Protein AF-A0A7S2RRB2-F1 (afdb_monomer)

Structure (mmCIF, N/CA/C/O backbone):
data_AF-A0A7S2RRB2-F1
#
_entry.id   AF-A0A7S2RRB2-F1
#
loop_
_atom_site.group_PDB
_atom_site.id
_atom_site.type_symbol
_atom_site.label_atom_id
_atom_site.label_alt_id
_atom_site.label_comp_id
_atom_site.label_asym_id
_atom_site.label_entity_id
_atom_site.label_seq_id
_atom_site.pdbx_PDB_ins_code
_atom_site.Cartn_x
_atom_site.Cartn_y
_atom_site.Cartn_z
_atom_site.occupancy
_atom_site.B_iso_or_equiv
_atom_site.auth_seq_id
_atom_site.auth_comp_id
_atom_site.auth_asym_id
_atom_site.auth_atom_id
_atom_site.pdbx_PDB_model_num
ATOM 1 N N . ILE A 1 1 ? 31.103 -0.578 -72.462 1.00 72.44 1 ILE A N 1
ATOM 2 C CA . ILE A 1 1 ? 29.901 -0.133 -71.717 1.00 72.44 1 ILE A CA 1
ATOM 3 C C . ILE A 1 1 ? 29.681 1.314 -72.105 1.00 72.44 1 ILE A C 1
ATOM 5 O O . ILE A 1 1 ? 30.635 2.076 -72.022 1.00 72.44 1 ILE A O 1
ATOM 9 N N . ASP A 1 2 ? 28.498 1.657 -72.607 1.00 94.25 2 ASP A N 1
ATOM 10 C CA . ASP A 1 2 ? 28.170 3.033 -72.982 1.00 94.25 2 ASP A CA 1
ATOM 11 C C . ASP A 1 2 ? 28.219 3.939 -71.729 1.00 94.25 2 ASP A C 1
ATOM 13 O O . ASP A 1 2 ? 27.483 3.681 -70.765 1.00 94.25 2 ASP A O 1
ATOM 17 N N . PRO A 1 3 ? 29.107 4.952 -71.683 1.00 94.94 3 PRO A N 1
ATOM 18 C CA . PRO A 1 3 ? 29.243 5.833 -70.525 1.00 94.94 3 PRO A CA 1
ATOM 19 C C . PRO A 1 3 ? 27.951 6.601 -70.216 1.00 94.94 3 PRO A C 1
ATOM 21 O O . PRO A 1 3 ? 27.688 6.917 -69.052 1.00 94.94 3 PRO A O 1
ATOM 24 N N . GLU A 1 4 ? 27.107 6.858 -71.219 1.00 95.44 4 GLU A N 1
ATOM 25 C CA . GLU A 1 4 ? 25.844 7.568 -71.025 1.00 95.44 4 GLU A CA 1
ATOM 26 C C . GLU A 1 4 ? 24.821 6.703 -70.273 1.00 95.44 4 GLU A C 1
ATOM 28 O O . GLU A 1 4 ? 24.172 7.165 -69.328 1.00 95.44 4 GLU A O 1
ATOM 33 N N . ALA A 1 5 ? 24.728 5.418 -70.626 1.00 95.44 5 ALA A N 1
ATOM 34 C CA . ALA A 1 5 ? 23.875 4.457 -69.933 1.00 95.44 5 ALA A CA 1
ATOM 35 C C . ALA A 1 5 ? 24.288 4.275 -68.461 1.00 95.44 5 ALA A C 1
ATOM 37 O O . ALA A 1 5 ? 23.428 4.214 -67.578 1.00 95.44 5 ALA A O 1
ATOM 38 N N . HIS A 1 6 ? 25.595 4.250 -68.176 1.00 94.69 6 HIS A N 1
ATOM 39 C CA . HIS A 1 6 ? 26.095 4.146 -66.804 1.00 94.69 6 HIS A CA 1
ATOM 40 C C . HIS A 1 6 ? 25.752 5.386 -65.964 1.00 94.69 6 HIS A C 1
ATOM 42 O O . HIS A 1 6 ? 25.280 5.254 -64.834 1.00 94.69 6 HIS A O 1
ATOM 48 N N . ARG A 1 7 ? 25.897 6.592 -66.530 1.00 96.44 7 ARG A N 1
ATOM 49 C CA . ARG A 1 7 ? 25.517 7.842 -65.857 1.00 96.44 7 ARG A CA 1
ATOM 50 C C . ARG A 1 7 ? 24.017 7.895 -65.545 1.00 96.44 7 ARG A C 1
ATOM 52 O O . ARG A 1 7 ? 23.652 8.219 -64.417 1.00 96.44 7 ARG A O 1
ATOM 59 N N . LYS A 1 8 ? 23.156 7.518 -66.499 1.00 96.50 8 LYS A N 1
ATOM 60 C CA . LYS A 1 8 ? 21.695 7.447 -66.287 1.00 96.50 8 LYS A CA 1
ATOM 61 C C . LYS A 1 8 ? 21.318 6.453 -65.188 1.00 96.50 8 LYS A C 1
ATOM 63 O O . LYS A 1 8 ? 20.382 6.694 -64.429 1.00 96.50 8 LYS A O 1
ATOM 68 N N . LEU A 1 9 ? 22.041 5.338 -65.086 1.00 96.06 9 LEU A N 1
ATOM 69 C CA . LEU A 1 9 ? 21.821 4.351 -64.033 1.00 96.06 9 LEU A CA 1
ATOM 70 C C . LEU A 1 9 ? 22.191 4.903 -62.646 1.00 96.06 9 LEU A C 1
ATOM 72 O O . LEU A 1 9 ? 21.413 4.744 -61.707 1.00 96.06 9 LEU A O 1
ATOM 76 N N . LEU A 1 10 ? 23.331 5.589 -62.518 1.00 96.44 10 LEU A N 1
ATOM 77 C CA . LEU A 1 10 ? 23.744 6.226 -61.260 1.00 96.44 10 LEU A CA 1
ATOM 78 C C . LEU A 1 10 ? 22.760 7.313 -60.810 1.00 96.44 10 LEU A C 1
ATOM 80 O O . LEU A 1 10 ? 22.434 7.392 -59.628 1.00 96.44 10 LEU A O 1
ATOM 84 N N . GLU A 1 11 ? 22.245 8.107 -61.748 1.00 97.44 11 GLU A N 1
ATOM 85 C CA . GLU A 1 11 ? 21.231 9.125 -61.464 1.00 97.44 11 GLU A CA 1
ATOM 86 C C . GLU A 1 11 ? 19.920 8.504 -60.953 1.00 97.44 11 GLU A C 1
ATOM 88 O O . GLU A 1 11 ? 19.345 8.982 -59.977 1.00 97.44 11 GLU A O 1
ATOM 93 N N . ARG A 1 12 ? 19.480 7.377 -61.535 1.00 96.94 12 ARG A N 1
ATOM 94 C CA . ARG A 1 12 ? 18.321 6.622 -61.024 1.00 96.94 12 ARG A CA 1
ATOM 95 C C . ARG A 1 12 ? 18.550 6.113 -59.603 1.00 96.94 12 ARG A C 1
ATOM 97 O O . ARG A 1 12 ? 17.692 6.325 -58.754 1.00 96.94 12 ARG A O 1
ATOM 104 N N . PHE A 1 13 ? 19.713 5.524 -59.319 1.00 9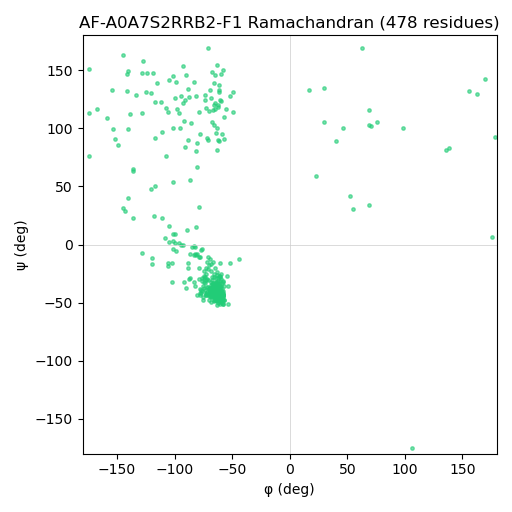7.81 13 PHE A N 1
ATOM 105 C CA . PHE A 1 13 ? 20.040 5.070 -57.964 1.00 97.81 13 PHE A CA 1
ATOM 106 C C . PHE A 1 13 ? 20.095 6.217 -56.951 1.00 97.81 13 PHE A C 1
ATOM 108 O O . PHE A 1 13 ? 19.658 6.043 -55.812 1.00 97.81 13 PHE A O 1
ATOM 115 N N . ALA A 1 14 ? 20.601 7.388 -57.345 1.00 97.00 14 ALA A N 1
ATOM 116 C CA . ALA A 1 14 ? 20.602 8.572 -56.492 1.00 97.00 14 ALA A CA 1
ATOM 117 C C . ALA A 1 14 ? 19.170 9.032 -56.171 1.00 97.00 14 ALA A C 1
ATOM 119 O O . ALA A 1 14 ? 18.835 9.210 -54.998 1.00 97.00 14 ALA A O 1
ATOM 120 N N . ASN A 1 15 ? 18.309 9.120 -57.189 1.00 97.81 15 ASN A N 1
ATOM 121 C CA . ASN A 1 15 ? 16.903 9.496 -57.031 1.00 97.81 15 ASN A CA 1
ATOM 122 C C . ASN A 1 15 ? 16.122 8.485 -56.176 1.00 97.81 15 ASN A C 1
ATOM 124 O O . ASN A 1 15 ? 15.346 8.873 -55.302 1.00 97.81 15 ASN A O 1
ATOM 128 N N . ASP A 1 16 ? 16.339 7.185 -56.379 1.00 97.25 16 ASP A N 1
ATOM 129 C CA . ASP A 1 16 ? 15.682 6.138 -55.593 1.00 97.25 16 ASP A CA 1
ATOM 130 C C . ASP A 1 16 ? 16.160 6.141 -54.135 1.00 97.25 16 ASP A C 1
ATOM 132 O O . ASP A 1 16 ? 15.351 6.002 -53.213 1.00 97.25 16 ASP A O 1
ATOM 136 N N . ARG A 1 17 ? 17.456 6.389 -53.897 1.00 97.69 17 ARG A N 1
ATOM 137 C CA . ARG A 1 17 ? 18.001 6.570 -52.545 1.00 97.69 17 ARG A CA 1
ATOM 138 C C . ARG A 1 17 ? 17.368 7.773 -51.847 1.00 97.69 17 ARG A C 1
ATOM 140 O O . ARG A 1 17 ? 17.008 7.666 -50.676 1.00 97.69 17 ARG A O 1
ATOM 147 N N . GLU A 1 18 ? 17.212 8.899 -52.537 1.00 97.81 18 GLU A N 1
ATOM 148 C CA . GLU A 1 18 ? 16.578 10.096 -51.974 1.00 97.81 18 GLU A CA 1
ATOM 149 C C . GLU A 1 18 ? 15.095 9.863 -51.648 1.00 97.81 18 GLU A C 1
ATOM 151 O O . GLU A 1 18 ? 14.631 10.216 -50.556 1.00 97.81 18 GLU A O 1
ATOM 156 N N . ARG A 1 19 ? 14.361 9.185 -52.539 1.00 97.69 19 ARG A N 1
ATOM 157 C CA . ARG A 1 19 ? 12.970 8.768 -52.297 1.00 97.69 19 ARG A CA 1
ATOM 158 C C . ARG A 1 19 ? 12.856 7.866 -51.073 1.00 97.69 19 ARG A C 1
ATOM 160 O O . ARG A 1 19 ? 11.995 8.102 -50.228 1.00 97.69 19 ARG A O 1
ATOM 167 N N . LEU A 1 20 ? 13.745 6.883 -50.937 1.00 97.69 20 LEU A N 1
ATOM 168 C CA . LEU A 1 20 ? 13.745 5.956 -49.806 1.00 97.69 20 LEU A CA 1
ATOM 169 C C . LEU A 1 20 ? 14.083 6.659 -48.483 1.00 97.69 20 LEU A C 1
ATOM 171 O O . LEU A 1 20 ? 13.406 6.438 -47.481 1.00 97.69 20 LEU A O 1
ATOM 175 N N . VAL A 1 21 ? 15.069 7.562 -48.470 1.00 97.44 21 VAL A N 1
ATOM 176 C CA . VAL A 1 21 ? 15.398 8.367 -47.278 1.00 97.44 21 VAL A CA 1
ATOM 177 C C . VAL A 1 21 ? 14.224 9.266 -46.880 1.00 97.44 21 VAL A C 1
ATOM 179 O O . VAL A 1 21 ? 13.913 9.386 -45.693 1.00 97.44 21 VAL A O 1
ATOM 182 N N . THR A 1 22 ? 13.545 9.870 -47.855 1.00 97.75 22 THR A N 1
ATOM 183 C CA . THR A 1 22 ? 12.367 10.712 -47.612 1.00 97.75 22 THR A CA 1
ATOM 184 C C . THR A 1 22 ? 11.203 9.892 -47.054 1.00 97.75 22 THR A C 1
ATOM 186 O O . THR A 1 22 ? 10.596 10.297 -46.062 1.00 97.75 22 THR A O 1
ATOM 189 N N . ALA A 1 23 ? 10.944 8.707 -47.614 1.00 97.69 23 ALA A N 1
ATOM 190 C CA . ALA A 1 23 ? 9.930 7.779 -47.118 1.00 97.69 23 ALA A CA 1
ATOM 191 C C . ALA A 1 23 ? 10.226 7.314 -45.681 1.00 97.69 23 ALA A C 1
ATOM 193 O O . ALA A 1 23 ? 9.340 7.362 -44.830 1.00 97.69 23 ALA A O 1
ATOM 194 N N . LEU A 1 24 ? 11.478 6.956 -45.369 1.00 97.69 24 LEU A N 1
ATOM 195 C CA . LEU A 1 24 ? 11.884 6.557 -44.016 1.00 97.69 24 LEU A CA 1
ATOM 196 C C . LEU A 1 24 ? 11.742 7.695 -42.996 1.00 97.69 24 LEU A C 1
ATOM 198 O O . LEU A 1 24 ? 11.303 7.464 -41.869 1.00 97.69 24 LEU A O 1
ATOM 202 N N . ARG A 1 25 ? 12.078 8.937 -43.370 1.00 97.75 25 ARG A N 1
ATOM 203 C CA . ARG A 1 25 ? 11.858 10.110 -42.503 1.00 97.75 25 ARG A CA 1
ATOM 204 C C . ARG A 1 25 ? 10.372 10.368 -42.266 1.00 97.75 25 ARG A C 1
ATOM 206 O O . ARG A 1 25 ? 9.986 10.652 -41.131 1.00 97.75 25 ARG A O 1
ATOM 213 N N . ALA A 1 26 ? 9.548 10.254 -43.307 1.00 97.38 26 ALA A N 1
ATOM 214 C CA . ALA A 1 26 ? 8.102 10.408 -43.194 1.00 97.38 26 ALA A CA 1
ATOM 215 C C . ALA A 1 26 ? 7.493 9.338 -42.273 1.00 97.38 26 ALA A C 1
ATOM 217 O O . ALA A 1 26 ? 6.674 9.670 -41.417 1.00 97.38 26 ALA A O 1
ATOM 218 N N . GLU A 1 27 ? 7.942 8.088 -42.388 1.00 97.69 27 GLU A N 1
ATOM 219 C CA . GLU A 1 27 ? 7.478 6.986 -41.543 1.00 97.69 27 GLU A CA 1
ATOM 220 C C . GLU A 1 27 ? 7.907 7.160 -40.082 1.00 97.69 27 GLU A C 1
ATOM 222 O O . GLU A 1 27 ? 7.076 7.092 -39.178 1.00 97.69 27 GLU A O 1
ATOM 227 N N . ARG A 1 28 ? 9.172 7.522 -39.830 1.00 97.75 28 ARG A N 1
ATOM 228 C CA . ARG A 1 28 ? 9.645 7.837 -38.472 1.00 97.75 28 ARG A CA 1
ATOM 229 C C . ARG A 1 28 ? 8.860 8.993 -37.843 1.00 97.75 28 ARG A C 1
ATOM 231 O O . ARG A 1 28 ? 8.550 8.955 -36.657 1.00 97.75 28 ARG A O 1
ATOM 238 N N . SER A 1 29 ? 8.501 10.009 -38.632 1.00 96.94 29 SER A N 1
ATOM 239 C CA . SER A 1 29 ? 7.655 11.122 -38.180 1.00 96.94 29 SER A CA 1
ATOM 240 C C . SER A 1 29 ? 6.219 10.692 -37.850 1.00 96.94 29 SER A C 1
ATOM 242 O O . SER A 1 29 ? 5.605 11.272 -36.954 1.00 96.94 29 SER A O 1
ATOM 244 N N . ARG A 1 30 ? 5.661 9.698 -38.552 1.00 97.62 30 ARG A N 1
ATOM 245 C CA . ARG A 1 30 ? 4.345 9.122 -38.221 1.00 97.62 30 ARG A CA 1
ATOM 246 C C . ARG A 1 30 ? 4.406 8.352 -36.907 1.00 97.62 30 ARG A C 1
ATOM 248 O O . ARG A 1 30 ? 3.635 8.653 -36.006 1.00 97.62 30 ARG A O 1
ATOM 255 N N . GLN A 1 31 ? 5.395 7.472 -36.761 1.00 97.25 31 GLN A N 1
ATOM 256 C CA . GLN A 1 31 ? 5.603 6.701 -35.533 1.00 97.25 31 GLN A CA 1
ATOM 257 C C . GLN A 1 31 ? 5.811 7.602 -34.311 1.00 97.25 31 GLN A C 1
ATOM 259 O O . GLN A 1 31 ? 5.240 7.348 -33.254 1.00 97.25 31 GLN A O 1
ATOM 264 N N . GLN A 1 32 ? 6.579 8.688 -34.460 1.00 97.06 32 GLN A N 1
ATOM 265 C CA . GLN A 1 32 ? 6.764 9.659 -33.383 1.00 97.06 32 GLN A CA 1
ATOM 266 C C . GLN A 1 32 ? 5.438 10.317 -32.977 1.00 97.06 32 GLN A C 1
ATOM 268 O O . GLN A 1 32 ? 5.119 10.356 -31.793 1.00 97.06 32 GLN A O 1
ATOM 273 N N . ARG A 1 33 ? 4.627 10.761 -33.947 1.00 97.38 33 ARG A N 1
ATOM 274 C CA . ARG A 1 33 ? 3.306 11.351 -33.672 1.00 97.38 33 ARG A CA 1
ATOM 275 C C . ARG A 1 33 ? 2.354 10.369 -32.994 1.00 97.38 33 ARG A C 1
ATOM 277 O O . ARG A 1 33 ? 1.616 10.766 -32.099 1.00 97.38 33 ARG A O 1
ATOM 284 N N . ASP A 1 34 ? 2.380 9.099 -33.379 1.00 96.88 34 ASP A N 1
ATOM 285 C CA . ASP A 1 34 ? 1.547 8.071 -32.749 1.00 96.88 34 ASP A CA 1
ATOM 286 C C . ASP A 1 34 ? 1.955 7.817 -31.290 1.00 96.88 34 ASP A C 1
ATOM 288 O O . ASP A 1 34 ? 1.093 7.650 -30.421 1.00 96.88 34 ASP A O 1
ATOM 292 N N . LEU A 1 35 ? 3.260 7.841 -30.996 1.00 96.12 35 LEU A N 1
ATOM 293 C CA . LEU A 1 35 ? 3.767 7.768 -29.625 1.00 96.12 35 LEU A CA 1
ATOM 294 C C . LEU A 1 35 ? 3.358 8.993 -28.804 1.00 96.12 35 LEU A C 1
ATOM 296 O O . LEU A 1 35 ? 2.866 8.825 -27.687 1.00 96.12 35 LEU A O 1
ATOM 300 N N . ASP A 1 36 ? 3.494 10.195 -29.361 1.00 95.75 36 ASP A N 1
ATOM 301 C CA . ASP A 1 36 ? 3.107 11.439 -28.690 1.00 95.75 36 ASP A CA 1
ATOM 302 C C . ASP A 1 36 ? 1.597 11.446 -28.383 1.00 95.75 36 ASP A C 1
ATOM 304 O O . ASP A 1 36 ? 1.193 11.652 -27.236 1.00 95.75 36 ASP A O 1
ATOM 308 N N . ASN A 1 37 ? 0.759 11.060 -29.354 1.00 97.38 37 ASN A N 1
ATOM 309 C CA . ASN A 1 37 ? -0.687 10.897 -29.171 1.00 97.38 37 ASN A CA 1
ATOM 310 C C . ASN A 1 37 ? -1.025 9.885 -28.061 1.00 97.38 37 ASN A C 1
ATOM 312 O O . ASN A 1 37 ? -1.941 10.101 -27.260 1.00 97.38 37 ASN A O 1
ATOM 316 N N . LYS A 1 38 ? -0.287 8.770 -27.978 1.00 97.25 38 LYS A N 1
ATOM 317 C CA . LYS A 1 38 ? -0.475 7.756 -26.929 1.00 97.25 38 LYS A CA 1
ATOM 318 C C . LYS A 1 38 ? -0.079 8.288 -25.551 1.00 97.25 38 LYS A C 1
ATOM 320 O O . LYS A 1 38 ? -0.791 8.032 -24.576 1.00 97.25 38 LYS A O 1
ATOM 325 N N . ILE A 1 39 ? 1.022 9.033 -25.464 1.00 93.31 39 ILE A N 1
ATOM 326 C CA . ILE A 1 39 ? 1.474 9.685 -24.230 1.00 93.31 39 ILE A CA 1
ATOM 327 C C . ILE A 1 39 ? 0.419 10.687 -23.752 1.00 93.31 39 ILE A C 1
ATOM 329 O O . ILE A 1 39 ? 0.042 10.664 -22.577 1.00 93.31 39 ILE A O 1
ATOM 333 N N . ASP A 1 40 ? -0.116 11.512 -24.646 1.00 96.50 40 ASP A N 1
ATOM 334 C CA . ASP A 1 40 ? -1.130 12.508 -24.303 1.00 96.50 40 ASP A CA 1
ATOM 335 C C . ASP A 1 40 ? -2.455 11.871 -23.881 1.00 96.50 40 ASP A C 1
ATOM 337 O O . ASP A 1 40 ? -3.064 12.296 -22.891 1.00 96.50 40 ASP A O 1
ATOM 341 N N . LEU A 1 41 ? -2.857 10.777 -24.534 1.00 97.94 41 LEU A N 1
ATOM 342 C CA . LEU A 1 41 ? -4.015 9.988 -24.121 1.00 97.94 41 LEU A CA 1
ATOM 343 C C . LEU A 1 41 ? -3.824 9.389 -22.718 1.00 97.94 41 LEU A C 1
ATOM 345 O O . LEU A 1 41 ? -4.736 9.442 -21.887 1.00 97.94 41 LEU A O 1
ATOM 349 N N . MET A 1 42 ? -2.639 8.847 -22.418 1.00 93.62 42 MET A N 1
ATOM 350 C CA . MET A 1 42 ? -2.319 8.328 -21.084 1.00 93.62 42 MET A CA 1
ATOM 351 C C . MET A 1 42 ? -2.319 9.436 -20.025 1.00 93.62 42 MET A C 1
ATOM 353 O O . MET A 1 42 ? -2.909 9.252 -18.956 1.00 93.62 42 MET A O 1
ATOM 357 N N . LYS A 1 43 ? -1.745 10.608 -20.326 1.00 95.31 43 LYS A N 1
ATOM 358 C CA . LYS A 1 43 ? -1.786 11.787 -19.446 1.00 95.31 43 LYS A CA 1
ATOM 359 C C . LYS A 1 43 ? -3.222 12.245 -19.190 1.00 95.31 43 LYS A C 1
ATOM 361 O O . LYS A 1 43 ? -3.593 12.476 -18.041 1.00 95.31 43 LYS A O 1
ATOM 366 N N . ALA A 1 44 ? -4.062 12.322 -20.223 1.00 95.81 44 ALA A N 1
ATOM 367 C CA . ALA A 1 44 ? -5.475 12.677 -20.090 1.00 95.81 44 ALA A CA 1
ATOM 368 C C . ALA A 1 44 ? -6.254 11.659 -19.236 1.00 95.81 44 ALA A C 1
ATOM 370 O O . ALA A 1 44 ? -7.033 12.047 -18.361 1.00 95.81 44 ALA A O 1
ATOM 371 N N . ARG A 1 45 ? -6.009 10.355 -19.426 1.00 96.31 45 ARG A N 1
ATOM 372 C CA . ARG A 1 45 ? -6.626 9.291 -18.617 1.00 96.31 45 ARG A CA 1
ATOM 373 C C . ARG A 1 45 ? -6.198 9.366 -17.151 1.00 96.31 45 ARG A C 1
ATOM 375 O O . ARG A 1 45 ? -7.044 9.207 -16.270 1.00 96.31 45 ARG A O 1
ATOM 382 N N . SER A 1 46 ? -4.917 9.633 -16.905 1.00 90.69 46 SER A N 1
ATOM 383 C CA . SER A 1 46 ? -4.355 9.821 -15.567 1.00 90.69 46 SER A CA 1
ATOM 384 C C . SER A 1 46 ? -4.974 11.036 -14.866 1.00 90.69 46 SER A C 1
ATOM 386 O O . SER A 1 46 ? -5.509 10.901 -13.766 1.00 90.69 46 SER A O 1
ATOM 388 N N . ARG A 1 47 ? -5.048 12.193 -15.544 1.00 95.69 47 ARG A N 1
ATOM 389 C CA . ARG A 1 47 ? -5.714 13.405 -15.028 1.00 95.69 47 ARG A CA 1
ATOM 390 C C . ARG A 1 47 ? -7.158 13.133 -14.599 1.00 95.69 47 ARG A C 1
ATOM 392 O O . ARG A 1 47 ? -7.498 13.367 -13.443 1.00 95.69 47 ARG A O 1
ATOM 399 N N . ARG A 1 48 ? -7.967 12.506 -15.462 1.00 95.44 48 ARG A N 1
ATOM 400 C CA . ARG A 1 48 ? -9.362 12.127 -15.142 1.00 95.44 48 ARG A CA 1
ATOM 401 C C . ARG A 1 48 ? -9.484 11.156 -13.967 1.00 95.44 48 ARG A C 1
ATOM 403 O O . ARG A 1 48 ? -10.541 11.064 -13.341 1.00 95.44 48 ARG A O 1
ATOM 410 N N . TYR A 1 49 ? -8.470 10.335 -13.714 1.00 94.19 49 TYR A N 1
ATOM 411 C CA . TYR A 1 49 ? -8.459 9.427 -12.569 1.00 94.19 49 TYR A CA 1
ATOM 412 C C . TYR A 1 49 ? -8.179 10.181 -11.262 1.00 94.19 49 TYR A C 1
ATOM 414 O O . TYR A 1 49 ? -8.919 10.018 -10.286 1.00 94.19 49 TYR A O 1
ATOM 422 N N . TYR A 1 50 ? -7.156 11.038 -11.255 1.00 93.06 50 TYR A N 1
ATOM 423 C CA . TYR A 1 50 ? -6.819 11.853 -10.089 1.00 93.06 50 TYR A CA 1
ATOM 424 C C . TYR A 1 50 ? -7.930 12.839 -9.742 1.00 93.06 50 TYR A C 1
ATOM 426 O O . TYR A 1 50 ? -8.313 12.925 -8.579 1.00 93.06 50 TYR A O 1
ATOM 434 N N . GLU A 1 51 ? -8.526 13.480 -10.742 1.00 94.69 51 GLU A N 1
ATOM 435 C CA . GLU A 1 51 ? -9.664 14.382 -10.574 1.00 94.69 51 GLU A CA 1
ATOM 436 C C . GLU A 1 51 ? -10.868 13.676 -9.932 1.00 94.69 51 GLU A C 1
ATOM 438 O O . GLU A 1 51 ? -11.408 14.144 -8.933 1.00 94.69 51 GLU A O 1
ATOM 443 N N . ARG A 1 52 ? -11.244 12.481 -10.414 1.00 94.12 52 ARG A N 1
ATOM 444 C CA . ARG A 1 52 ? -12.319 11.682 -9.795 1.00 94.12 52 ARG A CA 1
ATOM 445 C C . ARG A 1 52 ? -12.014 11.312 -8.347 1.00 94.12 52 ARG A C 1
ATOM 447 O O . ARG A 1 52 ? -12.913 11.327 -7.507 1.00 94.12 52 ARG A O 1
ATOM 454 N N . THR A 1 53 ? -10.761 10.978 -8.057 1.00 91.12 53 THR A N 1
ATOM 455 C CA . THR A 1 53 ? -10.325 10.614 -6.704 1.00 91.12 53 THR A CA 1
ATOM 456 C C . THR A 1 53 ? -10.354 11.823 -5.769 1.00 91.12 53 THR A C 1
ATOM 458 O O . THR A 1 53 ? -10.837 11.712 -4.641 1.00 91.12 53 THR A O 1
ATOM 461 N N . LEU A 1 54 ? -9.901 12.984 -6.244 1.00 94.69 54 LEU A N 1
ATOM 462 C CA . LEU A 1 54 ? -9.935 14.243 -5.506 1.00 94.69 54 LEU A CA 1
ATOM 463 C C . LEU A 1 54 ? -11.377 14.686 -5.242 1.00 94.69 54 LEU A C 1
ATOM 465 O O . LEU A 1 54 ? -11.736 14.929 -4.095 1.00 94.69 54 LEU A O 1
ATOM 469 N N . ASN A 1 55 ? -12.235 14.664 -6.264 1.00 95.25 55 ASN A N 1
ATOM 470 C CA . ASN A 1 55 ? -13.656 14.997 -6.142 1.00 95.25 55 ASN A CA 1
ATOM 471 C C . ASN A 1 55 ? -14.417 14.042 -5.212 1.00 95.25 55 ASN A C 1
ATOM 473 O O . ASN A 1 55 ? -15.412 14.430 -4.601 1.00 95.25 55 ASN A O 1
ATOM 477 N N . ARG A 1 56 ? -13.982 12.783 -5.086 1.00 94.06 56 ARG A N 1
ATOM 478 C CA . ARG A 1 56 ? -14.532 11.857 -4.087 1.00 94.06 56 ARG A CA 1
ATOM 479 C C . ARG A 1 56 ? -14.125 12.267 -2.673 1.00 94.06 56 ARG A C 1
ATOM 481 O O . ARG A 1 56 ? -14.990 12.396 -1.820 1.00 94.06 56 ARG A O 1
ATOM 488 N N . ARG A 1 57 ? -12.839 12.552 -2.448 1.00 92.69 57 ARG A N 1
ATOM 489 C CA . ARG A 1 57 ? -12.346 13.002 -1.137 1.00 92.69 57 ARG A CA 1
ATOM 490 C C . ARG A 1 57 ? -12.959 14.332 -0.704 1.00 92.69 57 ARG A C 1
ATOM 492 O O . ARG A 1 57 ? -13.297 14.477 0.462 1.00 92.69 57 ARG A O 1
ATOM 499 N N . MET A 1 58 ? -13.123 15.278 -1.627 1.00 94.44 58 MET A N 1
ATOM 500 C CA . MET A 1 58 ? -13.771 16.561 -1.343 1.00 94.44 58 MET A CA 1
ATOM 501 C C . MET A 1 58 ? -15.226 16.378 -0.906 1.00 94.44 58 MET A C 1
ATOM 503 O O . MET A 1 58 ? -15.646 17.016 0.054 1.00 94.44 58 MET A O 1
ATOM 507 N N . ARG A 1 59 ? -15.966 15.461 -1.545 1.00 96.44 59 ARG A N 1
ATOM 508 C CA . ARG A 1 59 ? -17.320 15.089 -1.106 1.00 96.44 59 ARG A CA 1
ATOM 509 C C . ARG A 1 59 ? -17.319 14.451 0.279 1.00 96.44 59 ARG A C 1
ATOM 511 O O . ARG A 1 59 ? -18.044 14.920 1.142 1.00 96.44 59 ARG A O 1
ATOM 518 N N . ASP A 1 60 ? -16.436 13.486 0.529 1.00 92.94 60 ASP A N 1
ATOM 519 C CA . ASP A 1 60 ? -16.334 12.844 1.847 1.00 92.94 60 ASP A CA 1
ATOM 520 C C . ASP A 1 60 ? -16.002 13.859 2.965 1.00 92.94 60 ASP A C 1
ATOM 522 O O . ASP A 1 60 ? -16.475 13.732 4.095 1.00 92.94 60 ASP A O 1
ATOM 526 N N . ILE A 1 61 ? -15.177 14.873 2.671 1.00 92.06 61 ILE A N 1
ATOM 527 C CA . ILE A 1 61 ? -14.856 15.961 3.609 1.00 92.06 61 ILE A CA 1
ATOM 528 C C . ILE A 1 61 ? -16.075 16.862 3.833 1.00 92.06 61 ILE A C 1
ATOM 530 O O . ILE A 1 61 ? -16.367 17.192 4.983 1.00 92.06 61 ILE A O 1
ATOM 534 N N . ALA A 1 62 ? -16.790 17.236 2.769 1.00 94.62 62 ALA A N 1
ATOM 535 C CA . ALA A 1 62 ? -18.004 18.043 2.865 1.00 94.62 62 ALA A CA 1
ATOM 536 C C . ALA A 1 62 ? -19.095 17.332 3.685 1.00 94.62 62 ALA A C 1
ATOM 538 O O . ALA A 1 62 ? -19.663 17.932 4.595 1.00 94.62 62 ALA A O 1
ATOM 539 N N . ASP A 1 63 ? -19.311 16.036 3.451 1.00 95.56 63 ASP A N 1
ATOM 540 C CA . ASP A 1 63 ? -20.288 15.229 4.188 1.00 95.56 63 ASP A CA 1
ATOM 541 C C . ASP A 1 63 ? -19.943 15.148 5.684 1.00 95.56 63 ASP A C 1
ATOM 543 O O . ASP A 1 63 ? -20.815 15.285 6.545 1.00 95.56 63 ASP A O 1
ATOM 547 N N . ARG A 1 64 ? -18.655 14.994 6.025 1.00 93.06 64 ARG A N 1
ATOM 548 C CA . ARG A 1 64 ? -18.193 15.028 7.425 1.00 93.06 64 ARG A CA 1
ATOM 549 C C . ARG A 1 64 ? -18.380 16.398 8.070 1.00 93.06 64 ARG A C 1
ATOM 551 O O . ARG A 1 64 ? -18.704 16.457 9.254 1.00 93.06 64 ARG A O 1
ATOM 558 N N . ALA A 1 65 ? -18.163 17.480 7.324 1.00 93.94 65 ALA A N 1
ATOM 559 C CA . ALA A 1 65 ? -18.377 18.835 7.821 1.00 93.94 65 ALA A CA 1
ATOM 560 C C . ALA A 1 65 ? -19.861 19.073 8.142 1.00 93.94 65 ALA A C 1
ATOM 562 O O . ALA A 1 65 ? -20.168 19.508 9.250 1.00 93.94 65 ALA A O 1
ATOM 563 N N . LEU A 1 66 ? -20.766 18.672 7.243 1.00 96.94 66 LEU A N 1
ATOM 564 C CA . LEU A 1 66 ? -22.216 18.733 7.466 1.00 96.94 66 LEU A CA 1
ATOM 565 C C . LEU A 1 66 ? -22.652 17.875 8.662 1.00 96.94 66 LEU A C 1
ATOM 567 O O . LEU A 1 66 ? -23.456 18.304 9.487 1.00 96.94 66 LEU A O 1
ATOM 571 N N . GLN A 1 67 ? -22.090 16.671 8.812 1.00 95.50 67 GLN A N 1
ATOM 572 C CA . GLN A 1 67 ? -22.376 15.823 9.970 1.00 95.50 67 GLN A CA 1
ATOM 573 C C . GLN A 1 67 ? -21.912 16.470 11.284 1.00 95.50 67 GLN A C 1
ATOM 575 O O . GLN A 1 67 ? -22.605 16.382 12.299 1.00 95.50 67 GLN A O 1
ATOM 580 N N . MET A 1 68 ? -20.746 17.120 11.281 1.00 94.50 68 MET A N 1
ATOM 581 C CA . MET A 1 68 ? -20.229 17.820 12.454 1.00 94.50 68 MET A CA 1
ATOM 582 C C . MET A 1 68 ? -21.099 19.028 12.814 1.00 94.50 68 MET A C 1
ATOM 584 O O . MET A 1 68 ? -21.417 19.213 13.988 1.00 94.50 68 MET A O 1
ATOM 588 N N . GLU A 1 69 ? -21.527 19.804 11.817 1.00 93.06 69 GLU A N 1
ATOM 589 C CA . GLU A 1 69 ? -22.458 20.921 11.988 1.00 93.06 69 GLU A CA 1
ATOM 590 C C . GLU A 1 69 ? -23.766 20.450 12.638 1.00 93.06 69 GLU A C 1
ATOM 592 O O . GLU A 1 69 ? -24.164 20.980 13.676 1.00 93.06 69 GLU A O 1
ATOM 597 N N . PHE A 1 70 ? -24.349 19.360 12.133 1.00 97.06 70 PHE A N 1
ATOM 598 C CA . PHE A 1 70 ? -25.551 18.752 12.706 1.00 97.06 70 PHE A CA 1
ATOM 599 C C . PHE A 1 70 ? -25.363 18.301 14.166 1.00 97.06 70 PHE A C 1
ATOM 601 O O . PHE A 1 70 ? -26.240 18.490 15.016 1.00 97.06 70 PHE A O 1
ATOM 608 N N . ILE A 1 71 ? -24.219 17.696 14.504 1.00 94.25 71 ILE A N 1
ATOM 609 C CA . ILE A 1 71 ? -23.916 17.288 15.886 1.00 94.25 71 ILE A CA 1
ATOM 610 C C . ILE A 1 71 ? -23.772 18.519 16.793 1.00 94.25 71 ILE A C 1
ATOM 612 O O . ILE A 1 71 ? -24.288 18.524 17.917 1.00 94.25 71 ILE A O 1
ATOM 616 N N . MET A 1 72 ? -23.091 19.564 16.318 1.00 94.69 72 MET A N 1
ATOM 617 C CA . MET A 1 72 ? -22.904 20.810 17.060 1.00 94.69 72 MET A CA 1
ATOM 618 C C . MET A 1 72 ? -24.227 21.534 17.306 1.00 94.69 72 MET A C 1
ATOM 620 O O . MET A 1 72 ? -24.477 21.952 18.437 1.00 94.69 72 MET A O 1
ATOM 624 N N . GLU A 1 73 ? -25.095 21.630 16.302 1.00 96.62 73 GLU A N 1
ATOM 625 C CA . GLU A 1 73 ? -26.413 22.256 16.416 1.00 96.62 73 GLU A CA 1
ATOM 626 C C . GLU A 1 73 ? -27.295 21.530 17.444 1.00 96.62 73 GLU A C 1
ATOM 628 O O . GLU A 1 73 ? -27.860 22.152 18.349 1.00 96.62 73 GLU A O 1
ATOM 633 N N . ASN A 1 74 ? -27.330 20.195 17.397 1.00 96.38 74 ASN A N 1
ATOM 634 C CA . ASN A 1 74 ? -28.044 19.384 18.386 1.00 96.38 74 ASN A CA 1
ATOM 635 C C . ASN A 1 74 ? -27.489 19.566 19.808 1.00 96.38 74 ASN A C 1
ATOM 637 O O . ASN A 1 74 ? -28.249 19.641 20.777 1.00 96.38 74 ASN A O 1
ATOM 641 N N . SER A 1 75 ? -26.164 19.649 19.948 1.00 95.56 75 SER A N 1
ATOM 642 C CA . SER A 1 75 ? -25.501 19.895 21.233 1.00 95.56 75 SER A CA 1
ATOM 643 C C . SER A 1 75 ? -25.836 21.282 21.795 1.00 95.56 75 SER A C 1
ATOM 645 O O . SER A 1 75 ? -26.203 21.408 22.967 1.00 95.56 75 SER A O 1
ATOM 647 N N . LEU A 1 76 ? -25.792 22.320 20.953 1.00 96.38 76 LEU A N 1
ATOM 648 C CA . LEU A 1 76 ? -26.172 23.685 21.322 1.00 96.38 76 LEU A CA 1
ATOM 649 C C . LEU A 1 76 ? -27.640 23.759 21.741 1.00 96.38 76 LEU A C 1
ATOM 651 O O . LEU A 1 76 ? -27.950 24.339 22.782 1.00 96.38 76 LEU A O 1
ATOM 655 N N . THR A 1 77 ? -28.523 23.102 20.993 1.00 97.19 77 THR A N 1
ATOM 656 C CA . THR A 1 77 ? -29.959 23.043 21.287 1.00 97.19 77 THR A CA 1
ATOM 657 C C . THR A 1 77 ? -30.219 22.415 22.656 1.00 97.19 77 THR A C 1
ATOM 659 O O . THR A 1 77 ? -30.940 22.987 23.476 1.00 97.19 77 THR A O 1
ATOM 662 N N . ARG A 1 78 ? -29.562 21.287 22.967 1.00 95.94 78 ARG A N 1
ATOM 663 C CA . ARG A 1 78 ? -29.637 20.653 24.296 1.00 95.94 78 ARG A CA 1
ATOM 664 C C . ARG A 1 78 ? -29.116 21.568 25.402 1.00 95.94 78 ARG A C 1
ATOM 666 O O . ARG A 1 78 ? -29.764 21.706 26.435 1.00 95.94 78 ARG A O 1
ATOM 673 N N . MET A 1 79 ? -27.985 22.236 25.182 1.00 94.75 79 MET A N 1
ATOM 674 C CA . MET A 1 79 ? -27.398 23.145 26.171 1.00 94.75 79 MET A CA 1
ATOM 675 C C . MET A 1 79 ? -28.307 24.349 26.467 1.00 94.75 79 MET A C 1
ATOM 677 O O . MET A 1 79 ? -28.426 24.769 27.621 1.00 94.75 79 MET A O 1
ATOM 681 N N . VAL A 1 80 ? -28.958 24.906 25.442 1.00 96.31 80 VAL A N 1
ATOM 682 C CA . VAL A 1 80 ? -29.929 25.999 25.597 1.00 96.31 80 VAL A CA 1
ATOM 683 C C . VAL A 1 80 ? -31.177 25.512 26.335 1.00 96.31 80 VAL A C 1
ATOM 685 O O . VAL A 1 80 ? -31.617 26.183 27.270 1.00 96.31 80 VAL A O 1
ATOM 688 N N . ALA A 1 81 ? -31.701 24.330 26.001 1.00 95.75 81 ALA A N 1
ATOM 689 C CA . ALA A 1 81 ? -32.834 23.718 26.702 1.00 95.75 81 ALA A CA 1
ATOM 690 C C . ALA A 1 81 ? -32.533 23.461 28.195 1.00 95.75 81 ALA A C 1
ATOM 692 O O . ALA A 1 81 ? -33.350 23.741 29.070 1.00 95.75 81 ALA A O 1
ATOM 693 N N . GLU A 1 82 ? -31.328 22.996 28.529 1.00 96.44 82 GLU A N 1
ATOM 694 C CA . GLU A 1 82 ? -30.922 22.816 29.927 1.00 96.44 82 GLU A CA 1
ATOM 695 C C . GLU A 1 82 ? -30.802 24.142 30.685 1.00 96.44 82 GLU A C 1
ATOM 697 O O . GLU A 1 82 ? -31.184 24.231 31.855 1.00 96.44 82 GLU A O 1
ATOM 702 N N . ARG A 1 83 ? -30.257 25.184 30.043 1.00 95.00 83 ARG A N 1
ATOM 703 C CA . ARG A 1 83 ? -30.122 26.509 30.665 1.00 95.00 83 ARG A CA 1
ATOM 704 C C . ARG A 1 83 ? -31.469 27.184 30.884 1.00 95.00 83 ARG A C 1
ATOM 706 O O . ARG A 1 83 ? -31.670 27.756 31.950 1.00 95.00 83 ARG A O 1
ATOM 713 N N . THR A 1 84 ? -32.371 27.102 29.912 1.00 95.25 84 THR A N 1
ATOM 714 C CA . THR A 1 84 ? -33.735 27.642 30.027 1.00 95.25 84 THR A CA 1
ATOM 715 C C . THR A 1 84 ? -34.500 26.939 31.144 1.00 95.25 84 THR A C 1
ATOM 717 O O . THR A 1 84 ? -34.999 27.616 32.038 1.00 95.25 84 THR A O 1
ATOM 720 N N . LYS A 1 85 ? -34.445 25.602 31.217 1.00 95.56 85 LYS A N 1
ATOM 721 C CA . LYS A 1 85 ? -35.034 24.834 32.328 1.00 95.56 85 LYS A CA 1
ATOM 722 C C . LYS A 1 85 ? -34.469 25.231 33.698 1.00 95.56 85 LYS A C 1
ATOM 724 O O . LYS A 1 85 ? -35.215 25.379 34.662 1.00 95.56 85 LYS A O 1
ATOM 729 N N . LYS A 1 86 ? -33.149 25.433 33.810 1.00 93.69 86 LYS A N 1
ATOM 730 C CA . LYS A 1 86 ? -32.526 25.929 35.055 1.00 93.69 86 LYS A CA 1
ATOM 731 C C . LYS A 1 86 ? -33.017 27.331 35.419 1.00 93.69 86 LYS A C 1
ATOM 733 O O . LYS A 1 86 ? -33.255 27.601 36.592 1.00 93.69 86 LYS A O 1
ATOM 738 N N . PHE A 1 87 ? -33.172 28.207 34.430 1.00 93.56 87 PHE A N 1
ATOM 739 C CA . PHE A 1 87 ? -33.666 29.565 34.637 1.00 93.56 87 PHE A CA 1
ATOM 740 C C . PHE A 1 87 ? -35.137 29.585 35.083 1.00 93.56 87 PHE A C 1
ATOM 742 O O . PHE A 1 87 ? -35.485 30.338 35.989 1.00 93.56 87 PHE A O 1
ATOM 749 N N . GLU A 1 88 ? -35.979 28.709 34.531 1.00 92.25 88 GLU A N 1
ATOM 750 C CA . GLU A 1 88 ? -37.376 28.542 34.956 1.00 92.25 88 GLU A CA 1
ATOM 751 C C . GLU A 1 88 ? -37.498 28.078 36.410 1.00 92.25 88 GLU A C 1
ATOM 753 O O . GLU A 1 88 ? -38.302 28.632 37.157 1.00 92.25 88 GLU A O 1
ATOM 758 N N . ILE A 1 89 ? -36.672 27.118 36.844 1.00 90.62 89 ILE A N 1
ATOM 759 C CA . ILE A 1 89 ? -36.646 26.657 38.245 1.00 90.62 89 ILE A CA 1
ATOM 760 C C . ILE A 1 89 ? -36.299 27.816 39.187 1.00 90.62 89 ILE A C 1
ATOM 762 O O . ILE A 1 89 ? -36.946 27.998 40.218 1.00 90.62 89 ILE A O 1
ATOM 766 N N . VAL A 1 90 ? -35.299 28.621 38.818 1.00 88.56 90 VAL A N 1
ATOM 767 C CA . VAL A 1 90 ? -34.894 29.800 39.594 1.00 88.56 90 VAL A CA 1
ATOM 768 C C . VAL A 1 90 ? -36.038 30.817 39.664 1.00 88.56 90 VAL A C 1
ATOM 770 O O . VAL A 1 90 ? -36.372 31.272 40.753 1.00 88.56 90 VAL A O 1
ATOM 773 N N . LEU A 1 91 ? -36.695 31.125 38.541 1.00 88.81 91 LEU A N 1
ATOM 774 C CA . LEU A 1 91 ? -37.849 32.033 38.498 1.00 88.81 91 LEU A CA 1
ATOM 775 C C . LEU A 1 91 ? -39.051 31.529 39.311 1.00 88.81 91 LEU A C 1
ATOM 777 O O . LEU A 1 91 ? -39.726 32.334 39.954 1.00 88.81 91 LEU A O 1
ATOM 781 N N . ALA A 1 92 ? -39.324 30.223 39.303 1.00 86.31 92 ALA A N 1
ATOM 782 C CA . ALA A 1 92 ? -40.404 29.625 40.084 1.00 86.31 92 ALA A CA 1
ATOM 783 C C . ALA A 1 92 ? -40.153 29.743 41.598 1.00 86.31 92 ALA A C 1
ATOM 785 O O . ALA A 1 92 ? -41.083 30.040 42.347 1.00 86.31 92 ALA A O 1
ATOM 786 N N . GLY A 1 93 ? -38.895 29.606 42.038 1.00 82.12 93 GLY A N 1
ATOM 787 C CA . GLY A 1 93 ? -38.500 29.782 43.440 1.00 82.12 93 GLY A CA 1
ATOM 788 C C . GLY A 1 93 ? -38.717 31.199 43.988 1.00 82.12 93 GLY A C 1
ATOM 789 O O . GLY A 1 93 ? -38.916 31.367 45.187 1.00 82.12 93 GLY A O 1
ATOM 790 N N . TYR A 1 94 ? -38.755 32.224 43.129 1.00 73.69 94 TYR A N 1
ATOM 791 C CA . TYR A 1 94 ? -39.028 33.605 43.549 1.00 73.69 94 TYR A CA 1
ATOM 792 C C . TYR A 1 94 ? -40.520 33.931 43.720 1.00 73.69 94 TYR A C 1
ATOM 794 O O . TYR A 1 94 ? -40.849 35.007 44.214 1.00 73.69 94 TYR A O 1
ATOM 802 N N . LYS A 1 95 ? -41.439 33.035 43.332 1.00 66.19 95 LYS A N 1
ATOM 803 C CA . LYS A 1 95 ? -42.891 33.283 43.406 1.00 66.19 95 LYS A CA 1
ATOM 804 C C . LYS A 1 95 ? -43.574 32.731 44.658 1.00 66.19 95 LYS A C 1
ATOM 806 O O . LYS A 1 95 ? -44.779 32.913 44.800 1.00 66.19 95 LYS A O 1
ATOM 811 N N . THR A 1 96 ? -42.848 32.106 45.581 1.00 53.12 96 THR A N 1
ATOM 812 C CA . THR A 1 96 ? -43.385 31.735 46.899 1.00 53.12 96 THR A CA 1
ATOM 813 C C . THR A 1 96 ? -43.121 32.851 47.914 1.00 53.12 96 THR A C 1
ATOM 815 O O . THR A 1 96 ? -41.978 32.996 48.353 1.00 53.12 96 THR A O 1
ATOM 818 N N . PRO A 1 97 ? -44.132 33.646 48.322 1.00 53.69 97 PRO A N 1
ATOM 819 C CA . PRO A 1 97 ? -43.976 34.610 49.403 1.00 53.69 97 PRO A CA 1
ATOM 820 C C . PRO A 1 97 ? -43.887 33.858 50.737 1.00 53.69 97 PRO A C 1
ATOM 822 O O . PRO A 1 97 ? -44.898 33.559 51.366 1.00 53.69 97 PRO A O 1
ATOM 825 N N . GLN A 1 98 ? -42.673 33.524 51.174 1.00 50.75 98 GLN A N 1
ATOM 826 C CA . GLN A 1 98 ? -42.441 33.108 52.553 1.00 50.75 98 GLN A CA 1
ATOM 827 C C . GLN A 1 98 ? -42.230 34.343 53.427 1.00 50.75 98 GLN A C 1
ATOM 829 O O . GLN A 1 98 ? -41.180 34.982 53.424 1.00 50.75 98 GLN A O 1
ATOM 834 N N . SER A 1 99 ? -43.269 34.657 54.193 1.00 53.78 99 SER A N 1
ATOM 835 C CA . SER A 1 99 ? -43.220 35.508 55.372 1.00 53.78 99 SER A CA 1
ATOM 836 C C . SER A 1 99 ? -42.326 34.864 56.435 1.00 53.78 99 SER A C 1
ATOM 838 O O . SER A 1 99 ? -42.772 33.967 57.150 1.00 53.78 99 SER A O 1
ATOM 840 N N . VAL A 1 100 ? -41.077 35.308 56.573 1.00 48.16 100 VAL A N 1
ATOM 841 C CA . VAL A 1 100 ? -40.275 34.984 57.760 1.00 48.16 100 VAL A CA 1
ATOM 842 C C . VAL A 1 100 ? -39.462 36.203 58.186 1.00 48.16 100 VAL A C 1
ATOM 844 O O . VAL A 1 100 ? -38.395 36.497 57.657 1.00 48.16 100 VAL A O 1
ATOM 847 N N . SER A 1 101 ? -39.986 36.904 59.190 1.00 51.28 101 SER A N 1
ATOM 848 C CA . SER A 1 101 ? -39.206 37.758 60.082 1.00 51.28 101 SER A CA 1
ATOM 849 C C . SER A 1 101 ? -38.234 36.892 60.884 1.00 51.28 101 SER A C 1
ATOM 851 O O . SER A 1 101 ? -38.703 36.031 61.625 1.00 51.28 101 SER A O 1
ATOM 853 N N . ARG A 1 102 ? -36.916 37.142 60.811 1.00 44.31 102 ARG A N 1
ATOM 854 C CA . ARG A 1 102 ? -35.992 36.973 61.957 1.00 44.31 102 ARG A CA 1
ATOM 855 C C . ARG A 1 102 ? -34.557 37.457 61.684 1.00 44.31 102 ARG A C 1
ATOM 857 O O . ARG A 1 102 ? -33.822 36.879 60.897 1.00 44.31 102 ARG A O 1
ATOM 864 N N . THR A 1 103 ? -34.211 38.526 62.405 1.00 46.03 103 THR A N 1
ATOM 865 C CA . THR A 1 103 ? -32.981 38.760 63.196 1.00 46.03 103 THR A CA 1
ATOM 866 C C . THR A 1 103 ? -31.599 38.440 62.605 1.00 46.03 103 THR A C 1
ATOM 868 O O . THR A 1 103 ? -31.113 37.318 62.688 1.00 46.03 103 THR A O 1
ATOM 871 N N . LEU A 1 104 ? -30.947 39.517 62.143 1.00 46.41 104 LEU A N 1
ATOM 872 C CA . LEU A 1 104 ? -29.611 40.010 62.532 1.00 46.41 104 LEU A CA 1
ATOM 873 C C . LEU A 1 104 ? -28.558 38.989 63.008 1.00 46.41 104 LEU A C 1
ATOM 875 O O . LEU A 1 104 ? -28.522 38.601 64.172 1.00 46.41 104 LEU A O 1
ATOM 879 N N . GLY A 1 105 ? -27.597 38.729 62.121 1.00 40.56 105 GLY A N 1
ATOM 880 C CA . GLY A 1 105 ? -26.242 38.279 62.432 1.00 40.56 105 GLY A CA 1
ATOM 881 C C . GLY A 1 105 ? -25.311 38.721 61.304 1.00 40.56 105 GLY A C 1
ATOM 882 O O . GLY A 1 105 ? -25.317 38.127 60.230 1.00 40.56 105 GLY A O 1
ATOM 883 N N . GLN A 1 106 ? -24.583 39.821 61.512 1.00 48.97 106 GLN A N 1
ATOM 884 C CA . GLN A 1 106 ? -23.621 40.377 60.558 1.00 48.97 106 GLN A CA 1
ATOM 885 C C . GLN A 1 106 ? -22.456 39.402 60.339 1.00 48.97 106 GLN A C 1
ATOM 887 O O . GLN A 1 106 ? -21.678 39.142 61.252 1.00 48.97 106 GLN A O 1
ATOM 892 N N . ALA A 1 107 ? -22.310 38.916 59.107 1.00 42.12 107 ALA A N 1
ATOM 893 C CA . ALA A 1 107 ? -21.070 38.347 58.591 1.00 42.12 107 ALA A CA 1
ATOM 894 C C . ALA A 1 107 ? -20.375 39.394 57.696 1.00 42.12 107 ALA A C 1
ATOM 896 O O . ALA A 1 107 ? -21.066 40.167 57.023 1.00 42.12 107 ALA A O 1
ATOM 897 N N . PRO A 1 108 ? -19.031 39.450 57.681 1.00 45.84 108 PRO A N 1
ATOM 898 C CA . PRO A 1 108 ? -18.288 40.456 56.936 1.00 45.84 108 PRO A CA 1
ATOM 899 C C . PRO A 1 108 ? -18.493 40.257 55.433 1.00 45.84 108 PRO A C 1
ATOM 901 O O . PRO A 1 108 ? -18.117 39.242 54.848 1.00 45.84 108 PRO A O 1
ATOM 904 N N . VAL A 1 109 ? -19.117 41.256 54.818 1.00 42.03 109 VAL A N 1
ATOM 905 C CA . VAL A 1 109 ? -19.312 41.380 53.377 1.00 42.03 109 VAL A CA 1
ATOM 906 C C . VAL A 1 109 ? -17.937 41.570 52.737 1.00 42.03 109 VAL A C 1
ATOM 908 O O . VAL A 1 109 ? -17.351 42.648 52.814 1.00 42.03 109 VAL A O 1
ATOM 911 N N . SER A 1 110 ? -17.392 40.518 52.127 1.00 50.25 110 SER A N 1
ATOM 912 C CA . SER A 1 110 ? -16.302 40.687 51.174 1.00 50.25 110 SER A CA 1
ATOM 913 C C . SER A 1 110 ? -16.893 41.276 49.895 1.00 50.25 110 SER A C 1
ATOM 915 O O . SER A 1 110 ? -17.861 40.759 49.333 1.00 50.25 110 SER A O 1
ATOM 917 N N . ASN A 1 111 ? -16.345 42.416 49.475 1.00 50.38 111 ASN A N 1
ATOM 918 C CA . ASN A 1 111 ? -16.734 43.128 48.264 1.00 50.38 111 ASN A CA 1
ATOM 919 C C . ASN A 1 111 ? -16.541 42.228 47.039 1.00 50.38 111 ASN A C 1
ATOM 921 O O . ASN A 1 111 ? -15.454 42.136 46.474 1.00 50.38 111 ASN A O 1
ATOM 925 N N . PHE A 1 112 ? -17.610 41.553 46.627 1.00 50.78 112 PHE A N 1
ATOM 926 C CA . PHE A 1 112 ? -17.658 40.846 45.359 1.00 50.78 112 PHE A CA 1
ATOM 927 C C . PHE A 1 112 ? -17.948 41.875 44.264 1.00 50.78 112 PHE A C 1
ATOM 929 O O . PHE A 1 112 ? -19.105 42.158 43.940 1.00 50.78 112 PHE A O 1
ATOM 936 N N . GLU A 1 113 ? -16.888 42.489 43.737 1.00 56.31 113 GLU A N 1
ATOM 937 C CA . GLU A 1 113 ? -16.969 43.389 42.588 1.00 56.31 113 GLU A CA 1
ATOM 938 C C . GLU A 1 113 ? -17.601 42.648 41.406 1.00 56.31 113 GLU A C 1
ATOM 940 O O . GLU A 1 113 ? -17.030 41.724 40.821 1.00 56.31 113 GLU A O 1
ATOM 945 N N . ARG A 1 114 ? -18.830 43.038 41.057 1.00 57.62 114 ARG A N 1
ATOM 946 C CA . ARG A 1 114 ? -19.476 42.557 39.838 1.00 57.62 114 ARG A CA 1
ATOM 947 C C . ARG A 1 114 ? -18.729 43.157 38.643 1.00 57.62 114 ARG A C 1
ATOM 949 O O . ARG A 1 114 ? -18.609 44.379 38.579 1.00 57.62 114 ARG A O 1
ATOM 956 N N . PRO A 1 115 ? -18.259 42.344 37.682 1.00 60.88 115 PRO A N 1
ATOM 957 C CA . PRO A 1 115 ? -17.580 42.863 36.503 1.00 60.88 115 PRO A CA 1
ATOM 958 C C . PRO A 1 115 ? -18.548 43.747 35.713 1.00 60.88 115 PRO A C 1
ATOM 960 O O . PRO A 1 115 ? -19.607 43.293 35.280 1.00 60.88 115 PRO A O 1
ATOM 963 N N . THR A 1 116 ? -18.186 45.016 35.534 1.00 75.50 116 THR A N 1
ATOM 964 C CA . THR A 1 116 ? -19.032 46.035 34.892 1.00 75.50 116 THR A CA 1
ATOM 965 C C . THR A 1 116 ? -18.994 45.956 33.366 1.00 75.50 116 THR A C 1
ATOM 967 O O . THR A 1 116 ? -19.793 46.603 32.694 1.00 75.50 116 THR A O 1
ATOM 970 N N . SER A 1 117 ? -18.108 45.134 32.789 1.00 85.19 117 SER A N 1
ATOM 971 C CA . SER A 1 117 ? -18.013 44.954 31.339 1.00 85.19 117 SER A CA 1
ATOM 972 C C . SER A 1 117 ? -17.761 43.505 30.913 1.00 85.19 117 SER A C 1
ATOM 974 O O . SER A 1 117 ? -17.074 42.727 31.581 1.00 85.19 117 SER A O 1
ATOM 976 N N . LEU A 1 118 ? -18.272 43.152 29.729 1.00 69.88 118 LEU A N 1
ATOM 977 C CA . LEU A 1 118 ? -18.073 41.840 29.103 1.00 69.88 118 LEU A CA 1
ATOM 978 C C . LEU A 1 118 ? -16.581 41.513 28.906 1.00 69.88 118 LEU A C 1
ATOM 980 O O . LEU A 1 118 ? -16.170 40.367 29.087 1.00 69.88 118 LEU A O 1
ATOM 984 N N . LYS A 1 119 ? -15.760 42.525 28.593 1.00 76.88 119 LYS A N 1
ATOM 985 C CA . LYS A 1 119 ? -14.303 42.378 28.452 1.00 76.88 119 LYS A CA 1
ATOM 986 C C . LYS A 1 119 ? -13.648 41.963 29.772 1.00 76.88 119 LYS A C 1
ATOM 988 O O . LYS A 1 119 ? -12.780 41.094 29.774 1.00 76.88 119 LYS A O 1
ATOM 993 N N . GLN A 1 120 ? -14.109 42.511 30.896 1.00 76.31 120 GLN A N 1
ATOM 994 C CA . GLN A 1 120 ? -13.607 42.167 32.228 1.00 76.31 120 GLN A CA 1
ATOM 995 C C . GLN A 1 120 ? -14.001 40.737 32.630 1.00 76.31 120 GLN A C 1
ATOM 997 O O . GLN A 1 120 ? -13.168 39.988 33.137 1.00 76.31 120 GLN A O 1
ATOM 1002 N N . LEU A 1 121 ? -15.220 40.301 32.291 1.00 76.62 121 LEU A N 1
ATOM 1003 C CA . LEU A 1 121 ? -15.658 38.914 32.494 1.00 76.62 121 LEU A CA 1
ATOM 1004 C C . LEU A 1 121 ? -14.848 37.917 31.642 1.00 76.62 121 LEU A C 1
ATOM 1006 O O . LEU A 1 121 ? -14.468 36.844 32.119 1.00 76.62 121 LEU A O 1
ATOM 1010 N N . GLN A 1 122 ? -14.561 38.265 30.383 1.00 80.31 122 GLN A N 1
ATOM 1011 C CA . GLN A 1 122 ? -13.718 37.454 29.500 1.00 80.31 122 GLN A CA 1
ATOM 1012 C C . GLN A 1 122 ? -12.279 37.366 30.023 1.00 80.31 122 GLN A C 1
ATOM 1014 O O . GLN A 1 122 ? -11.695 36.281 30.015 1.00 80.31 122 GLN A O 1
ATOM 1019 N N . HIS A 1 123 ? -11.727 38.469 30.536 1.00 79.38 123 HIS A N 1
ATOM 1020 C CA . HIS A 1 123 ? -10.388 38.483 31.117 1.00 79.38 123 HIS A CA 1
ATOM 1021 C C . HIS A 1 123 ? -10.304 37.638 32.396 1.00 79.38 123 HIS A C 1
ATOM 1023 O O . HIS A 1 123 ? -9.408 36.801 32.507 1.00 79.38 123 HIS A O 1
ATOM 1029 N N . MET A 1 124 ? -11.293 37.750 33.291 1.00 76.56 124 MET A N 1
ATOM 1030 C CA . MET A 1 124 ? -11.396 36.905 34.486 1.00 76.56 124 MET A CA 1
ATOM 1031 C C . MET A 1 124 ? -11.505 35.417 34.141 1.00 76.56 124 MET A C 1
ATOM 1033 O O . MET A 1 124 ? -10.821 34.595 34.749 1.00 76.56 124 MET A O 1
ATOM 1037 N N . ARG A 1 125 ? -12.310 35.046 33.134 1.00 78.62 125 ARG A N 1
ATOM 1038 C CA . ARG A 1 125 ? -12.382 33.651 32.661 1.00 78.62 125 ARG A CA 1
ATOM 1039 C C . ARG A 1 125 ? -11.040 33.156 32.132 1.00 78.62 125 ARG A C 1
ATOM 1041 O O . ARG A 1 125 ? -10.665 32.018 32.414 1.00 78.62 125 ARG A O 1
ATOM 1048 N N . ARG A 1 126 ? -10.315 34.001 31.394 1.00 79.88 126 ARG A N 1
ATOM 1049 C CA . ARG A 1 126 ? -8.992 33.663 30.856 1.00 79.88 126 ARG A CA 1
ATOM 1050 C C . ARG A 1 126 ? -7.992 33.431 31.989 1.00 79.88 126 ARG A C 1
ATOM 1052 O O . ARG A 1 126 ? -7.316 32.407 31.983 1.00 79.88 126 ARG A O 1
ATOM 1059 N N . GLN A 1 127 ? -7.977 34.287 33.010 1.00 80.00 127 GLN A N 1
ATOM 1060 C CA . GLN A 1 127 ? -7.117 34.095 34.181 1.00 80.00 127 GLN A CA 1
ATOM 1061 C C . GLN A 1 127 ? -7.476 32.833 34.976 1.00 80.00 127 GLN A C 1
ATOM 1063 O O . GLN A 1 127 ? -6.593 32.026 35.253 1.00 80.00 127 GLN A O 1
ATOM 1068 N N . HIS A 1 128 ? -8.763 32.577 35.231 1.00 76.31 128 HIS A N 1
ATOM 1069 C CA . HIS A 1 128 ? -9.196 31.352 35.914 1.00 76.31 128 HIS A CA 1
ATOM 1070 C C . HIS A 1 128 ? -8.815 30.075 35.149 1.00 76.31 128 HIS A C 1
ATOM 1072 O O . HIS A 1 128 ? -8.477 29.064 35.767 1.00 76.31 128 HIS A O 1
ATOM 1078 N N . SER A 1 129 ? -8.852 30.109 33.811 1.00 75.88 129 SER A N 1
ATOM 1079 C CA . SER A 1 129 ? -8.415 28.982 32.980 1.00 75.88 129 SER A CA 1
ATOM 1080 C C . SER A 1 129 ? -6.905 28.736 33.081 1.00 75.88 129 SER A C 1
ATOM 1082 O O . SER A 1 129 ? -6.488 27.588 33.223 1.00 75.88 129 SER A O 1
ATOM 1084 N N . LEU A 1 130 ? -6.095 29.800 33.121 1.00 75.31 130 LEU A N 1
ATOM 1085 C CA . LEU A 1 130 ? -4.638 29.710 33.252 1.00 75.31 130 LEU A CA 1
ATOM 1086 C C . LEU A 1 130 ? -4.213 29.215 34.643 1.00 75.31 130 LEU A C 1
ATOM 1088 O O . LEU A 1 130 ? -3.360 28.335 34.740 1.00 75.31 130 LEU A O 1
ATOM 1092 N N . SER A 1 131 ? -4.861 29.673 35.720 1.00 72.06 131 SER A N 1
ATOM 1093 C CA . SER A 1 131 ? -4.618 29.161 37.082 1.00 72.06 131 SER A CA 1
ATOM 1094 C C . SER A 1 131 ? -4.960 27.671 37.217 1.00 72.06 131 SER A C 1
ATOM 1096 O O . SER A 1 131 ? -4.320 26.932 37.969 1.00 72.06 131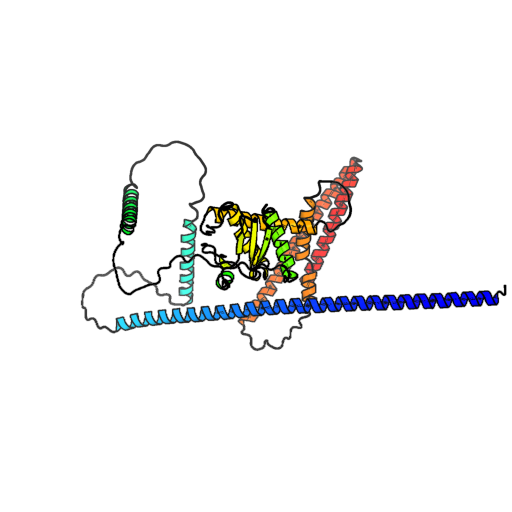 SER A O 1
ATOM 1098 N N . ARG A 1 132 ? -5.947 27.191 36.451 1.00 72.62 132 ARG A N 1
ATOM 1099 C CA . ARG A 1 132 ? -6.320 25.774 36.424 1.00 72.62 132 ARG A CA 1
ATOM 1100 C C . ARG A 1 132 ? -5.292 24.932 35.663 1.00 72.62 132 ARG A C 1
ATOM 1102 O O . ARG A 1 132 ? -4.943 23.858 36.130 1.00 72.62 132 ARG A O 1
ATOM 1109 N N . ILE A 1 133 ? -4.753 25.443 34.556 1.00 68.62 133 ILE A N 1
ATOM 1110 C CA . ILE A 1 133 ? -3.682 24.777 33.795 1.00 68.62 133 ILE A CA 1
ATOM 1111 C C . ILE A 1 133 ? -2.393 24.702 34.626 1.00 68.62 133 ILE A C 1
ATOM 1113 O O . ILE A 1 133 ? -1.801 23.629 34.736 1.00 68.62 133 ILE A O 1
ATOM 1117 N N . ASN A 1 134 ? -2.012 25.790 35.301 1.00 65.88 134 ASN A N 1
ATOM 1118 C CA . ASN A 1 134 ? -0.825 25.797 36.161 1.00 65.88 134 ASN A CA 1
ATOM 1119 C C . ASN A 1 134 ? -0.962 24.839 37.354 1.00 65.88 134 ASN A C 1
ATOM 1121 O O . ASN A 1 134 ? -0.016 24.118 37.656 1.00 65.88 134 ASN A O 1
ATOM 1125 N N . SER A 1 135 ? -2.143 24.742 37.977 1.00 64.69 135 SER A N 1
ATOM 1126 C CA . SER A 1 135 ? -2.352 23.796 39.088 1.00 64.69 135 SER A CA 1
ATOM 1127 C C . SER A 1 135 ? -2.378 22.321 38.660 1.00 64.69 135 SER A C 1
ATOM 1129 O O . SER A 1 135 ? -2.107 21.449 39.486 1.00 64.69 135 SER A O 1
ATOM 1131 N N . MET A 1 136 ? -2.646 22.019 37.383 1.00 57.81 136 MET A N 1
ATOM 1132 C CA . MET A 1 136 ? -2.486 20.661 36.842 1.00 57.81 136 MET A CA 1
ATOM 1133 C C . MET A 1 136 ? -1.039 20.359 36.427 1.00 57.81 136 MET A C 1
ATOM 1135 O O . MET A 1 136 ? -0.589 19.230 36.608 1.00 57.81 136 MET A O 1
ATOM 1139 N N . SER A 1 137 ? -0.287 21.359 35.954 1.00 52.34 137 SER A N 1
ATOM 1140 C CA . SER A 1 137 ? 1.124 21.206 35.564 1.00 52.34 137 SER A CA 1
ATOM 1141 C C . SER A 1 137 ? 2.035 20.891 36.763 1.00 52.34 137 SER A C 1
ATOM 1143 O O . SER A 1 137 ? 2.897 20.017 36.686 1.00 52.34 137 SER A O 1
ATOM 1145 N N . SER A 1 138 ? 1.775 21.495 37.930 1.00 50.03 138 SER A N 1
ATOM 1146 C CA . SER A 1 138 ? 2.560 21.249 39.153 1.00 50.03 138 SER A CA 1
ATOM 1147 C C . SER A 1 138 ? 2.377 19.851 39.763 1.00 50.03 138 SER A C 1
ATOM 1149 O O . SER A 1 138 ? 3.151 19.470 40.634 1.00 50.03 138 SER A O 1
ATOM 1151 N N . ARG A 1 139 ? 1.378 19.067 39.330 1.00 53.94 139 ARG A N 1
ATOM 1152 C CA . ARG A 1 139 ? 1.163 17.696 39.831 1.00 53.94 139 ARG A CA 1
ATOM 1153 C C . ARG A 1 139 ? 1.936 16.627 39.058 1.00 53.94 139 ARG A C 1
ATOM 1155 O O . ARG A 1 139 ? 2.099 15.533 39.582 1.00 53.94 139 ARG A O 1
ATOM 1162 N N . ASN A 1 140 ? 2.446 16.937 37.864 1.00 43.56 140 ASN A N 1
ATOM 1163 C CA . ASN A 1 140 ? 3.102 15.952 36.995 1.00 43.56 140 ASN A CA 1
ATOM 1164 C C . ASN A 1 140 ? 4.638 15.952 37.054 1.00 43.56 140 ASN A C 1
ATOM 1166 O O . ASN A 1 140 ? 5.253 15.064 36.475 1.00 43.56 140 ASN A O 1
ATOM 1170 N N . LEU A 1 141 ? 5.273 16.888 37.770 1.00 45.31 141 LEU A N 1
ATOM 1171 C CA . LEU A 1 141 ? 6.742 16.976 37.844 1.00 45.31 141 LEU A CA 1
ATOM 1172 C C . LEU A 1 141 ? 7.383 16.226 39.027 1.00 45.31 141 LEU A C 1
ATOM 1174 O O . LEU A 1 141 ? 8.603 16.184 39.112 1.00 45.31 141 LEU A O 1
ATOM 1178 N N . ASN A 1 142 ? 6.600 15.573 39.894 1.00 42.88 142 ASN A N 1
ATOM 1179 C CA . ASN A 1 142 ? 7.125 14.827 41.051 1.00 42.88 142 ASN A CA 1
ATOM 1180 C C . ASN A 1 142 ? 7.223 13.300 40.855 1.00 42.88 142 ASN A C 1
ATOM 1182 O O . ASN A 1 142 ? 7.490 12.594 41.822 1.00 42.88 142 ASN A O 1
ATOM 1186 N N . LEU A 1 143 ? 7.018 12.768 39.642 1.00 41.12 143 LEU A N 1
ATOM 1187 C CA . LEU A 1 143 ? 7.006 11.312 39.402 1.00 41.12 143 LEU A CA 1
ATOM 1188 C C . LEU A 1 143 ? 8.218 10.754 38.629 1.00 41.12 143 LEU A C 1
ATOM 1190 O O . LEU A 1 143 ? 8.227 9.572 38.301 1.00 41.12 143 LEU A O 1
ATOM 1194 N N . LEU A 1 144 ? 9.236 11.568 38.332 1.00 38.41 144 LEU A N 1
ATOM 1195 C CA . LEU A 1 144 ? 10.411 11.160 37.544 1.00 38.41 144 LEU A CA 1
ATOM 1196 C C . LEU A 1 144 ? 11.718 11.672 38.168 1.00 38.41 144 LEU A C 1
ATOM 1198 O O . LEU A 1 144 ? 12.417 12.499 37.592 1.00 38.41 144 LEU A O 1
ATOM 1202 N N . ALA A 1 145 ? 12.045 11.177 39.360 1.00 37.53 145 ALA A N 1
ATOM 1203 C CA . ALA A 1 145 ? 13.402 11.241 39.899 1.00 37.53 145 ALA A CA 1
ATOM 1204 C C . ALA A 1 145 ? 13.632 10.058 40.851 1.00 37.53 145 ALA A C 1
ATOM 1206 O O . ALA A 1 145 ? 13.335 10.138 42.040 1.00 37.53 145 ALA A O 1
ATOM 1207 N N . VAL A 1 146 ? 14.136 8.944 40.317 1.00 34.72 146 VAL A N 1
ATOM 1208 C CA . VAL A 1 146 ? 14.673 7.827 41.103 1.00 34.72 146 VAL A CA 1
ATOM 1209 C C . VAL A 1 146 ? 15.944 7.349 40.410 1.00 34.72 146 VAL A C 1
ATOM 1211 O O . VAL A 1 146 ? 15.858 6.813 39.314 1.00 34.72 146 VAL A O 1
ATOM 1214 N N . ASP A 1 147 ? 17.095 7.552 41.059 1.00 33.50 147 ASP A N 1
ATOM 1215 C CA . ASP A 1 147 ? 18.225 6.619 41.008 1.00 33.50 147 ASP A CA 1
ATOM 1216 C C . ASP A 1 147 ? 19.174 6.802 42.219 1.00 33.50 147 ASP A C 1
ATOM 1218 O O . ASP A 1 147 ? 19.923 7.768 42.305 1.00 33.50 147 ASP A O 1
ATOM 1222 N N . THR A 1 148 ? 19.137 5.798 43.111 1.00 35.53 148 THR A N 1
ATOM 1223 C CA . THR A 1 148 ? 20.245 5.163 43.879 1.00 35.53 148 THR A CA 1
ATOM 1224 C C . THR A 1 148 ? 21.081 5.993 44.914 1.00 35.53 148 THR A C 1
ATOM 1226 O O . THR A 1 148 ? 20.827 7.177 45.106 1.00 35.53 148 THR A O 1
ATOM 1229 N N . PRO A 1 149 ? 21.948 5.379 45.769 1.00 53.38 149 PRO A N 1
ATOM 1230 C CA . PRO A 1 149 ? 21.696 5.344 47.220 1.00 53.38 149 PRO A CA 1
ATOM 1231 C C . PRO A 1 149 ? 22.881 5.829 48.089 1.00 53.38 149 PRO A C 1
ATOM 1233 O O . PRO A 1 149 ? 24.037 5.536 47.792 1.00 53.38 149 PRO A O 1
ATOM 1236 N N . ARG A 1 150 ? 22.641 6.459 49.250 1.00 29.78 150 ARG A N 1
ATOM 1237 C CA . ARG A 1 150 ? 23.629 6.446 50.354 1.00 29.78 150 ARG A CA 1
ATOM 1238 C C . ARG A 1 150 ? 23.088 6.950 51.698 1.00 29.78 150 ARG A C 1
ATOM 1240 O O . ARG A 1 150 ? 22.700 8.099 51.839 1.00 29.78 150 ARG A O 1
ATOM 1247 N N . THR A 1 151 ? 23.098 6.014 52.645 1.00 33.66 151 THR A N 1
ATOM 1248 C CA . THR A 1 151 ? 23.477 6.070 54.071 1.00 33.66 151 THR A CA 1
ATOM 1249 C C . THR A 1 151 ? 23.321 7.347 54.915 1.00 33.66 151 THR A C 1
ATOM 1251 O O . THR A 1 151 ? 23.874 8.395 54.605 1.00 33.66 151 THR A O 1
ATOM 1254 N N . SER A 1 152 ? 22.770 7.079 56.111 1.00 37.25 152 SER A N 1
ATOM 1255 C CA . SER A 1 152 ? 22.968 7.696 57.437 1.00 37.25 152 SER A CA 1
ATOM 1256 C C . SER A 1 152 ? 22.345 9.063 57.733 1.00 37.25 152 SER A C 1
ATOM 1258 O O . SER A 1 152 ? 22.921 10.086 57.387 1.00 37.25 152 SER A O 1
ATOM 1260 N N . ALA A 1 153 ? 21.264 9.065 58.524 1.00 32.56 153 ALA A N 1
ATOM 1261 C CA . ALA A 1 153 ? 21.172 9.788 59.800 1.00 32.56 153 ALA A CA 1
ATOM 1262 C C . ALA A 1 153 ? 19.847 9.466 60.524 1.00 32.56 153 ALA A C 1
ATOM 1264 O O . ALA A 1 153 ? 18.847 9.112 59.910 1.00 32.56 153 ALA A O 1
ATOM 1265 N N . THR A 1 154 ? 19.911 9.547 61.845 1.00 44.69 154 THR A N 1
ATOM 1266 C CA . THR A 1 154 ? 18.979 9.140 62.906 1.00 44.69 154 THR A CA 1
ATOM 1267 C C . THR A 1 154 ? 17.701 9.998 63.034 1.00 44.69 154 THR A C 1
ATOM 1269 O O . THR A 1 154 ? 17.591 11.042 62.391 1.00 44.69 154 THR A O 1
ATOM 1272 N N . PRO A 1 155 ? 16.708 9.546 63.834 1.00 44.03 155 PRO A N 1
ATOM 1273 C CA . PRO A 1 155 ? 15.301 9.900 63.679 1.00 44.03 155 PRO A CA 1
ATOM 1274 C C . PRO A 1 155 ? 14.889 11.117 64.512 1.00 44.03 155 PRO A C 1
ATOM 1276 O O . PRO A 1 155 ? 15.440 11.381 65.581 1.00 44.03 155 PRO A O 1
ATOM 1279 N N . ARG A 1 156 ? 13.847 11.814 64.051 1.00 38.69 156 ARG A N 1
ATOM 1280 C CA . ARG A 1 156 ? 13.092 12.768 64.863 1.00 38.69 156 ARG A CA 1
ATOM 1281 C C . ARG A 1 156 ? 11.609 12.424 64.766 1.00 38.69 156 ARG A C 1
ATOM 1283 O O . ARG A 1 156 ? 11.019 12.474 63.692 1.00 38.69 156 ARG A O 1
ATOM 1290 N N . GLU A 1 157 ? 11.082 11.988 65.901 1.00 41.59 157 GLU A N 1
ATOM 1291 C CA . GLU A 1 157 ? 9.694 11.618 66.149 1.00 41.59 157 GLU A CA 1
ATOM 1292 C C . GLU A 1 157 ? 8.765 12.837 66.070 1.00 41.59 157 GLU A C 1
ATOM 1294 O O . GLU A 1 157 ? 9.157 13.946 66.443 1.00 41.59 157 GLU A O 1
ATOM 1299 N N . GLY A 1 158 ? 7.523 12.602 65.636 1.00 46.12 158 GLY A N 1
ATOM 1300 C CA . GLY A 1 158 ? 6.404 13.523 65.844 1.00 46.12 158 GLY A CA 1
ATOM 1301 C C . GLY A 1 158 ? 5.520 13.739 64.617 1.00 46.12 158 GLY A C 1
ATOM 1302 O O . GLY A 1 158 ? 5.653 14.754 63.948 1.00 46.12 158 GLY A O 1
ATOM 1303 N N . GLU A 1 159 ? 4.595 12.800 64.392 1.00 52.97 159 GLU A N 1
ATOM 1304 C CA . GLU A 1 159 ? 3.379 12.904 63.557 1.00 52.97 159 GLU A CA 1
ATOM 1305 C C . GLU A 1 159 ? 3.525 12.973 62.024 1.00 52.97 159 GLU A C 1
ATOM 1307 O O . GLU A 1 159 ? 3.779 14.021 61.430 1.00 52.97 159 GLU A O 1
ATOM 1312 N N . PRO A 1 160 ? 3.269 11.831 61.349 1.00 54.47 160 PRO A N 1
ATOM 1313 C CA . PRO A 1 160 ? 2.084 11.758 60.480 1.00 54.47 160 PRO A CA 1
ATOM 1314 C C . PRO A 1 160 ? 1.404 10.365 60.464 1.00 54.47 160 PRO A C 1
ATOM 1316 O O . PRO A 1 160 ? 0.845 9.952 59.444 1.00 54.47 160 PRO A O 1
ATOM 1319 N N . HIS A 1 161 ? 1.457 9.604 61.563 1.00 52.50 161 HIS A N 1
ATOM 1320 C CA . HIS A 1 161 ? 0.939 8.226 61.588 1.00 52.50 161 HIS A CA 1
ATOM 1321 C C . HIS A 1 161 ? -0.598 8.126 61.651 1.00 52.50 161 HIS A C 1
ATOM 1323 O O . HIS A 1 161 ? -1.160 7.218 61.039 1.00 52.50 161 HIS A O 1
ATOM 1329 N N . ASP A 1 162 ? -1.295 9.101 62.239 1.00 57.97 162 ASP A N 1
ATOM 1330 C CA . ASP A 1 162 ? -2.763 9.054 62.373 1.00 57.97 162 ASP A CA 1
ATOM 1331 C C . ASP A 1 162 ? -3.503 9.270 61.041 1.00 57.97 162 ASP A C 1
ATOM 1333 O O . ASP A 1 162 ? -4.576 8.712 60.785 1.00 57.97 162 ASP A O 1
ATOM 1337 N N . GLN A 1 163 ? -2.905 10.029 60.119 1.00 61.44 163 GLN A N 1
ATOM 1338 C CA . GLN A 1 163 ? -3.465 10.201 58.775 1.00 61.44 163 GLN A CA 1
ATOM 1339 C C . GLN A 1 163 ? -3.262 8.964 57.898 1.00 61.44 163 GLN A C 1
ATOM 1341 O O . GLN A 1 163 ? -4.064 8.712 56.998 1.00 61.44 163 GLN A O 1
ATOM 1346 N N . LEU A 1 164 ? -2.202 8.191 58.145 1.00 67.56 164 LEU A N 1
ATOM 1347 C CA . LEU A 1 164 ? -1.972 6.934 57.442 1.00 67.56 164 LEU A CA 1
ATOM 1348 C C . LEU A 1 164 ? -2.887 5.836 57.995 1.00 67.56 164 LEU A C 1
ATOM 1350 O O . LEU A 1 164 ? -3.501 5.115 57.212 1.00 67.56 164 LEU A O 1
ATOM 1354 N N . ALA A 1 165 ? -3.052 5.775 59.320 1.00 70.19 165 ALA A N 1
ATOM 1355 C CA . ALA A 1 165 ? -3.952 4.839 59.987 1.00 70.19 165 ALA A CA 1
ATOM 1356 C C . ALA A 1 165 ? -5.415 5.049 59.559 1.00 70.19 165 ALA A C 1
ATOM 1358 O O . ALA A 1 165 ? -6.060 4.111 59.100 1.00 70.19 165 ALA A O 1
ATOM 1359 N N . SER A 1 166 ? -5.906 6.293 59.558 1.00 76.19 166 SER A N 1
ATOM 1360 C CA . SER A 1 166 ? -7.275 6.601 59.098 1.00 76.19 166 SER A CA 1
ATOM 1361 C C . SER A 1 166 ? -7.504 6.349 57.600 1.00 76.19 166 SER A C 1
ATOM 1363 O O . SER A 1 166 ? -8.633 6.111 57.162 1.00 76.19 166 SER A O 1
ATOM 1365 N N . ARG A 1 167 ? -6.445 6.393 56.777 1.00 74.31 167 ARG A N 1
ATOM 1366 C CA . ARG A 1 167 ? -6.520 6.019 55.356 1.00 74.31 167 ARG A CA 1
ATOM 1367 C C . ARG A 1 167 ? -6.534 4.509 55.161 1.00 74.31 167 ARG A C 1
ATOM 1369 O O . ARG A 1 167 ? -7.274 4.046 54.299 1.00 74.31 167 ARG A O 1
ATOM 1376 N N . LEU A 1 168 ? -5.763 3.766 55.951 1.00 79.94 168 LEU A N 1
ATOM 1377 C CA . LEU A 1 168 ? -5.774 2.304 55.932 1.00 79.94 168 LEU A CA 1
ATOM 1378 C C . LEU A 1 168 ? -7.125 1.759 56.404 1.00 79.94 168 LEU A C 1
ATOM 1380 O O . LEU A 1 168 ? -7.699 0.925 55.714 1.00 79.94 168 LEU A O 1
ATOM 1384 N N . GLU A 1 169 ? -7.713 2.337 57.451 1.00 83.31 169 GLU A N 1
ATOM 1385 C CA . GLU A 1 169 ? -9.045 1.957 57.942 1.00 83.31 169 GLU A CA 1
ATOM 1386 C C . GLU A 1 169 ? -10.151 2.216 56.897 1.00 83.31 169 GLU A C 1
ATOM 1388 O O . GLU A 1 169 ? -11.049 1.398 56.694 1.00 83.31 169 GLU A O 1
ATOM 1393 N N . LYS A 1 170 ? -10.054 3.315 56.131 1.00 83.19 170 LYS A N 1
ATOM 1394 C CA . LYS A 1 170 ? -10.955 3.578 54.991 1.00 83.19 170 LYS A CA 1
ATOM 1395 C C . LYS A 1 170 ? -10.784 2.590 53.840 1.00 83.19 170 LYS A C 1
ATOM 1397 O O . LYS A 1 170 ? -11.767 2.269 53.173 1.00 83.19 170 LYS A O 1
ATOM 1402 N N . ILE A 1 171 ? -9.558 2.144 53.576 1.00 80.38 171 ILE A N 1
ATOM 1403 C CA . ILE A 1 171 ? -9.280 1.155 52.528 1.00 80.38 171 ILE A CA 1
ATOM 1404 C C . ILE A 1 171 ? -9.800 -0.219 52.962 1.00 80.38 171 ILE A C 1
ATOM 1406 O O . ILE A 1 171 ? -10.442 -0.894 52.162 1.00 80.38 171 ILE A O 1
ATOM 1410 N N . GLU A 1 172 ? -9.622 -0.600 54.225 1.00 80.88 172 GLU A N 1
ATOM 1411 C CA . GLU A 1 172 ? -10.168 -1.844 54.779 1.00 80.88 172 GLU A CA 1
ATOM 1412 C C . GLU A 1 172 ? -11.704 -1.838 54.803 1.00 80.88 172 GLU A C 1
ATOM 1414 O O . GLU A 1 172 ? -12.327 -2.822 54.407 1.00 80.88 172 GLU A O 1
ATOM 1419 N N . SER A 1 173 ? -12.332 -0.707 55.142 1.00 77.88 173 SER A N 1
ATOM 1420 C CA . SER A 1 173 ? -13.787 -0.520 55.035 1.00 77.88 173 SER A CA 1
ATOM 1421 C C . SER A 1 173 ? -14.300 -0.693 53.597 1.00 77.88 173 SER A C 1
ATOM 1423 O O . SER A 1 173 ? -15.319 -1.355 53.380 1.00 77.88 173 SER A O 1
ATOM 1425 N N . LEU A 1 174 ? -13.594 -0.140 52.605 1.00 75.44 174 LEU A N 1
ATOM 1426 C CA . LEU A 1 174 ? -13.946 -0.297 51.190 1.00 75.44 174 LEU A CA 1
ATOM 1427 C C . LEU A 1 174 ? -13.776 -1.741 50.713 1.00 75.44 174 LEU A C 1
ATOM 1429 O O . LEU A 1 174 ? -14.626 -2.238 49.978 1.00 75.44 174 LEU A O 1
ATOM 1433 N N . LEU A 1 175 ? -12.713 -2.422 51.142 1.00 74.62 175 LEU A N 1
ATOM 1434 C CA . LEU A 1 175 ? -12.454 -3.812 50.767 1.00 74.62 175 LEU A CA 1
ATOM 1435 C C . LEU A 1 175 ? -13.466 -4.776 51.401 1.00 74.62 175 LEU A C 1
ATOM 1437 O O . LEU A 1 175 ? -13.917 -5.692 50.717 1.00 74.62 175 LEU A O 1
ATOM 1441 N N . SER A 1 176 ? -13.898 -4.535 52.641 1.00 74.38 176 SER A N 1
ATOM 1442 C CA . SER A 1 176 ? -14.984 -5.303 53.268 1.00 74.38 176 SER A CA 1
ATOM 1443 C C . SER A 1 176 ? -16.328 -5.063 52.571 1.00 74.38 176 SER A C 1
ATOM 1445 O O . SER A 1 176 ? -17.018 -6.019 52.236 1.00 74.38 176 SER A O 1
ATOM 1447 N N . SER A 1 177 ? -16.654 -3.813 52.213 1.00 69.50 177 SER A N 1
ATOM 1448 C CA . SER A 1 177 ? -17.879 -3.506 51.453 1.00 69.50 177 SER A CA 1
ATOM 1449 C C . SER A 1 177 ? -17.896 -4.112 50.043 1.00 69.50 177 SER A C 1
ATOM 1451 O O . SER A 1 177 ? -18.974 -4.373 49.511 1.00 69.50 177 SER A O 1
ATOM 1453 N N . LEU A 1 178 ? -16.733 -4.302 49.416 1.00 64.12 178 LEU A N 1
ATOM 1454 C CA . LEU A 1 178 ? -16.601 -4.975 48.120 1.00 64.12 178 LEU A CA 1
ATOM 1455 C C . LEU A 1 178 ? -16.671 -6.499 48.241 1.00 64.12 178 LEU A C 1
ATOM 1457 O O . LEU A 1 178 ? -17.123 -7.152 47.306 1.00 64.12 178 LEU A O 1
ATOM 1461 N N . LYS A 1 179 ? -16.248 -7.058 49.378 1.00 64.44 179 LYS A N 1
ATOM 1462 C CA . LYS A 1 179 ? -16.304 -8.495 49.651 1.00 64.44 179 LYS A CA 1
ATOM 1463 C C . LYS A 1 179 ? -17.723 -8.956 49.997 1.00 64.44 179 LYS A C 1
ATOM 1465 O O . LYS A 1 179 ? -18.171 -9.964 49.464 1.00 64.44 179 LYS A O 1
ATOM 1470 N N . ASP A 1 180 ? -18.463 -8.170 50.777 1.00 56.16 180 ASP A N 1
ATOM 1471 C CA . ASP A 1 180 ? -19.839 -8.506 51.175 1.00 56.16 180 ASP A CA 1
ATOM 1472 C C . ASP A 1 180 ? -20.857 -8.377 50.021 1.00 56.16 180 ASP A C 1
ATOM 1474 O O . ASP A 1 180 ? -21.966 -8.899 50.102 1.00 56.16 180 ASP A O 1
ATOM 1478 N N . GLY A 1 181 ? -20.487 -7.714 48.918 1.00 47.59 181 GLY A N 1
ATOM 1479 C CA . GLY A 1 181 ? -21.325 -7.575 47.721 1.00 47.59 181 GLY A CA 1
ATOM 1480 C C . GLY A 1 181 ? -21.253 -8.740 46.723 1.00 47.59 181 GLY A C 1
ATOM 1481 O O . GLY A 1 181 ? -21.932 -8.678 45.699 1.00 47.59 181 GLY A O 1
ATOM 1482 N N . VAL A 1 182 ? -20.423 -9.762 46.972 1.00 49.56 182 VAL A N 1
ATOM 1483 C CA . VAL A 1 182 ? -20.146 -10.851 46.009 1.00 49.56 182 VAL A CA 1
ATOM 1484 C C . VAL A 1 182 ? -20.831 -12.178 46.374 1.00 49.56 182 VAL A C 1
ATOM 1486 O O . VAL A 1 182 ? -21.060 -12.992 45.484 1.00 49.56 182 VAL A O 1
ATOM 1489 N N . ASP A 1 183 ? -21.272 -12.369 47.622 1.00 40.78 183 ASP A N 1
ATOM 1490 C CA . ASP A 1 183 ? -21.666 -13.701 48.120 1.00 40.78 183 ASP A CA 1
ATOM 1491 C C . ASP A 1 183 ? -23.174 -13.895 48.388 1.00 40.78 183 ASP A C 1
ATOM 1493 O O . ASP A 1 183 ? -23.567 -14.794 49.133 1.00 40.78 183 ASP A O 1
ATOM 1497 N N . GLY A 1 184 ? -24.063 -13.107 47.773 1.00 42.88 184 GLY A N 1
ATOM 1498 C CA . GLY A 1 184 ? -25.500 -13.252 48.030 1.00 42.88 184 GLY A CA 1
ATOM 1499 C C . GLY A 1 184 ? -26.420 -12.899 46.873 1.00 42.88 184 GLY A C 1
ATOM 1500 O O . GLY A 1 184 ? -26.937 -11.793 46.863 1.00 42.88 184 GLY A O 1
ATOM 1501 N N . GLU A 1 185 ? -26.680 -13.847 45.959 1.00 40.19 185 GLU A N 1
ATOM 1502 C CA . GLU A 1 185 ? -27.997 -14.014 45.303 1.00 40.19 185 GLU A CA 1
ATOM 1503 C C . GLU A 1 185 ? -28.059 -15.268 44.396 1.00 40.19 185 GLU A C 1
ATOM 1505 O O . GLU A 1 185 ? -28.072 -15.200 43.169 1.00 40.19 185 GLU A O 1
ATOM 1510 N N . GLU A 1 186 ? -28.182 -16.452 45.006 1.00 40.69 186 GLU A N 1
ATOM 1511 C CA . GLU A 1 186 ? -28.816 -17.615 44.367 1.00 40.69 186 GLU A CA 1
ATOM 1512 C C . GLU A 1 186 ? -30.063 -18.018 45.167 1.00 40.69 186 GLU A C 1
ATOM 1514 O O . GLU A 1 186 ? -29.981 -18.805 46.106 1.00 40.69 186 GLU A O 1
ATOM 1519 N N . ARG A 1 187 ? -31.232 -17.477 44.789 1.00 37.97 187 ARG A N 1
ATOM 1520 C CA . ARG A 1 187 ? -32.488 -18.221 44.531 1.00 37.97 187 ARG A CA 1
ATOM 1521 C C . ARG A 1 187 ? -33.728 -17.313 44.530 1.00 37.97 187 ARG A C 1
ATOM 1523 O O . ARG A 1 187 ? -34.048 -16.664 45.513 1.00 37.97 187 ARG A O 1
ATOM 1530 N N . ALA A 1 188 ? -34.491 -17.492 43.448 1.00 37.78 188 ALA A N 1
ATOM 1531 C CA . ALA A 1 188 ? -35.952 -17.421 43.323 1.00 37.78 188 ALA A CA 1
ATOM 1532 C C . ALA A 1 188 ? -36.644 -16.134 42.795 1.00 37.78 188 ALA A C 1
ATOM 1534 O O . ALA A 1 188 ? -36.982 -15.219 43.527 1.00 37.78 188 ALA A O 1
ATOM 1535 N N . VAL A 1 189 ? -37.000 -16.227 41.502 1.00 42.38 189 VAL A N 1
ATOM 1536 C CA . VAL A 1 189 ? -38.331 -15.994 40.890 1.00 42.38 189 VAL A CA 1
ATOM 1537 C C . VAL A 1 189 ? -38.934 -14.570 40.844 1.00 42.38 189 VAL A C 1
ATOM 1539 O O . VAL A 1 189 ? -39.443 -14.038 41.817 1.00 42.38 189 VAL A O 1
ATOM 1542 N N . SER A 1 190 ? -39.083 -14.101 39.592 1.00 40.09 190 SER A N 1
ATOM 1543 C CA . SER A 1 190 ? -40.165 -13.253 39.050 1.00 40.09 190 SER A CA 1
ATOM 1544 C C . SER A 1 190 ? -40.285 -11.795 39.514 1.00 40.09 190 SER A C 1
ATOM 1546 O O . SER A 1 190 ? -40.942 -11.490 40.501 1.00 40.09 190 SER A O 1
ATOM 1548 N N . SER A 1 191 ? -39.846 -10.861 38.662 1.00 41.31 191 SER A N 1
ATOM 1549 C CA . SER A 1 191 ? -40.728 -10.010 37.829 1.00 41.31 191 SER A CA 1
ATOM 1550 C C . SER A 1 191 ? -40.045 -8.689 37.429 1.00 41.31 191 SER A C 1
ATOM 1552 O O . SER A 1 191 ? -39.438 -7.994 38.231 1.00 41.31 191 SER A O 1
ATOM 1554 N N . THR A 1 192 ? -40.139 -8.371 36.132 1.00 46.31 192 THR A N 1
ATOM 1555 C CA . THR A 1 192 ? -40.144 -7.015 35.544 1.00 46.31 192 THR A CA 1
ATOM 1556 C C . THR A 1 192 ? -39.195 -5.949 36.113 1.00 46.31 192 THR A C 1
ATOM 1558 O O . THR A 1 192 ? -39.611 -5.118 36.910 1.00 46.31 192 THR A O 1
ATOM 1561 N N . SER A 1 193 ? -37.971 -5.875 35.572 1.00 48.06 193 SER A N 1
ATOM 1562 C CA . SER A 1 193 ? -37.317 -4.623 35.120 1.00 48.06 193 SER A CA 1
ATOM 1563 C C . SER A 1 193 ? -35.900 -4.927 34.606 1.00 48.06 193 SER A C 1
ATOM 1565 O O . SER A 1 193 ? -34.941 -4.953 35.374 1.00 48.06 193 SER A O 1
ATOM 1567 N N . LYS A 1 194 ? -35.719 -5.178 33.299 1.00 41.09 194 LYS A N 1
ATOM 1568 C CA . LYS A 1 194 ? -34.368 -5.258 32.708 1.00 41.09 194 LYS A CA 1
ATOM 1569 C C . LYS A 1 194 ? -33.940 -3.882 32.206 1.00 41.09 194 LYS A C 1
ATOM 1571 O O . LYS A 1 194 ? -34.041 -3.565 31.024 1.00 41.09 194 LYS A O 1
ATOM 1576 N N . ARG A 1 195 ? -33.404 -3.084 33.134 1.00 39.16 195 ARG A N 1
ATOM 1577 C CA . ARG A 1 195 ? -32.320 -2.143 32.825 1.00 39.16 195 ARG A CA 1
ATOM 1578 C C . ARG A 1 195 ? -31.216 -2.935 32.125 1.00 39.16 195 ARG A C 1
ATOM 1580 O O . ARG A 1 195 ? -30.796 -3.978 32.620 1.00 39.16 195 ARG A O 1
ATOM 1587 N N . ALA A 1 196 ? -30.783 -2.451 30.967 1.00 39.44 196 ALA A N 1
ATOM 1588 C CA . ALA A 1 196 ? -29.673 -3.007 30.214 1.00 39.44 196 ALA A CA 1
ATOM 1589 C C . ALA A 1 196 ? -28.381 -2.895 31.039 1.00 39.44 196 ALA A C 1
ATOM 1591 O O . ALA A 1 196 ? -27.676 -1.891 30.982 1.00 39.44 196 ALA A O 1
ATOM 1592 N N . GLY A 1 197 ? -28.090 -3.927 31.831 1.00 36.50 197 GLY A N 1
ATOM 1593 C CA . GLY A 1 197 ? -26.731 -4.216 32.252 1.00 36.50 197 GLY A CA 1
ATOM 1594 C C . GLY A 1 197 ? -25.922 -4.486 30.991 1.00 36.50 197 GLY A C 1
ATOM 1595 O O . GLY A 1 197 ? -26.317 -5.315 30.167 1.00 36.50 197 GLY A O 1
ATOM 1596 N N . ALA A 1 198 ? -24.838 -3.739 30.812 1.00 44.22 198 ALA A N 1
ATOM 1597 C CA . ALA A 1 198 ? -23.859 -3.962 29.765 1.00 44.22 198 ALA A CA 1
ATOM 1598 C C . ALA A 1 198 ? -23.201 -5.329 29.998 1.00 44.22 198 ALA A C 1
ATOM 1600 O O . ALA A 1 198 ? -22.133 -5.428 30.591 1.00 44.22 198 ALA A O 1
ATOM 1601 N N . GLN A 1 199 ? -23.866 -6.404 29.572 1.00 46.50 199 GLN A N 1
ATOM 1602 C CA . GLN A 1 199 ? -23.187 -7.670 29.369 1.00 46.50 199 GLN A CA 1
ATOM 1603 C C . GLN A 1 199 ? -22.117 -7.408 28.318 1.00 46.50 199 GLN A C 1
ATOM 1605 O O . GLN A 1 199 ? -22.421 -6.876 27.247 1.00 46.50 199 GLN A O 1
ATOM 1610 N N . HIS A 1 200 ? -20.873 -7.709 28.675 1.00 50.31 200 HIS A N 1
ATOM 1611 C CA . HIS A 1 200 ? -19.701 -7.616 27.821 1.00 50.31 200 HIS A CA 1
ATOM 1612 C C . HIS A 1 200 ? -19.966 -8.484 26.583 1.00 50.31 200 HIS A C 1
ATOM 1614 O O . HIS A 1 200 ? -19.780 -9.696 26.606 1.00 50.31 200 HIS A O 1
ATOM 1620 N N . ARG A 1 201 ? -20.542 -7.896 25.530 1.00 67.50 201 ARG A N 1
ATOM 1621 C CA . ARG A 1 201 ? -20.774 -8.608 24.277 1.00 67.50 201 ARG A CA 1
ATOM 1622 C C . ARG A 1 201 ? -19.415 -8.771 23.627 1.00 67.50 201 ARG A C 1
ATOM 1624 O O . ARG A 1 201 ? -18.774 -7.767 23.318 1.00 67.50 201 ARG A O 1
ATOM 1631 N N . ASP A 1 202 ? -18.993 -10.020 23.457 1.00 84.62 202 ASP A N 1
ATOM 1632 C CA . ASP A 1 202 ? -17.797 -10.356 22.694 1.00 84.62 202 ASP A CA 1
ATOM 1633 C C . ASP A 1 202 ? -17.863 -9.630 21.343 1.00 84.62 202 ASP A C 1
ATOM 1635 O O . ASP A 1 202 ? -18.910 -9.609 20.683 1.00 84.62 202 ASP A O 1
ATOM 1639 N N . TYR A 1 203 ? -16.772 -8.963 20.970 1.00 92.12 203 TYR A N 1
ATOM 1640 C CA . TYR A 1 203 ? -16.716 -8.214 19.723 1.00 92.12 203 TYR A CA 1
ATOM 1641 C C . TYR A 1 203 ? -16.914 -9.171 18.542 1.00 92.12 203 TYR A C 1
ATOM 1643 O O . TYR A 1 203 ? -16.288 -10.225 18.475 1.00 92.12 203 TYR A O 1
ATOM 1651 N N . ILE A 1 204 ? -17.784 -8.794 17.604 1.00 92.56 204 ILE A N 1
ATOM 1652 C CA . ILE A 1 204 ? -17.976 -9.500 16.336 1.00 92.56 204 ILE A CA 1
ATOM 1653 C C . ILE A 1 204 ? -17.678 -8.509 15.222 1.00 92.56 204 ILE A C 1
ATOM 1655 O O . ILE A 1 204 ? -18.209 -7.394 15.214 1.00 92.56 204 ILE A O 1
ATOM 1659 N N . ASP A 1 205 ? -16.837 -8.921 14.279 1.00 94.75 205 ASP A N 1
ATOM 1660 C CA . ASP A 1 205 ? -16.489 -8.092 13.138 1.00 94.75 205 ASP A CA 1
ATOM 1661 C C . ASP A 1 205 ? -17.741 -7.755 12.291 1.00 94.75 205 ASP A C 1
ATOM 1663 O O . ASP A 1 205 ? -18.569 -8.635 12.035 1.00 94.75 205 ASP A O 1
ATOM 1667 N N . PRO A 1 206 ? -17.911 -6.505 11.813 1.00 93.69 206 PRO A N 1
ATOM 1668 C CA . PRO A 1 206 ? -19.117 -6.091 11.094 1.00 93.69 206 PRO A CA 1
ATOM 1669 C C . PRO A 1 206 ? -19.405 -6.871 9.811 1.00 93.69 206 PRO A C 1
ATOM 1671 O O . PRO A 1 206 ? -20.570 -6.982 9.420 1.00 93.69 206 PRO A O 1
ATOM 1674 N N . ILE A 1 207 ? -18.370 -7.372 9.129 1.00 93.62 207 ILE A N 1
ATOM 1675 C CA . ILE A 1 207 ? -18.548 -8.226 7.953 1.00 93.62 207 ILE A CA 1
ATOM 1676 C C . ILE A 1 207 ? -18.966 -9.615 8.434 1.00 93.62 207 ILE A C 1
ATOM 1678 O O . ILE A 1 207 ? -19.955 -10.133 7.928 1.00 93.62 207 ILE A O 1
ATOM 1682 N N . ASP A 1 208 ? -18.308 -10.166 9.460 1.00 93.12 208 ASP A N 1
ATOM 1683 C CA . ASP A 1 208 ? -18.631 -11.488 10.022 1.00 93.12 208 ASP A CA 1
ATOM 1684 C C . ASP A 1 208 ? -20.080 -11.568 10.506 1.00 93.12 208 ASP A C 1
ATOM 1686 O O . ASP A 1 208 ? -20.799 -12.503 10.169 1.00 93.12 208 ASP A O 1
ATOM 1690 N N . ALA A 1 209 ? -20.549 -10.527 11.197 1.00 92.12 209 ALA A N 1
ATOM 1691 C CA . ALA A 1 209 ? -21.919 -10.419 11.692 1.00 92.12 209 ALA A CA 1
ATOM 1692 C C . ALA A 1 209 ? -22.978 -10.477 10.574 1.00 92.12 209 ALA A C 1
ATOM 1694 O O . ALA A 1 209 ? -24.130 -10.836 10.821 1.00 92.12 209 ALA A O 1
ATOM 1695 N N . ARG A 1 210 ? -22.613 -10.101 9.340 1.00 91.38 210 ARG A N 1
ATOM 1696 C CA . ARG A 1 210 ? -23.498 -10.154 8.163 1.00 91.38 210 ARG A CA 1
ATOM 1697 C C . ARG A 1 210 ? -23.439 -11.504 7.452 1.00 91.38 210 ARG A C 1
ATOM 1699 O O . ARG A 1 210 ? -24.358 -11.832 6.697 1.00 91.38 210 ARG A O 1
ATOM 1706 N N . LEU A 1 211 ? -22.378 -12.279 7.670 1.00 87.50 211 LEU A N 1
ATOM 1707 C CA . LEU A 1 211 ? -22.171 -13.575 7.045 1.00 87.50 211 LEU A CA 1
ATOM 1708 C C . LEU A 1 211 ? -23.036 -14.626 7.742 1.00 87.50 211 LEU A C 1
ATOM 1710 O O . LEU A 1 211 ? -22.653 -15.230 8.737 1.00 87.50 211 LEU A O 1
ATOM 1714 N N . LYS A 1 212 ? -24.218 -14.889 7.182 1.00 77.81 212 LYS A N 1
ATOM 1715 C CA . LYS A 1 212 ? -25.022 -16.045 7.594 1.00 77.81 212 LYS A CA 1
ATOM 1716 C C . LYS A 1 212 ? -24.318 -17.329 7.146 1.00 77.81 212 LYS A C 1
ATOM 1718 O O . LYS A 1 212 ? -23.889 -17.431 5.991 1.00 77.81 212 LYS A O 1
ATOM 1723 N N . THR A 1 213 ? -24.198 -18.303 8.039 1.00 71.94 213 THR A N 1
ATOM 1724 C CA . THR A 1 213 ? -23.776 -19.666 7.702 1.00 71.94 213 THR A CA 1
ATOM 1725 C C . THR A 1 213 ? -24.906 -20.327 6.908 1.00 71.94 213 THR A C 1
ATOM 1727 O O . THR A 1 213 ? -26.032 -20.457 7.387 1.00 71.94 213 THR A O 1
ATOM 1730 N N . ARG A 1 214 ? -24.660 -20.654 5.631 1.00 61.47 214 ARG A N 1
ATOM 1731 C CA . ARG A 1 214 ? -25.670 -21.241 4.725 1.00 61.47 214 ARG A CA 1
ATOM 1732 C C . ARG A 1 214 ? -25.700 -22.768 4.880 1.00 61.47 214 ARG A C 1
ATOM 1734 O O . ARG A 1 214 ? -25.559 -23.499 3.910 1.00 61.47 214 ARG A O 1
ATOM 1741 N N . GLY A 1 215 ? -25.906 -23.239 6.107 1.00 61.38 215 GLY A N 1
ATOM 1742 C CA . GLY A 1 215 ? -25.989 -24.665 6.430 1.00 61.38 215 GLY A CA 1
ATOM 1743 C C . GLY A 1 215 ? -24.757 -25.218 7.149 1.00 61.38 215 GLY A C 1
ATOM 1744 O O . GLY A 1 215 ? -23.854 -24.482 7.537 1.00 61.38 215 GLY A O 1
ATOM 1745 N N . SER A 1 216 ? -24.761 -26.534 7.366 1.00 69.94 216 SER A N 1
ATOM 1746 C CA . SER A 1 216 ? -23.743 -27.277 8.123 1.00 69.94 216 SER A CA 1
ATOM 1747 C C . SER A 1 216 ? -22.481 -27.617 7.324 1.00 69.94 216 SER A C 1
ATOM 1749 O O . SER A 1 216 ? -21.518 -28.112 7.902 1.00 69.94 216 SER A O 1
ATOM 1751 N N . ASN A 1 217 ? -22.483 -27.396 6.007 1.00 76.56 217 ASN A N 1
ATOM 1752 C CA . ASN A 1 217 ? -21.487 -27.970 5.105 1.00 76.56 217 ASN A CA 1
ATOM 1753 C C . ASN A 1 217 ? -20.457 -26.932 4.643 1.00 76.56 217 ASN A C 1
ATOM 1755 O O . ASN A 1 217 ? -20.783 -25.780 4.358 1.00 76.56 217 ASN A O 1
ATOM 1759 N N . LEU A 1 218 ? -19.201 -27.370 4.544 1.00 86.38 218 LEU A N 1
ATOM 1760 C CA . LEU A 1 218 ? -18.096 -26.593 3.993 1.00 86.38 218 LEU A CA 1
ATOM 1761 C C . LEU A 1 218 ? -18.156 -26.621 2.459 1.00 86.38 218 LEU A C 1
ATOM 1763 O O . LEU A 1 218 ? -17.946 -27.664 1.843 1.00 86.38 218 LEU A O 1
ATOM 1767 N N . GLU A 1 219 ? -18.399 -25.471 1.835 1.00 84.31 219 GLU A N 1
ATOM 1768 C CA . GLU A 1 219 ? -18.438 -25.344 0.374 1.00 84.31 219 GLU A CA 1
ATOM 1769 C C . GLU A 1 219 ? -17.133 -24.730 -0.134 1.00 84.31 219 GLU A C 1
ATOM 1771 O O . GLU A 1 219 ? -16.932 -23.516 -0.062 1.00 84.31 219 GLU A O 1
ATOM 1776 N N . THR A 1 220 ? -16.220 -25.553 -0.647 1.00 85.50 220 THR A N 1
ATOM 1777 C CA . THR A 1 220 ? -14.929 -25.086 -1.175 1.00 85.50 220 THR A CA 1
ATOM 1778 C C . THR A 1 220 ? -15.038 -24.590 -2.614 1.00 85.50 220 THR A C 1
ATOM 1780 O O . THR A 1 220 ? -15.664 -25.250 -3.441 1.00 85.50 220 THR A O 1
ATOM 1783 N N . VAL A 1 221 ? -14.353 -23.494 -2.944 1.00 81.00 221 VAL A N 1
ATOM 1784 C CA . VAL A 1 221 ? -14.270 -22.965 -4.316 1.00 81.00 221 VAL A CA 1
ATOM 1785 C C . VAL A 1 221 ? -12.964 -23.427 -4.946 1.00 81.00 221 VAL A C 1
ATOM 1787 O O . VAL A 1 221 ? -11.898 -23.066 -4.452 1.00 81.00 221 VAL A O 1
ATOM 1790 N N . LYS A 1 222 ? -13.030 -24.231 -6.013 1.00 69.31 222 LYS A N 1
ATOM 1791 C CA . LYS A 1 222 ? -11.832 -24.694 -6.736 1.00 69.31 222 LYS A CA 1
ATOM 1792 C C . LYS A 1 222 ? -11.577 -23.953 -8.054 1.00 69.31 222 LYS A C 1
ATOM 1794 O O . LYS A 1 222 ? -10.415 -23.756 -8.380 1.00 69.31 222 LYS A O 1
ATOM 1799 N N . GLU A 1 223 ? -12.614 -23.511 -8.771 1.00 67.25 223 GLU A N 1
ATOM 1800 C CA . GLU A 1 223 ? -12.471 -23.080 -10.180 1.00 67.25 223 GLU A CA 1
ATOM 1801 C C . GLU A 1 223 ? -13.046 -21.681 -10.500 1.00 67.25 223 GLU A C 1
ATOM 1803 O O . GLU A 1 223 ? -12.765 -21.142 -11.564 1.00 67.25 223 GLU A O 1
ATOM 1808 N N . ASP A 1 224 ? -13.751 -21.030 -9.564 1.00 79.44 224 ASP A N 1
ATOM 1809 C CA . ASP A 1 224 ? -14.475 -19.766 -9.832 1.00 79.44 224 ASP A CA 1
ATOM 1810 C C . ASP A 1 224 ? -13.800 -18.496 -9.278 1.00 79.44 224 ASP A C 1
ATOM 1812 O O . ASP A 1 224 ? -14.453 -17.464 -9.110 1.00 79.44 224 ASP A O 1
ATOM 1816 N N . LEU A 1 225 ? -12.518 -18.552 -8.911 1.00 87.44 225 LEU A N 1
ATOM 1817 C CA . LEU A 1 225 ? -11.839 -17.384 -8.343 1.00 87.44 225 LEU A CA 1
ATOM 1818 C C . LEU A 1 225 ? -11.547 -16.356 -9.437 1.00 87.44 225 LEU A C 1
ATOM 1820 O O . LEU A 1 225 ? -10.924 -16.661 -10.453 1.00 87.44 225 LEU A O 1
ATOM 1824 N N . SER A 1 226 ? -11.942 -15.105 -9.206 1.00 91.00 226 SER A N 1
ATOM 1825 C CA . SER A 1 226 ? -11.509 -14.006 -10.064 1.00 91.00 226 SER A CA 1
ATOM 1826 C C . SER A 1 226 ? -9.986 -13.844 -9.993 1.00 91.00 226 SER A C 1
ATOM 1828 O O . SER A 1 226 ? -9.355 -14.150 -8.977 1.00 91.00 226 SER A O 1
ATOM 1830 N N . ALA A 1 227 ? -9.375 -13.289 -11.045 1.00 90.94 227 ALA A N 1
ATOM 1831 C CA . ALA A 1 227 ? -7.928 -13.056 -11.077 1.00 90.94 227 ALA A CA 1
ATOM 1832 C C . ALA A 1 227 ? -7.430 -12.247 -9.860 1.00 90.94 227 ALA A C 1
ATOM 1834 O O . ALA A 1 227 ? -6.362 -12.519 -9.317 1.00 90.94 227 ALA A O 1
ATOM 1835 N N . GLY A 1 228 ? -8.230 -11.285 -9.383 1.00 92.94 228 GLY A N 1
ATOM 1836 C CA . GLY A 1 228 ? -7.902 -10.503 -8.191 1.00 92.94 228 GLY A CA 1
ATOM 1837 C C . GLY A 1 228 ? -7.931 -11.323 -6.898 1.00 92.94 228 GLY A C 1
ATOM 1838 O O . GLY A 1 228 ? -7.075 -11.135 -6.036 1.00 92.94 228 GLY A O 1
ATOM 1839 N N . GLU A 1 229 ? -8.881 -12.244 -6.756 1.00 94.25 229 GLU A N 1
ATOM 1840 C CA . GLU A 1 229 ? -8.963 -13.137 -5.595 1.00 94.25 229 GLU A CA 1
ATOM 1841 C C . GLU A 1 229 ? -7.833 -14.170 -5.602 1.00 94.25 229 GLU A C 1
ATOM 1843 O O . GLU A 1 229 ? -7.244 -14.420 -4.553 1.00 94.25 229 GLU A O 1
ATOM 1848 N N . ALA A 1 230 ? -7.462 -14.699 -6.772 1.00 93.31 230 ALA A N 1
ATOM 1849 C CA . ALA A 1 230 ? -6.327 -15.609 -6.917 1.00 93.31 230 ALA A CA 1
ATOM 1850 C C . ALA A 1 230 ? -5.004 -14.952 -6.481 1.00 93.31 230 ALA A C 1
ATOM 1852 O O . ALA A 1 230 ? -4.261 -15.526 -5.686 1.00 93.31 230 ALA A O 1
ATOM 1853 N N . VAL A 1 231 ? -4.752 -13.708 -6.910 1.00 94.94 231 VAL A N 1
ATOM 1854 C CA . VAL A 1 231 ? -3.567 -12.936 -6.484 1.00 94.94 231 VAL A CA 1
ATOM 1855 C C . VAL A 1 231 ? -3.573 -12.687 -4.973 1.00 94.94 231 VAL A C 1
ATOM 1857 O O . VAL A 1 231 ? -2.532 -12.761 -4.321 1.00 94.94 231 VAL A O 1
ATOM 1860 N N . ARG A 1 232 ? -4.740 -12.408 -4.380 1.00 95.75 232 ARG A N 1
ATOM 1861 C CA . ARG A 1 232 ? -4.861 -12.221 -2.924 1.00 95.75 232 ARG A CA 1
ATOM 1862 C C . ARG A 1 232 ? -4.642 -13.525 -2.163 1.00 95.75 232 ARG A C 1
ATOM 1864 O O . ARG A 1 232 ? -4.006 -13.498 -1.115 1.00 95.75 232 ARG A O 1
ATOM 1871 N N . LEU A 1 233 ? -5.102 -14.657 -2.688 1.00 95.50 233 LEU A N 1
ATOM 1872 C CA . LEU A 1 233 ? -4.835 -15.970 -2.106 1.00 95.50 233 LEU A CA 1
ATOM 1873 C C . LEU A 1 233 ? -3.334 -16.292 -2.132 1.00 95.50 233 LEU A C 1
ATOM 1875 O O . LEU A 1 233 ? -2.781 -16.698 -1.111 1.00 95.50 233 LEU A O 1
ATOM 1879 N N . GLU A 1 234 ? -2.656 -16.034 -3.254 1.00 94.88 234 GLU A N 1
ATOM 1880 C CA . GLU A 1 234 ? -1.197 -16.167 -3.366 1.00 94.88 234 GLU A CA 1
ATOM 1881 C C . GLU A 1 234 ? -0.463 -15.214 -2.409 1.00 94.88 234 GLU A C 1
ATOM 1883 O O . GLU A 1 234 ? 0.535 -15.565 -1.783 1.00 94.88 234 GLU A O 1
ATOM 1888 N N . PHE A 1 235 ? -0.975 -13.999 -2.227 1.00 95.88 235 PHE A N 1
ATOM 1889 C CA . PHE A 1 235 ? -0.463 -13.098 -1.202 1.00 95.88 235 PHE A CA 1
ATOM 1890 C C . PHE A 1 235 ? -0.635 -13.682 0.210 1.00 95.88 235 PHE A C 1
ATOM 1892 O O . PHE A 1 235 ? 0.282 -13.602 1.025 1.00 95.88 235 PHE A O 1
ATOM 1899 N N . GLY A 1 236 ? -1.765 -14.330 0.493 1.00 96.31 236 GLY A N 1
ATOM 1900 C CA . GLY A 1 236 ? -2.002 -15.021 1.760 1.00 96.31 236 GLY A CA 1
ATOM 1901 C C . GLY A 1 236 ? -0.986 -16.124 2.041 1.00 96.31 236 GLY A C 1
ATOM 1902 O O . GLY A 1 236 ? -0.478 -16.217 3.157 1.00 96.31 236 GLY A O 1
ATOM 1903 N N . THR A 1 237 ? -0.614 -16.917 1.032 1.00 95.81 237 THR A N 1
ATOM 1904 C CA . THR A 1 237 ? 0.428 -17.943 1.210 1.00 95.81 237 THR A CA 1
ATOM 1905 C C . THR A 1 237 ? 1.791 -17.316 1.508 1.00 95.81 237 THR A C 1
ATOM 1907 O O . THR A 1 237 ? 2.525 -17.828 2.349 1.00 95.81 237 THR A O 1
ATOM 1910 N N . LYS A 1 238 ? 2.113 -16.156 0.917 1.00 95.50 238 LYS A N 1
ATOM 1911 C CA . LYS A 1 238 ? 3.317 -15.378 1.274 1.00 95.50 238 LYS A CA 1
ATOM 1912 C C . LYS A 1 238 ? 3.264 -14.864 2.717 1.00 95.50 238 LYS A C 1
ATOM 1914 O O . LYS A 1 238 ? 4.267 -14.938 3.419 1.00 95.50 238 LYS A O 1
ATOM 1919 N N . VAL A 1 239 ? 2.109 -14.389 3.186 1.00 96.31 239 VAL A N 1
ATOM 1920 C CA . VAL A 1 239 ? 1.922 -13.961 4.586 1.00 96.31 239 VAL A CA 1
ATOM 1921 C C . VAL A 1 239 ? 2.125 -15.127 5.556 1.00 96.31 239 VAL A C 1
ATOM 1923 O O . VAL A 1 239 ? 2.827 -14.966 6.554 1.00 96.31 239 VAL A O 1
ATOM 1926 N N . ALA A 1 240 ? 1.584 -16.310 5.250 1.00 96.50 240 ALA A N 1
ATOM 1927 C CA . ALA A 1 240 ? 1.817 -17.512 6.052 1.00 96.50 240 ALA A CA 1
ATOM 1928 C C . ALA A 1 240 ? 3.311 -17.871 6.123 1.00 96.50 240 ALA A C 1
ATOM 1930 O O . ALA A 1 240 ? 3.810 -18.168 7.208 1.00 96.50 240 ALA A O 1
ATOM 1931 N N . LYS A 1 241 ? 4.044 -17.726 5.010 1.00 95.38 241 LYS A N 1
A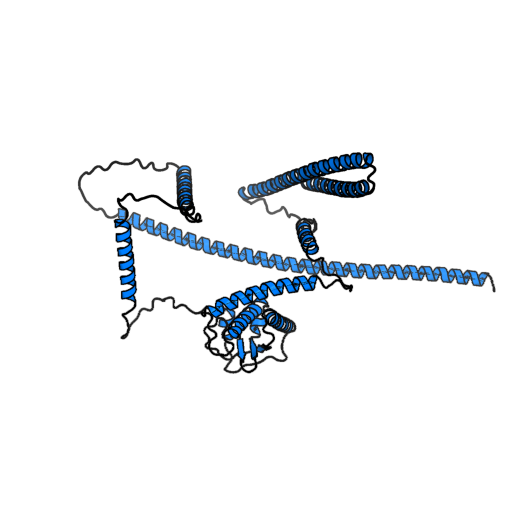TOM 1932 C CA . LYS A 1 241 ? 5.503 -17.919 4.972 1.00 95.38 241 LYS A CA 1
ATOM 1933 C C . LYS A 1 241 ? 6.273 -16.940 5.848 1.00 95.38 241 LYS A C 1
ATOM 1935 O O . LYS A 1 241 ? 7.157 -17.342 6.596 1.00 95.38 241 LYS A O 1
ATOM 1940 N N . ILE A 1 242 ? 5.905 -15.657 5.832 1.00 95.31 242 ILE A N 1
ATOM 1941 C CA . ILE A 1 242 ? 6.512 -14.642 6.718 1.00 95.31 242 ILE A CA 1
ATOM 1942 C C . ILE A 1 242 ? 6.321 -15.014 8.198 1.00 95.31 242 ILE A C 1
ATOM 1944 O O . ILE A 1 242 ? 7.181 -14.735 9.035 1.00 95.31 242 ILE A O 1
ATOM 1948 N N . LEU A 1 243 ? 5.202 -15.658 8.528 1.00 95.81 243 LEU A N 1
ATOM 1949 C CA . LEU A 1 243 ? 4.905 -16.134 9.878 1.00 95.81 243 LEU A CA 1
ATOM 1950 C C . LEU A 1 243 ? 5.530 -17.499 10.211 1.00 95.81 243 LEU A C 1
ATOM 1952 O O . LEU A 1 243 ? 5.383 -17.958 11.345 1.00 95.81 243 LEU A O 1
ATOM 1956 N N . GLY A 1 244 ? 6.241 -18.127 9.269 1.00 94.50 244 GLY A N 1
ATOM 1957 C CA . GLY A 1 244 ? 6.836 -19.454 9.432 1.00 94.50 244 GLY A CA 1
ATOM 1958 C C . GLY A 1 244 ? 5.795 -20.574 9.504 1.00 94.50 244 GLY A C 1
ATOM 1959 O O . GLY A 1 244 ? 5.968 -21.524 10.265 1.00 94.50 244 GLY A O 1
ATOM 1960 N N . ARG A 1 245 ? 4.679 -20.433 8.778 1.00 93.56 245 ARG A N 1
ATOM 1961 C CA . ARG A 1 245 ? 3.555 -21.387 8.731 1.00 93.56 245 ARG A CA 1
ATOM 1962 C C . ARG A 1 245 ? 3.369 -21.971 7.330 1.00 93.56 245 ARG A C 1
ATOM 1964 O O . ARG A 1 245 ? 2.268 -21.990 6.787 1.00 93.56 245 ARG A O 1
ATOM 1971 N N . ASP A 1 246 ? 4.462 -22.459 6.757 1.00 92.88 246 ASP A N 1
ATOM 1972 C CA . ASP A 1 246 ? 4.512 -23.092 5.431 1.00 92.88 246 ASP A CA 1
ATOM 1973 C C . ASP A 1 246 ? 3.779 -24.444 5.407 1.00 92.88 246 ASP A C 1
ATOM 1975 O O . ASP A 1 246 ? 3.445 -24.961 4.344 1.00 92.88 246 ASP A O 1
ATOM 1979 N N . ASP A 1 247 ? 3.512 -25.010 6.589 1.00 93.56 247 ASP A N 1
ATOM 1980 C CA . ASP A 1 247 ? 2.798 -26.270 6.781 1.00 93.56 247 ASP A CA 1
ATOM 1981 C C . ASP A 1 247 ? 1.275 -26.146 6.623 1.00 93.56 247 ASP A C 1
ATOM 1983 O O . ASP A 1 247 ? 0.586 -27.166 6.588 1.00 93.56 247 ASP A O 1
ATOM 1987 N N . ILE A 1 248 ? 0.743 -24.921 6.547 1.00 94.81 248 ILE A N 1
ATOM 1988 C CA . ILE A 1 248 ? -0.692 -24.658 6.430 1.00 94.81 248 ILE A CA 1
ATOM 1989 C C . ILE A 1 248 ? -1.063 -24.359 4.979 1.00 94.81 248 ILE A C 1
ATOM 1991 O O . ILE A 1 248 ? -0.568 -23.412 4.367 1.00 94.81 248 ILE A O 1
ATOM 1995 N N . THR A 1 249 ? -2.034 -25.106 4.452 1.00 96.06 249 THR A N 1
ATOM 1996 C CA . THR A 1 249 ? -2.624 -24.810 3.141 1.00 96.06 249 THR A CA 1
ATOM 1997 C C . THR A 1 249 ? -3.828 -23.886 3.298 1.00 96.06 249 THR A C 1
ATOM 1999 O O . THR A 1 249 ? -4.782 -24.219 3.997 1.00 96.06 249 THR A O 1
ATOM 2002 N N . ILE A 1 250 ? -3.828 -22.742 2.614 1.00 96.19 250 ILE A N 1
ATOM 2003 C CA . ILE A 1 250 ? -4.959 -21.803 2.620 1.00 96.19 250 ILE A CA 1
ATOM 2004 C C . ILE A 1 250 ? -5.859 -22.094 1.415 1.00 96.19 250 ILE A C 1
ATOM 2006 O O . ILE A 1 250 ? -5.384 -22.144 0.280 1.00 96.19 250 ILE A O 1
ATOM 2010 N N . LYS A 1 251 ? -7.163 -22.272 1.648 1.00 95.69 251 LYS A N 1
ATOM 2011 C CA . LYS A 1 251 ? -8.184 -22.471 0.607 1.00 95.69 251 LYS A CA 1
ATOM 2012 C C . LYS A 1 251 ? -9.340 -21.493 0.776 1.00 95.69 251 LYS A C 1
ATOM 2014 O O . LYS A 1 251 ? -9.599 -20.997 1.869 1.00 95.69 251 LYS A O 1
ATOM 2019 N N . VAL A 1 252 ? -10.067 -21.251 -0.312 1.00 95.12 252 VAL A N 1
ATOM 2020 C CA . VAL A 1 252 ? -11.241 -20.370 -0.311 1.00 95.12 252 VAL A CA 1
ATOM 2021 C C . VAL A 1 252 ? -12.526 -21.189 -0.207 1.00 95.12 252 VAL A C 1
ATOM 2023 O O . VAL A 1 252 ? -12.660 -22.250 -0.825 1.00 95.12 252 VAL A O 1
ATOM 2026 N N . ALA A 1 253 ? -13.479 -20.696 0.579 1.00 93.56 253 ALA A N 1
ATOM 2027 C CA . ALA A 1 253 ? -14.803 -21.280 0.751 1.00 93.56 253 ALA A CA 1
ATOM 2028 C C . ALA A 1 253 ? -15.914 -20.264 0.433 1.00 93.56 253 ALA A C 1
ATOM 2030 O O . ALA A 1 253 ? -15.762 -19.067 0.664 1.00 93.56 253 ALA A O 1
ATOM 2031 N N . ARG A 1 254 ? -17.049 -20.736 -0.090 1.00 90.81 254 ARG A N 1
ATOM 2032 C CA . ARG A 1 254 ? -18.298 -19.957 -0.217 1.00 90.81 254 ARG A CA 1
ATOM 2033 C C . ARG A 1 254 ? -19.080 -19.954 1.092 1.00 90.81 254 ARG A C 1
ATOM 2035 O O . ARG A 1 254 ? -19.696 -18.954 1.447 1.00 90.81 254 ARG A O 1
ATOM 2042 N N . SER A 1 255 ? -19.040 -21.069 1.815 1.00 89.81 255 SER A N 1
ATOM 2043 C CA . SER A 1 255 ? -19.684 -21.218 3.114 1.00 89.81 255 SER A CA 1
ATOM 2044 C C . SER A 1 255 ? -18.816 -22.030 4.056 1.00 89.81 255 SER A C 1
ATOM 2046 O O . SER A 1 255 ? -18.094 -22.931 3.624 1.00 89.81 255 SER A O 1
ATOM 2048 N N . THR A 1 256 ? -18.894 -21.698 5.339 1.00 89.69 256 THR A N 1
ATOM 2049 C CA . THR A 1 256 ? -18.217 -22.403 6.425 1.00 89.69 256 THR A CA 1
ATOM 2050 C C . THR A 1 256 ? -19.260 -22.956 7.395 1.00 89.69 256 THR A C 1
ATOM 2052 O O . THR A 1 256 ? -20.305 -22.321 7.580 1.00 89.69 256 THR A O 1
ATOM 2055 N N . PRO A 1 257 ? -18.989 -24.106 8.037 1.00 88.38 257 PRO A N 1
ATOM 2056 C CA . PRO A 1 257 ? -19.832 -24.607 9.113 1.00 88.38 257 PRO A CA 1
ATOM 2057 C C . PRO A 1 257 ? -19.947 -23.583 10.255 1.00 88.38 257 PRO A C 1
ATOM 2059 O O . PRO A 1 257 ? -19.005 -22.815 10.480 1.00 88.38 257 PRO A O 1
ATOM 2062 N N . PRO A 1 258 ? -21.070 -23.561 10.991 1.00 82.44 258 PRO A N 1
ATOM 2063 C CA . PRO A 1 258 ? -21.202 -22.728 12.179 1.00 82.44 258 PRO A CA 1
ATOM 2064 C C . PRO A 1 258 ? -20.164 -23.121 13.232 1.00 82.44 258 PRO A C 1
ATOM 2066 O O . PRO A 1 258 ? -20.002 -24.298 13.548 1.00 82.44 258 PRO A O 1
ATOM 2069 N N . ASN A 1 259 ? -19.473 -22.118 13.768 1.00 82.94 259 ASN A N 1
ATOM 2070 C CA . ASN A 1 259 ? -18.489 -22.278 14.828 1.00 82.94 259 ASN A CA 1
ATOM 2071 C C . ASN A 1 259 ? -18.965 -21.521 16.074 1.00 82.94 259 ASN A C 1
ATOM 2073 O O . ASN A 1 259 ? -19.186 -20.310 16.014 1.00 82.94 259 ASN A O 1
ATOM 2077 N N . ASP A 1 260 ? -19.100 -22.226 17.199 1.00 80.31 260 ASP A N 1
ATOM 2078 C CA . ASP A 1 260 ? -19.505 -21.647 18.492 1.00 80.31 260 ASP A CA 1
ATOM 2079 C C . ASP A 1 260 ? -18.336 -20.981 19.246 1.00 80.31 260 ASP A C 1
ATOM 2081 O O . ASP A 1 260 ? -18.396 -20.677 20.433 1.00 80.31 260 ASP A O 1
ATOM 2085 N N . SER A 1 261 ? -17.227 -20.736 18.550 1.00 84.56 261 SER A N 1
ATOM 2086 C CA . SER A 1 261 ? -16.089 -20.008 19.098 1.00 84.56 261 SER A CA 1
ATOM 2087 C C . SER A 1 261 ? -16.460 -18.592 19.551 1.00 84.56 261 SER A C 1
ATOM 2089 O O . SER A 1 261 ? -17.228 -17.886 18.886 1.00 84.56 261 SER A O 1
ATOM 2091 N N . ARG A 1 262 ? -15.799 -18.114 20.611 1.00 88.44 262 ARG A N 1
ATOM 2092 C CA . ARG A 1 262 ? -15.844 -16.709 21.058 1.00 88.44 262 ARG A CA 1
ATOM 2093 C C . ARG A 1 262 ? -14.948 -15.801 20.208 1.00 88.44 262 ARG A C 1
ATOM 2095 O O . ARG A 1 262 ? -14.410 -14.812 20.692 1.00 88.44 262 ARG A O 1
ATOM 2102 N N . SER A 1 263 ? -14.805 -16.126 18.924 1.00 91.62 263 SER A N 1
ATOM 2103 C CA . SER A 1 263 ? -14.011 -15.350 17.983 1.00 91.62 263 SER A CA 1
ATOM 2104 C C . SER A 1 263 ? -14.836 -14.266 17.288 1.00 91.62 263 SER A C 1
ATOM 2106 O O . SER A 1 263 ? -16.015 -14.457 16.955 1.00 91.62 263 SER A O 1
ATOM 2108 N N . ALA A 1 264 ? -14.187 -13.139 17.004 1.00 94.38 264 ALA A N 1
ATOM 2109 C CA . ALA A 1 264 ? -14.714 -12.040 16.209 1.00 94.38 264 ALA A CA 1
ATOM 2110 C C . ALA A 1 264 ? -14.963 -12.419 14.741 1.00 94.38 264 ALA A C 1
ATOM 2112 O O . ALA A 1 264 ? -15.746 -11.749 14.066 1.00 94.38 264 ALA A O 1
ATOM 2113 N N . PHE A 1 265 ? -14.321 -13.492 14.260 1.00 94.75 265 PHE A N 1
ATOM 2114 C CA . PHE A 1 265 ? -14.378 -13.965 12.871 1.00 94.75 265 PHE A CA 1
ATOM 2115 C C . PHE A 1 265 ? -14.977 -15.370 12.731 1.00 94.75 265 PHE A C 1
ATOM 2117 O O . PHE A 1 265 ? -14.684 -16.080 11.766 1.00 94.75 265 PHE A O 1
ATOM 2124 N N . ARG A 1 266 ? -15.799 -15.793 13.697 1.00 91.38 266 ARG A N 1
ATOM 2125 C CA . ARG A 1 266 ? -16.333 -17.162 13.799 1.00 91.38 266 ARG A CA 1
ATOM 2126 C C . ARG A 1 266 ? -17.058 -17.663 12.542 1.00 91.38 266 ARG A C 1
ATOM 2128 O O . ARG A 1 266 ? -17.083 -18.865 12.307 1.00 91.38 266 ARG A O 1
ATOM 2135 N N . ASN A 1 267 ? -17.626 -16.771 11.725 1.00 92.88 267 ASN A N 1
ATOM 2136 C CA . ASN A 1 267 ? -18.332 -17.132 10.492 1.00 92.88 267 ASN A CA 1
ATOM 2137 C C . ASN A 1 267 ? -17.488 -16.953 9.221 1.00 92.88 267 ASN A C 1
ATOM 2139 O O . ASN A 1 267 ? -18.009 -17.162 8.126 1.00 92.88 267 ASN A O 1
ATOM 2143 N N . SER A 1 268 ? -16.226 -16.533 9.336 1.00 94.38 268 SER A N 1
ATOM 2144 C CA . SER A 1 268 ? -15.360 -16.182 8.201 1.00 94.38 268 SER A CA 1
ATOM 2145 C C . SER A 1 268 ? -14.346 -17.257 7.839 1.00 94.38 268 SER A C 1
ATOM 2147 O O . SER A 1 268 ? -13.772 -17.194 6.749 1.00 94.38 268 SER A O 1
ATOM 2149 N N . PHE A 1 269 ? -14.100 -18.219 8.726 1.00 94.50 269 PHE A N 1
ATOM 2150 C CA . PHE A 1 269 ? -13.108 -19.256 8.498 1.00 94.50 269 PHE A CA 1
ATOM 2151 C C . PHE A 1 269 ? -13.527 -20.605 9.079 1.00 94.50 269 PHE A C 1
ATOM 2153 O O . PHE A 1 269 ? -14.415 -20.704 9.922 1.00 94.50 269 PHE A O 1
ATOM 2160 N N . HIS A 1 270 ? -12.855 -21.651 8.618 1.00 92.94 270 HIS A N 1
ATOM 2161 C CA . HIS A 1 270 ? -12.925 -22.987 9.181 1.00 92.94 270 HIS A CA 1
ATOM 2162 C C . HIS A 1 270 ? -11.532 -23.616 9.147 1.00 92.94 270 HIS A C 1
ATOM 2164 O O . HIS A 1 270 ? -10.843 -23.552 8.126 1.00 92.94 270 HIS A O 1
ATOM 2170 N N . TRP A 1 271 ? -11.113 -24.198 10.268 1.00 93.31 271 TRP A N 1
ATOM 2171 C CA . TRP A 1 271 ? -9.814 -24.847 10.402 1.00 93.31 271 TRP A CA 1
ATOM 2172 C C . TRP A 1 271 ? -9.977 -26.364 10.444 1.00 93.31 271 TRP A C 1
ATOM 2174 O O . TRP A 1 271 ? -10.573 -26.899 11.379 1.00 93.31 271 TRP A O 1
ATOM 2184 N N . ASP A 1 272 ? -9.411 -27.042 9.448 1.00 92.06 272 ASP A N 1
ATOM 2185 C CA . ASP A 1 272 ? -9.262 -28.493 9.447 1.00 92.06 272 ASP A CA 1
ATOM 2186 C C . ASP A 1 272 ? -7.864 -28.853 9.967 1.00 92.06 272 ASP A C 1
ATOM 2188 O O . ASP A 1 272 ? -6.866 -28.774 9.244 1.00 92.06 272 ASP A O 1
ATOM 2192 N N . ALA A 1 273 ? -7.801 -29.244 11.241 1.00 90.62 273 ALA A N 1
ATOM 2193 C CA . ALA A 1 273 ? -6.559 -29.615 11.910 1.00 90.62 273 ALA A CA 1
ATOM 2194 C C . ALA A 1 273 ? -5.938 -30.907 11.352 1.00 90.62 273 ALA A C 1
ATOM 2196 O O . ALA A 1 273 ? -4.713 -31.033 11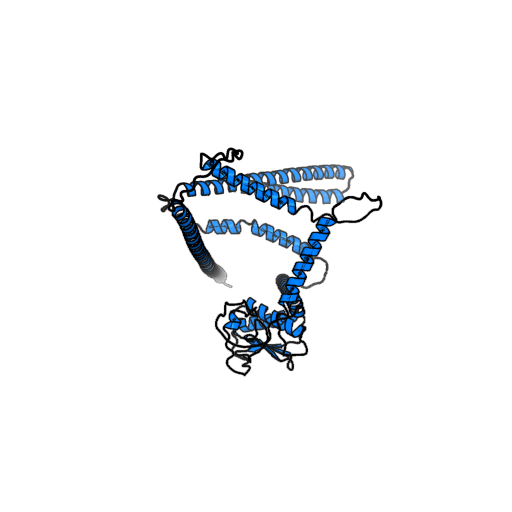.348 1.00 90.62 273 ALA A O 1
ATOM 2197 N N . ALA A 1 274 ? -6.754 -31.846 10.857 1.00 90.12 274 ALA A N 1
ATOM 2198 C CA . ALA A 1 274 ? -6.271 -33.126 10.344 1.00 90.12 274 ALA A CA 1
ATOM 2199 C C . ALA A 1 274 ? -5.572 -32.945 8.992 1.00 90.12 274 ALA A C 1
ATOM 2201 O O . ALA A 1 274 ? -4.484 -33.478 8.774 1.00 90.12 274 ALA A O 1
ATOM 2202 N N . ALA A 1 275 ? -6.167 -32.146 8.104 1.00 91.69 275 ALA A N 1
ATOM 2203 C CA . ALA A 1 275 ? -5.587 -31.846 6.796 1.00 91.69 275 ALA A CA 1
ATOM 2204 C C . ALA A 1 275 ? -4.612 -30.653 6.812 1.00 91.69 275 ALA A C 1
ATOM 2206 O O . ALA A 1 275 ? -3.967 -30.377 5.800 1.00 91.69 275 ALA A O 1
ATOM 2207 N N . LYS A 1 276 ? -4.519 -29.928 7.935 1.00 93.62 276 LYS A N 1
ATOM 2208 C CA . LYS A 1 276 ? -3.828 -28.635 8.060 1.00 93.62 276 LYS A CA 1
ATOM 2209 C C . LYS A 1 276 ? -4.280 -27.609 7.014 1.00 93.62 276 LYS A C 1
ATOM 2211 O O . LYS A 1 276 ? -3.469 -26.887 6.422 1.00 93.62 276 LYS A O 1
ATOM 2216 N N . VAL A 1 277 ? -5.589 -27.549 6.771 1.00 94.62 277 VAL A N 1
ATOM 2217 C CA . VAL A 1 277 ? -6.178 -26.658 5.767 1.00 94.62 277 VAL A CA 1
ATOM 2218 C C . VAL A 1 277 ? -7.007 -25.573 6.438 1.00 94.62 277 VAL A C 1
ATOM 2220 O O . VAL A 1 277 ? -7.969 -25.846 7.154 1.00 94.62 277 VAL A O 1
ATOM 2223 N N . LEU A 1 278 ? -6.652 -24.320 6.162 1.00 95.31 278 LEU A N 1
ATOM 2224 C CA . LEU A 1 278 ? -7.413 -23.153 6.584 1.00 95.31 278 LEU A CA 1
ATOM 2225 C C . LEU A 1 278 ? -8.325 -22.708 5.445 1.00 95.31 278 LEU A C 1
ATOM 2227 O O . LEU A 1 278 ? -7.863 -22.232 4.408 1.00 95.31 278 LEU A O 1
ATOM 2231 N N . HIS A 1 279 ? -9.627 -22.846 5.654 1.00 95.50 279 HIS A N 1
ATOM 2232 C CA . HIS A 1 279 ? -10.648 -22.369 4.736 1.00 95.50 279 HIS A CA 1
ATOM 2233 C C . HIS A 1 279 ? -11.076 -20.960 5.132 1.00 95.50 279 HIS A C 1
ATOM 2235 O O . HIS A 1 279 ? -11.556 -20.760 6.243 1.00 95.50 279 HIS A O 1
ATOM 2241 N N . ILE A 1 280 ? -10.932 -19.992 4.229 1.00 95.56 280 ILE A N 1
ATOM 2242 C CA . ILE A 1 280 ? -11.368 -18.604 4.432 1.00 95.56 280 ILE A CA 1
ATOM 2243 C C . ILE A 1 280 ? -12.479 -18.282 3.440 1.00 95.56 280 ILE A C 1
ATOM 2245 O O . ILE A 1 280 ? -12.418 -18.656 2.268 1.00 95.56 280 ILE A O 1
ATOM 2249 N N . ARG A 1 281 ? -13.505 -17.575 3.902 1.00 94.62 281 ARG A N 1
ATOM 2250 C CA . ARG A 1 281 ? -14.628 -17.168 3.063 1.00 94.62 281 ARG A CA 1
ATOM 2251 C C . ARG A 1 281 ? -14.236 -16.176 1.970 1.00 94.62 281 ARG A C 1
ATOM 2253 O O . ARG A 1 281 ? -13.483 -15.235 2.216 1.00 94.62 281 ARG A O 1
ATOM 2260 N N . VAL A 1 282 ? -14.793 -16.360 0.772 1.00 94.62 282 VAL A N 1
ATOM 2261 C CA . VAL A 1 282 ? -14.522 -15.523 -0.411 1.00 94.62 282 VAL A CA 1
ATOM 2262 C C . VAL A 1 282 ? -14.836 -14.044 -0.170 1.00 94.62 282 VAL A C 1
ATOM 2264 O O . VAL A 1 282 ? -14.134 -13.168 -0.664 1.00 94.62 282 VAL A O 1
ATOM 2267 N N . GLU A 1 283 ? -15.820 -13.735 0.676 1.00 94.69 283 GLU A N 1
ATOM 2268 C CA . GLU A 1 283 ? -16.192 -12.361 1.020 1.00 94.69 283 GLU A CA 1
ATOM 2269 C C . GLU A 1 283 ? -15.046 -11.591 1.695 1.00 94.69 283 GLU A C 1
ATOM 2271 O O . GLU A 1 283 ? -14.949 -10.374 1.541 1.00 94.69 283 GLU A O 1
ATOM 2276 N N . ARG A 1 284 ? -14.128 -12.289 2.380 1.00 95.62 284 ARG A N 1
ATOM 2277 C CA . ARG A 1 284 ? -12.928 -11.674 2.968 1.00 95.62 284 ARG A CA 1
ATOM 2278 C C . ARG A 1 284 ? -11.879 -11.320 1.938 1.00 95.62 284 ARG A C 1
ATOM 2280 O O . ARG A 1 284 ? -11.084 -10.421 2.184 1.00 95.62 284 ARG A O 1
ATOM 2287 N N . LEU A 1 285 ? -11.897 -11.964 0.775 1.00 95.38 285 LEU A N 1
ATOM 2288 C CA . LEU A 1 285 ? -10.944 -11.683 -0.285 1.00 95.38 285 LEU A CA 1
ATOM 2289 C C . LEU A 1 285 ? -11.272 -10.387 -1.029 1.00 95.38 285 LEU A C 1
ATOM 2291 O O . LEU A 1 285 ? -10.464 -10.006 -1.860 1.00 95.38 285 LEU A O 1
ATOM 2295 N N . GLN A 1 286 ? -12.371 -9.668 -0.758 1.00 93.56 286 GLN A N 1
ATOM 2296 C CA . GLN A 1 286 ? -12.702 -8.405 -1.449 1.00 93.56 286 GLN A CA 1
ATOM 2297 C C . GLN A 1 286 ? -11.673 -7.287 -1.208 1.00 93.56 286 GLN A C 1
ATOM 2299 O O . GLN A 1 286 ? -11.388 -6.494 -2.111 1.00 93.56 286 GLN A O 1
ATOM 2304 N N . SER A 1 287 ? -11.091 -7.257 -0.009 1.00 94.75 287 SER A N 1
ATOM 2305 C CA . SER A 1 287 ? -10.076 -6.301 0.429 1.00 94.75 287 SER A CA 1
ATOM 2306 C C . SER A 1 287 ? -8.854 -7.060 0.927 1.00 94.75 287 SER A C 1
ATOM 2308 O O . SER A 1 287 ? -8.966 -7.969 1.745 1.00 94.75 287 SER A O 1
ATOM 2310 N N . ILE A 1 288 ? -7.664 -6.671 0.464 1.00 95.00 288 ILE A N 1
ATOM 2311 C CA . ILE A 1 288 ? -6.424 -7.310 0.919 1.00 95.00 288 ILE A CA 1
ATOM 2312 C C . ILE A 1 288 ? -6.181 -7.075 2.415 1.00 95.00 288 ILE A C 1
ATOM 2314 O O . ILE A 1 288 ? -5.648 -7.953 3.085 1.00 95.00 288 ILE A O 1
ATOM 2318 N N . GLY A 1 289 ? -6.606 -5.922 2.946 1.00 95.38 289 GLY A N 1
ATOM 2319 C CA . GLY A 1 289 ? -6.478 -5.603 4.367 1.00 95.38 289 GLY A CA 1
ATOM 2320 C C . GLY A 1 289 ? -7.332 -6.527 5.229 1.00 95.38 289 GLY A C 1
ATOM 2321 O O . GLY A 1 289 ? -6.811 -7.145 6.154 1.00 95.38 289 GLY A O 1
ATOM 2322 N N . ASP A 1 290 ? -8.605 -6.693 4.864 1.00 95.38 290 ASP A N 1
ATOM 2323 C CA . ASP A 1 290 ? -9.548 -7.536 5.609 1.00 95.38 290 ASP A CA 1
ATOM 2324 C C . ASP A 1 290 ? -9.139 -9.009 5.539 1.00 95.38 290 ASP A C 1
ATOM 2326 O O . ASP A 1 290 ? -9.130 -9.703 6.555 1.00 95.38 290 ASP A O 1
ATOM 2330 N N . PHE A 1 291 ? -8.729 -9.474 4.355 1.00 97.06 291 PHE A N 1
ATOM 2331 C CA . PHE A 1 291 ? -8.194 -10.819 4.172 1.00 97.06 291 PHE A CA 1
ATOM 2332 C C . PHE A 1 291 ? -6.962 -11.071 5.047 1.00 97.06 291 PHE A C 1
ATOM 2334 O O . PHE A 1 291 ? -6.899 -12.081 5.744 1.00 97.06 291 PHE A O 1
ATOM 2341 N N . THR A 1 292 ? -5.998 -10.144 5.043 1.00 96.88 292 THR A N 1
ATOM 2342 C CA . THR A 1 292 ? -4.763 -10.275 5.832 1.00 96.88 292 THR A CA 1
ATOM 2343 C C . THR A 1 292 ? -5.063 -10.279 7.323 1.00 96.88 292 THR A C 1
ATOM 2345 O O . THR A 1 292 ? -4.487 -11.079 8.053 1.00 96.88 292 THR A O 1
ATOM 2348 N N . LEU A 1 293 ? -5.977 -9.420 7.779 1.00 97.12 293 LEU A N 1
ATOM 2349 C CA . LEU A 1 293 ? -6.371 -9.346 9.182 1.00 97.12 293 LEU A CA 1
ATOM 2350 C C . LEU A 1 293 ? -6.963 -10.676 9.662 1.00 97.12 293 LEU A C 1
ATOM 2352 O O . LEU A 1 293 ? -6.491 -11.224 10.656 1.00 97.12 293 LEU A O 1
ATOM 2356 N N . VAL A 1 294 ? -7.935 -11.224 8.923 1.00 97.06 294 VAL A N 1
ATOM 2357 C CA . VAL A 1 294 ? -8.548 -12.525 9.241 1.00 97.06 294 VAL A CA 1
ATOM 2358 C C . VAL A 1 294 ? -7.515 -13.645 9.175 1.00 97.06 294 VAL A C 1
ATOM 2360 O O . VAL A 1 294 ? -7.483 -14.503 10.052 1.00 97.06 294 VAL A O 1
ATOM 2363 N N . LEU A 1 295 ? -6.639 -13.635 8.171 1.00 97.50 295 LEU A N 1
ATOM 2364 C CA . LEU A 1 295 ? -5.601 -14.649 8.025 1.00 97.50 295 LEU A CA 1
ATOM 2365 C C . LEU A 1 295 ? -4.630 -14.644 9.213 1.00 97.50 295 LEU A C 1
ATOM 2367 O O . LEU A 1 295 ? -4.390 -15.691 9.808 1.00 97.50 295 LEU A O 1
ATOM 2371 N N . VAL A 1 296 ? -4.099 -13.477 9.588 1.00 97.69 296 VAL A N 1
ATOM 2372 C CA . VAL A 1 296 ? -3.186 -13.338 10.735 1.00 97.69 296 VAL A CA 1
ATOM 2373 C C . VAL A 1 296 ? -3.881 -13.743 12.034 1.00 97.69 296 VAL A C 1
ATOM 2375 O O . VAL A 1 296 ? -3.278 -14.436 12.850 1.00 97.69 296 VAL A O 1
ATOM 2378 N N . HIS A 1 297 ? -5.156 -13.378 12.197 1.00 96.75 297 HIS A N 1
ATOM 2379 C CA . HIS A 1 297 ? -5.986 -13.797 13.327 1.00 96.75 297 HIS A CA 1
ATOM 2380 C C . HIS A 1 297 ? -6.082 -15.323 13.436 1.00 96.75 297 HIS A C 1
ATOM 2382 O O . HIS A 1 297 ? -5.784 -15.895 14.482 1.00 96.75 297 HIS A O 1
ATOM 2388 N N . CYS A 1 298 ? -6.432 -15.997 12.337 1.00 95.50 298 CYS A N 1
ATOM 2389 C CA . CYS A 1 298 ? -6.545 -17.455 12.299 1.00 95.50 298 CYS A CA 1
ATOM 2390 C C . CYS A 1 298 ? -5.203 -18.135 12.587 1.00 95.50 298 CYS A C 1
ATOM 2392 O O . CYS A 1 298 ? -5.144 -19.083 13.365 1.00 95.50 298 CYS A O 1
ATOM 2394 N N . LEU A 1 299 ? -4.117 -17.652 11.977 1.00 95.88 299 LEU A N 1
ATOM 2395 C CA . LEU A 1 299 ? -2.785 -18.235 12.145 1.00 95.88 299 LEU A CA 1
ATOM 2396 C C . LEU A 1 299 ? -2.252 -18.076 13.573 1.00 95.88 299 LEU A C 1
ATOM 2398 O O . LEU A 1 299 ? -1.598 -18.992 14.070 1.00 95.88 299 LEU A O 1
ATOM 2402 N N . ALA A 1 300 ? -2.552 -16.960 14.242 1.00 95.88 300 ALA A N 1
ATOM 2403 C CA . ALA A 1 300 ? -2.197 -16.762 15.645 1.00 95.88 300 ALA A CA 1
ATOM 2404 C C . ALA A 1 300 ? -2.902 -17.786 16.547 1.00 95.88 300 ALA A C 1
ATOM 2406 O O . ALA A 1 300 ? -2.250 -18.439 17.362 1.00 95.88 300 ALA A O 1
ATOM 2407 N N . HIS A 1 301 ? -4.202 -18.006 16.329 1.00 94.44 301 HIS A N 1
ATOM 2408 C CA . HIS A 1 301 ? -4.943 -19.050 17.037 1.00 94.44 301 HIS A CA 1
ATOM 2409 C C . HIS A 1 301 ? -4.414 -20.454 16.750 1.00 94.44 301 HIS A C 1
ATOM 2411 O O . HIS A 1 301 ? -4.190 -21.212 17.685 1.00 94.44 301 HIS A O 1
ATOM 2417 N N . ILE A 1 302 ? -4.166 -20.804 15.484 1.00 93.25 302 ILE A N 1
ATOM 2418 C CA . ILE A 1 302 ? -3.644 -22.133 15.112 1.00 93.25 302 ILE A CA 1
ATOM 2419 C C . ILE A 1 302 ? -2.280 -22.384 15.761 1.00 93.25 302 ILE A C 1
ATOM 2421 O O . ILE A 1 302 ? -1.980 -23.501 16.176 1.00 93.25 302 ILE A O 1
ATOM 2425 N N . LYS A 1 303 ? -1.446 -21.347 15.874 1.00 92.75 303 LYS A N 1
ATOM 2426 C CA . LYS A 1 303 ? -0.134 -21.469 16.503 1.00 92.75 303 LYS A CA 1
ATOM 2427 C C . LYS A 1 303 ? -0.237 -21.816 17.990 1.00 92.75 303 LYS A C 1
ATOM 2429 O O . LYS A 1 303 ? 0.538 -22.645 18.457 1.00 92.75 303 LYS A O 1
ATOM 2434 N N . ILE A 1 304 ? -1.183 -21.222 18.712 1.00 92.19 304 ILE A N 1
ATOM 2435 C CA . ILE A 1 304 ? -1.388 -21.495 20.143 1.00 92.19 304 ILE A CA 1
ATOM 2436 C C . ILE A 1 304 ? -2.127 -22.817 20.343 1.00 92.19 304 ILE A C 1
ATOM 2438 O O . ILE A 1 304 ? -1.718 -23.645 21.151 1.00 92.19 304 ILE A O 1
ATOM 2442 N N . ASN A 1 305 ? -3.157 -23.055 19.537 1.00 83.19 305 ASN A N 1
ATOM 2443 C CA . ASN A 1 305 ? -4.032 -24.217 19.610 1.00 83.19 305 ASN A CA 1
ATOM 2444 C C . ASN A 1 305 ? -3.668 -25.246 18.534 1.00 83.19 305 ASN A C 1
ATOM 2446 O O . ASN A 1 305 ? -4.514 -25.690 17.760 1.00 83.19 305 ASN A O 1
ATOM 2450 N N . SER A 1 306 ? -2.394 -25.650 18.489 1.00 68.00 306 SER A N 1
ATOM 2451 C CA . SER A 1 306 ? -1.888 -26.599 17.480 1.00 68.00 306 SER A CA 1
ATOM 2452 C C . SER A 1 306 ? -2.584 -27.974 17.519 1.00 68.00 306 SER A C 1
ATOM 2454 O O . SER A 1 306 ? -2.480 -28.732 16.556 1.00 68.00 306 SER A O 1
ATOM 2456 N N . SER A 1 307 ? -3.298 -28.290 18.607 1.00 63.56 307 SER A N 1
ATOM 2457 C CA . SER A 1 307 ? -3.821 -29.631 18.904 1.00 63.56 307 SER A CA 1
ATOM 2458 C C . SER A 1 307 ? -5.347 -29.717 19.030 1.00 63.56 307 SER A C 1
ATOM 2460 O O . SER A 1 307 ? -5.879 -30.824 18.989 1.00 63.56 307 SER A O 1
ATOM 2462 N N . SER A 1 308 ? -6.068 -28.602 19.214 1.00 59.47 308 SER A N 1
ATOM 2463 C CA . SER A 1 308 ? -7.520 -28.626 19.445 1.00 59.47 308 SER A CA 1
ATOM 2464 C C . SER A 1 308 ? -8.263 -27.600 18.587 1.00 59.47 308 SER A C 1
ATOM 2466 O O . SER A 1 308 ? -7.946 -26.415 18.547 1.00 59.47 308 SER A O 1
ATOM 2468 N N . THR A 1 309 ? -9.294 -28.072 17.886 1.00 58.25 309 THR A N 1
ATOM 2469 C CA . THR A 1 309 ? -10.130 -27.257 16.988 1.00 58.25 309 THR A CA 1
ATOM 2470 C C . THR A 1 309 ? -11.176 -26.424 17.749 1.00 58.25 309 THR A C 1
ATOM 2472 O O . THR A 1 309 ? -11.820 -25.562 17.159 1.00 58.25 309 THR A O 1
ATOM 2475 N N . SER A 1 310 ? -11.381 -26.663 19.052 1.00 56.69 310 SER A N 1
ATOM 2476 C CA . SER A 1 310 ? -12.602 -26.242 19.757 1.00 56.69 310 SER A CA 1
ATOM 2477 C C . SER A 1 310 ? -12.498 -24.979 20.619 1.00 56.69 310 SER A C 1
ATOM 2479 O O . SER A 1 310 ? -13.484 -24.640 21.263 1.00 56.69 310 SER A O 1
ATOM 2481 N N . SER A 1 311 ? -11.361 -24.274 20.664 1.00 72.88 311 SER A N 1
ATOM 2482 C CA . SER A 1 311 ? -11.210 -23.101 21.546 1.00 72.88 311 SER A CA 1
ATOM 2483 C C . SER A 1 311 ? -10.535 -21.908 20.862 1.00 72.88 311 SER A C 1
ATOM 2485 O O . SER A 1 311 ? -9.458 -21.473 21.256 1.00 72.88 311 SER A O 1
ATOM 2487 N N . PHE A 1 312 ? -11.178 -21.356 19.830 1.00 87.88 312 PHE A N 1
ATOM 2488 C CA . PHE A 1 312 ? -10.816 -20.042 19.282 1.00 87.88 312 PHE A CA 1
ATOM 2489 C C . PHE A 1 312 ? -11.442 -18.937 20.156 1.00 87.88 312 PHE A C 1
ATOM 2491 O O . PHE A 1 312 ? -12.516 -18.421 19.840 1.00 87.88 312 PHE A O 1
ATOM 2498 N N . ASP A 1 313 ? -10.814 -18.625 21.290 1.00 91.38 313 ASP A N 1
ATOM 2499 C CA . ASP A 1 313 ? -11.261 -17.569 22.209 1.00 91.38 313 ASP A CA 1
ATOM 2500 C C . ASP A 1 313 ? -10.349 -16.342 22.099 1.00 91.38 313 ASP A C 1
ATOM 2502 O O . ASP A 1 313 ? -9.172 -16.390 22.450 1.00 91.38 313 ASP A O 1
ATOM 2506 N N . ASP A 1 314 ? -10.893 -15.229 21.606 1.00 93.50 314 ASP A N 1
ATOM 2507 C CA . ASP A 1 314 ? -10.129 -13.993 21.417 1.00 93.50 314 ASP A CA 1
ATOM 2508 C C . ASP A 1 314 ? -9.775 -13.304 22.752 1.00 93.50 314 ASP A C 1
ATOM 2510 O O . ASP A 1 314 ? -8.977 -12.365 22.766 1.00 93.50 314 ASP A O 1
ATOM 2514 N N . THR A 1 315 ? -10.357 -13.751 23.872 1.00 91.88 315 THR A N 1
ATOM 2515 C CA . THR A 1 315 ? -10.058 -13.229 25.214 1.00 91.88 315 THR A CA 1
ATOM 2516 C C . THR A 1 315 ? -8.819 -13.857 25.853 1.00 91.88 315 THR A C 1
ATOM 2518 O O . THR A 1 315 ? -8.347 -13.348 26.871 1.00 91.88 315 THR A O 1
ATOM 2521 N N . ASP A 1 316 ? -8.254 -14.912 25.255 1.00 91.56 316 ASP A N 1
ATOM 2522 C CA . ASP A 1 316 ? -7.034 -15.552 25.747 1.00 91.56 316 ASP A CA 1
ATOM 2523 C C . ASP A 1 316 ? -5.820 -14.596 25.637 1.00 91.56 316 ASP A C 1
ATOM 2525 O O . ASP A 1 316 ? -5.452 -14.170 24.533 1.00 91.56 316 ASP A O 1
ATOM 2529 N N . PRO A 1 317 ? -5.142 -14.257 26.754 1.00 93.81 317 PRO A N 1
ATOM 2530 C CA . PRO A 1 317 ? -3.947 -13.417 26.731 1.00 93.81 317 PRO A CA 1
ATOM 2531 C C . PRO A 1 317 ? -2.816 -13.972 25.856 1.00 93.81 317 PRO A C 1
ATOM 2533 O O . PRO A 1 317 ? -2.071 -13.187 25.258 1.00 93.81 317 PRO A O 1
ATOM 2536 N N . ALA A 1 318 ? -2.681 -15.301 25.755 1.00 93.81 318 ALA A N 1
ATOM 2537 C CA . ALA A 1 318 ? -1.680 -15.921 24.889 1.00 93.81 318 ALA A CA 1
ATOM 2538 C C . ALA A 1 318 ? -1.972 -15.602 23.418 1.00 93.81 318 ALA A C 1
ATOM 2540 O O . ALA A 1 318 ? -1.065 -15.201 22.679 1.00 93.81 318 ALA A O 1
ATOM 2541 N N . PHE A 1 319 ? -3.247 -15.682 23.022 1.00 94.94 319 PHE A N 1
ATOM 2542 C CA . PHE A 1 319 ? -3.717 -15.287 21.696 1.00 94.94 319 PHE A CA 1
ATOM 2543 C C . PHE A 1 319 ? -3.415 -13.828 21.393 1.00 94.94 319 PHE A C 1
ATOM 2545 O O . PHE A 1 319 ? -2.790 -13.538 20.372 1.00 94.94 319 PHE A O 1
ATOM 2552 N N . VAL A 1 320 ? -3.774 -12.915 22.292 1.00 95.62 320 VAL A N 1
ATOM 2553 C CA . VAL A 1 320 ? -3.539 -11.479 22.093 1.00 95.62 320 VAL A CA 1
ATOM 2554 C C . VAL A 1 320 ? -2.046 -11.186 21.893 1.00 95.62 320 VAL A C 1
ATOM 2556 O O . VAL A 1 320 ? -1.668 -10.446 20.976 1.00 95.62 320 VAL A O 1
ATOM 2559 N N . ALA A 1 321 ? -1.176 -11.802 22.699 1.00 96.81 321 ALA A N 1
ATOM 2560 C CA . ALA A 1 321 ? 0.271 -11.643 22.577 1.00 96.81 321 ALA A CA 1
ATOM 2561 C C . ALA A 1 321 ? 0.801 -12.148 21.222 1.00 96.81 321 ALA A C 1
ATOM 2563 O O . ALA A 1 321 ? 1.567 -11.443 20.549 1.00 96.81 321 ALA A O 1
ATOM 2564 N N . GLU A 1 322 ? 0.378 -13.339 20.792 1.00 96.62 322 GLU A N 1
ATOM 2565 C CA . GLU A 1 322 ? 0.810 -13.922 19.520 1.00 96.62 322 GLU A CA 1
ATOM 2566 C C . GLU A 1 322 ? 0.239 -13.173 18.312 1.00 96.62 322 GLU A C 1
ATOM 2568 O O . GLU A 1 322 ? 0.955 -12.959 17.332 1.00 96.62 322 GLU A O 1
ATOM 2573 N N . PHE A 1 323 ? -1.007 -12.712 18.384 1.00 97.25 323 PHE A N 1
ATOM 2574 C CA . PHE A 1 323 ? -1.647 -11.926 17.336 1.00 97.25 323 PHE A CA 1
ATOM 2575 C C . PHE A 1 323 ? -0.892 -10.616 17.083 1.00 97.25 323 PHE A C 1
ATOM 2577 O O . PHE A 1 323 ? -0.504 -10.331 15.947 1.00 97.25 323 PHE A O 1
ATOM 2584 N N . HIS A 1 324 ? -0.575 -9.851 18.135 1.00 97.38 324 HIS A N 1
ATOM 2585 C CA . HIS A 1 324 ? 0.226 -8.630 17.997 1.00 97.38 324 HIS A CA 1
ATOM 2586 C C . HIS A 1 324 ? 1.659 -8.909 17.523 1.00 97.38 324 HIS A C 1
ATOM 2588 O O . HIS A 1 324 ? 2.215 -8.136 16.738 1.00 97.38 324 HIS A O 1
ATOM 2594 N N . SER A 1 325 ? 2.267 -10.010 17.975 1.00 97.56 325 SER A N 1
ATOM 2595 C CA . SER A 1 325 ? 3.583 -10.454 17.501 1.00 97.56 325 SER A CA 1
ATOM 2596 C C . SER A 1 325 ? 3.565 -10.761 16.001 1.00 97.56 325 SER A C 1
ATOM 2598 O O . SER A 1 325 ? 4.394 -10.247 15.245 1.00 97.56 325 SER A O 1
ATOM 2600 N N . SER A 1 326 ? 2.568 -11.523 15.553 1.00 97.31 326 SER A N 1
ATOM 2601 C CA . SER A 1 326 ? 2.358 -11.881 14.152 1.00 97.31 326 SER A CA 1
ATOM 2602 C C . SER A 1 326 ? 2.100 -10.647 13.292 1.00 97.31 326 SER A C 1
ATOM 2604 O O . SER A 1 326 ? 2.714 -10.490 12.238 1.00 97.31 326 SER A O 1
ATOM 2606 N N . LEU A 1 327 ? 1.286 -9.704 13.771 1.00 96.25 327 LEU A N 1
ATOM 2607 C CA . LEU A 1 327 ? 1.007 -8.462 13.053 1.00 96.25 327 LEU A CA 1
ATOM 2608 C C . LEU A 1 327 ? 2.272 -7.608 12.853 1.00 96.25 327 LEU A C 1
ATOM 2610 O O . LEU A 1 327 ? 2.482 -7.059 11.767 1.00 96.25 327 LEU A O 1
ATOM 2614 N N . ARG A 1 328 ? 3.156 -7.539 13.862 1.00 96.56 328 ARG A N 1
ATOM 2615 C CA . ARG A 1 328 ? 4.462 -6.864 13.747 1.00 96.56 328 ARG A CA 1
ATOM 2616 C C . ARG A 1 328 ? 5.368 -7.540 12.720 1.00 96.56 328 ARG A C 1
ATOM 2618 O O . ARG A 1 328 ? 5.954 -6.846 11.891 1.00 96.56 328 ARG A O 1
ATOM 2625 N N . LYS A 1 329 ? 5.453 -8.875 12.742 1.00 96.38 329 LYS A N 1
ATOM 2626 C CA . LYS A 1 329 ? 6.255 -9.653 11.781 1.00 96.38 329 LYS A CA 1
ATOM 2627 C C . LYS A 1 329 ? 5.769 -9.465 10.352 1.00 96.38 329 LYS A C 1
ATOM 2629 O O . LYS A 1 329 ? 6.581 -9.195 9.477 1.00 96.38 329 LYS A O 1
ATOM 2634 N N . VAL A 1 330 ? 4.458 -9.550 10.124 1.00 95.50 330 VAL A N 1
ATOM 2635 C CA . VAL A 1 330 ? 3.869 -9.340 8.794 1.00 95.50 330 VAL A CA 1
ATOM 2636 C C . VAL A 1 330 ? 4.122 -7.920 8.315 1.00 95.50 330 VAL A C 1
ATOM 2638 O O . VAL A 1 330 ? 4.587 -7.738 7.195 1.00 95.50 330 VAL A O 1
ATOM 2641 N N . SER A 1 331 ? 3.906 -6.915 9.166 1.00 93.06 331 SER A N 1
ATOM 2642 C CA . SER A 1 331 ? 4.176 -5.520 8.803 1.00 93.06 331 SER A CA 1
ATOM 2643 C C . SER A 1 331 ? 5.640 -5.332 8.391 1.00 93.06 331 SER A C 1
ATOM 2645 O O . SER A 1 331 ? 5.904 -4.857 7.290 1.00 93.06 331 SER A O 1
ATOM 2647 N N . GLY A 1 332 ? 6.592 -5.782 9.217 1.00 92.31 332 GLY A N 1
ATOM 2648 C CA . GLY A 1 332 ? 8.022 -5.708 8.902 1.00 92.31 332 GLY A CA 1
ATOM 2649 C C . GLY A 1 332 ? 8.401 -6.494 7.643 1.00 92.31 332 GLY A C 1
ATOM 2650 O O . GLY A 1 332 ? 9.060 -5.959 6.756 1.00 92.31 332 GLY A O 1
ATOM 2651 N N . GLY A 1 333 ? 7.928 -7.736 7.519 1.00 90.19 333 GLY A N 1
ATOM 2652 C CA . GLY A 1 333 ? 8.218 -8.614 6.385 1.00 90.19 333 GLY A CA 1
ATOM 2653 C C . GLY A 1 333 ? 7.695 -8.072 5.056 1.00 90.19 333 GLY A C 1
ATOM 2654 O O . GLY A 1 333 ? 8.395 -8.148 4.046 1.00 90.19 333 GLY A O 1
ATOM 2655 N N . LEU A 1 334 ? 6.506 -7.464 5.045 1.00 89.06 334 LEU A N 1
ATOM 2656 C CA . LEU A 1 334 ? 5.939 -6.839 3.848 1.00 89.06 334 LEU A CA 1
ATOM 2657 C C . LEU A 1 334 ? 6.704 -5.576 3.430 1.00 89.06 334 LEU A C 1
ATOM 2659 O O . LEU A 1 334 ? 6.909 -5.363 2.233 1.00 89.06 334 LEU A O 1
ATOM 2663 N N . PHE A 1 335 ? 7.167 -4.761 4.386 1.00 86.56 335 PHE A N 1
ATOM 2664 C CA . PHE A 1 335 ? 8.020 -3.607 4.082 1.00 86.56 335 PHE A CA 1
ATOM 2665 C C . PHE A 1 335 ? 9.364 -4.043 3.486 1.00 86.56 335 PHE A C 1
ATOM 2667 O O . PHE A 1 335 ? 9.760 -3.522 2.441 1.00 86.56 335 PHE A O 1
ATOM 2674 N N . THR A 1 336 ? 10.015 -5.043 4.085 1.00 85.19 336 THR A N 1
ATOM 2675 C CA . THR A 1 336 ? 11.303 -5.564 3.603 1.00 85.19 336 THR A CA 1
ATOM 2676 C C . THR A 1 336 ? 11.179 -6.231 2.233 1.00 85.19 336 THR A C 1
ATOM 2678 O O . THR A 1 336 ? 11.981 -5.960 1.341 1.00 85.19 336 THR A O 1
ATOM 2681 N N . SER A 1 337 ? 10.137 -7.042 2.018 1.00 78.56 337 SER A N 1
ATOM 2682 C CA . SER A 1 337 ? 9.902 -7.720 0.731 1.00 78.56 337 SER A CA 1
ATOM 2683 C C . SER A 1 337 ? 9.696 -6.729 -0.414 1.00 78.56 337 SER A C 1
ATOM 2685 O O . SER A 1 337 ? 10.088 -6.976 -1.551 1.00 78.56 337 SER A O 1
ATOM 2687 N N . ARG A 1 338 ? 9.094 -5.570 -0.123 1.00 75.38 338 ARG A N 1
ATOM 2688 C CA . ARG A 1 338 ? 8.934 -4.504 -1.113 1.00 75.38 338 ARG A CA 1
ATOM 2689 C C . ARG A 1 338 ? 10.248 -3.778 -1.388 1.00 75.38 338 ARG A C 1
ATOM 2691 O O . ARG A 1 338 ? 10.497 -3.403 -2.529 1.00 75.38 338 ARG A O 1
ATOM 2698 N N . SER A 1 339 ? 11.079 -3.565 -0.367 1.00 70.69 339 SER A N 1
ATOM 2699 C CA . SER A 1 339 ? 12.376 -2.909 -0.551 1.00 70.69 339 SER A CA 1
ATOM 2700 C C . SER A 1 339 ? 13.364 -3.759 -1.346 1.00 70.69 339 SER A C 1
ATOM 2702 O O . SER A 1 339 ? 14.157 -3.189 -2.091 1.00 70.69 339 SER A O 1
ATOM 2704 N N . THR A 1 340 ? 13.292 -5.089 -1.228 1.00 68.81 340 THR A N 1
ATOM 2705 C CA . THR A 1 340 ? 14.142 -6.018 -1.986 1.00 68.81 340 THR A CA 1
ATOM 2706 C C . THR A 1 340 ? 13.666 -6.182 -3.425 1.00 68.81 340 THR A C 1
ATOM 2708 O O . THR A 1 340 ? 14.487 -6.097 -4.326 1.00 68.81 340 THR A O 1
ATOM 2711 N N . ALA A 1 341 ? 12.354 -6.294 -3.670 1.00 64.19 341 ALA A N 1
ATOM 2712 C CA . ALA A 1 341 ? 11.809 -6.344 -5.032 1.00 64.19 341 ALA A CA 1
ATOM 2713 C C . ALA A 1 341 ? 12.128 -5.078 -5.856 1.00 64.19 341 ALA A C 1
ATOM 2715 O O . ALA A 1 341 ? 12.312 -5.153 -7.061 1.00 64.19 341 ALA A O 1
ATOM 2716 N N . LEU A 1 342 ? 12.240 -3.914 -5.204 1.00 58.12 342 LEU A N 1
ATOM 2717 C CA . LEU A 1 342 ? 12.676 -2.654 -5.829 1.00 58.12 342 LEU A CA 1
ATOM 2718 C C . LEU A 1 342 ? 14.205 -2.506 -5.937 1.00 58.12 342 LEU A C 1
ATOM 2720 O O . LEU A 1 342 ? 14.688 -1.460 -6.371 1.00 58.12 342 LEU A O 1
ATOM 2724 N N . ALA A 1 343 ? 14.973 -3.474 -5.441 1.00 56.22 343 ALA A N 1
ATOM 2725 C CA . ALA A 1 343 ? 16.431 -3.491 -5.520 1.00 56.22 343 ALA A CA 1
ATOM 2726 C C . ALA A 1 343 ? 16.950 -4.497 -6.560 1.00 56.22 343 ALA A C 1
ATOM 2728 O O . ALA A 1 343 ? 18.105 -4.398 -6.946 1.00 56.22 343 ALA A O 1
ATOM 2729 N N . THR A 1 344 ? 16.115 -5.433 -7.018 1.00 52.09 344 THR A N 1
ATOM 2730 C CA . THR A 1 344 ? 16.503 -6.533 -7.918 1.00 52.09 344 THR A CA 1
ATOM 2731 C C . THR A 1 344 ? 16.122 -6.321 -9.388 1.00 52.09 344 THR A C 1
ATOM 2733 O O . THR A 1 344 ? 16.252 -7.253 -10.166 1.00 52.09 344 THR A O 1
ATOM 2736 N N . ASP A 1 345 ? 15.655 -5.131 -9.778 1.00 44.94 345 ASP A N 1
ATOM 2737 C CA . ASP A 1 345 ? 15.291 -4.801 -11.174 1.00 44.94 345 ASP A CA 1
ATOM 2738 C C . ASP A 1 345 ? 16.472 -4.230 -11.999 1.00 44.94 345 ASP A C 1
ATOM 2740 O O . ASP A 1 345 ? 16.274 -3.708 -13.094 1.00 44.94 345 ASP A O 1
ATOM 2744 N N . GLU A 1 346 ? 17.708 -4.333 -11.498 1.00 44.41 346 GLU A N 1
ATOM 2745 C CA . GLU A 1 346 ? 18.925 -4.092 -12.285 1.00 44.41 346 GLU A CA 1
ATOM 2746 C C . GLU A 1 346 ? 19.670 -5.417 -12.492 1.00 44.41 346 GLU A C 1
ATOM 2748 O O . GLU A 1 346 ? 20.414 -5.882 -11.630 1.00 44.41 346 GLU A O 1
ATOM 2753 N N . ASP A 1 347 ? 19.434 -6.041 -13.646 1.00 40.81 347 ASP A N 1
ATOM 2754 C CA . ASP A 1 347 ? 20.205 -7.183 -14.133 1.00 40.81 347 ASP A CA 1
ATOM 2755 C C . ASP A 1 347 ? 21.641 -6.745 -14.469 1.00 40.81 347 ASP A C 1
ATOM 2757 O O . ASP A 1 347 ? 21.904 -6.139 -15.510 1.00 40.81 347 ASP A O 1
ATOM 2761 N N . THR A 1 348 ? 22.604 -7.099 -13.619 1.00 35.31 348 THR A N 1
ATOM 2762 C CA . THR A 1 348 ? 23.957 -7.506 -14.041 1.00 35.31 348 THR A CA 1
ATOM 2763 C C . THR A 1 348 ? 24.558 -8.421 -12.964 1.00 35.31 348 THR A C 1
ATOM 2765 O O . THR A 1 348 ? 24.458 -8.091 -11.781 1.00 35.31 348 THR A O 1
ATOM 2768 N N . PRO A 1 349 ? 25.161 -9.573 -13.315 1.00 51.19 349 PRO A N 1
ATOM 2769 C CA . PRO A 1 349 ? 25.751 -10.464 -12.328 1.00 51.19 349 PRO A CA 1
ATOM 2770 C C . PRO A 1 349 ? 27.198 -10.047 -12.042 1.00 51.19 349 PRO A C 1
ATOM 2772 O O . PRO A 1 349 ? 27.980 -9.919 -12.976 1.00 51.19 349 PRO A O 1
ATOM 2775 N N . GLU A 1 350 ? 27.544 -9.840 -10.772 1.00 39.16 350 GLU A N 1
ATOM 2776 C CA . GLU A 1 350 ? 28.655 -10.518 -10.078 1.00 39.16 350 GLU A CA 1
ATOM 2777 C C . GLU A 1 350 ? 28.961 -9.893 -8.702 1.00 39.16 350 GLU A C 1
ATOM 2779 O O . GLU A 1 350 ? 28.842 -8.692 -8.484 1.00 39.16 350 GLU A O 1
ATOM 2784 N N . GLU A 1 351 ? 29.292 -10.806 -7.787 1.00 41.75 351 GLU A N 1
ATOM 2785 C CA . GLU A 1 351 ? 30.072 -10.744 -6.543 1.00 41.75 351 GLU A CA 1
ATOM 2786 C C . GLU A 1 351 ? 30.382 -9.398 -5.854 1.00 41.75 351 GLU A C 1
ATOM 2788 O O . GLU A 1 351 ? 30.969 -8.482 -6.417 1.00 41.75 351 GLU A O 1
ATOM 2793 N N . GLY A 1 352 ? 30.156 -9.368 -4.531 1.00 34.62 352 GLY A N 1
ATOM 2794 C CA . GLY A 1 352 ? 30.854 -8.436 -3.638 1.00 34.62 352 GLY A CA 1
ATOM 2795 C C . GLY A 1 352 ? 29.979 -7.797 -2.567 1.00 34.62 352 GLY A C 1
ATOM 2796 O O . GLY A 1 352 ? 29.531 -6.660 -2.683 1.00 34.62 352 GLY A O 1
ATOM 2797 N N . SER A 1 353 ? 29.772 -8.514 -1.468 1.00 51.84 353 SER A N 1
ATOM 2798 C CA . SER A 1 353 ? 29.294 -7.970 -0.197 1.00 51.84 353 SER A CA 1
ATOM 2799 C C . SER A 1 353 ? 30.198 -6.829 0.293 1.00 51.84 353 SER A C 1
ATOM 2801 O O . SER A 1 353 ? 31.368 -7.094 0.540 1.00 51.84 353 SER A O 1
ATOM 2803 N N . GLN A 1 354 ? 29.659 -5.599 0.407 1.00 43.69 354 GLN A N 1
ATOM 2804 C CA . GLN A 1 354 ? 29.859 -4.633 1.519 1.00 43.69 354 GLN A CA 1
ATOM 2805 C C . GLN A 1 354 ? 29.182 -3.246 1.307 1.00 43.69 354 GLN A C 1
ATOM 2807 O O . GLN A 1 354 ? 29.370 -2.354 2.130 1.00 43.69 354 GLN A O 1
ATOM 2812 N N . GLN A 1 355 ? 28.376 -3.019 0.259 1.00 44.16 355 GLN A N 1
ATOM 2813 C CA . GLN A 1 355 ? 27.732 -1.715 -0.011 1.00 44.16 355 GLN A CA 1
ATOM 2814 C C . GLN A 1 355 ? 26.217 -1.729 0.263 1.00 44.16 355 GLN A C 1
ATOM 2816 O O . GLN A 1 355 ? 25.407 -1.786 -0.657 1.00 44.16 355 GLN A O 1
ATOM 2821 N N . THR A 1 356 ? 25.793 -1.689 1.529 1.00 50.91 356 THR A N 1
ATOM 2822 C CA . THR A 1 356 ? 24.351 -1.605 1.869 1.00 50.91 356 THR A CA 1
ATOM 2823 C C . THR A 1 356 ? 23.961 -0.358 2.664 1.00 50.91 356 THR A C 1
ATOM 2825 O O . THR A 1 356 ? 22.774 -0.041 2.750 1.00 50.91 356 THR A O 1
ATOM 2828 N N . VAL A 1 357 ? 24.926 0.407 3.188 1.00 48.75 357 VAL A N 1
ATOM 2829 C CA . VAL A 1 357 ? 24.643 1.585 4.034 1.00 48.75 357 VAL A CA 1
ATOM 2830 C C . VAL A 1 357 ? 24.555 2.886 3.217 1.00 48.75 357 VAL A C 1
ATOM 2832 O O . VAL A 1 357 ? 23.705 3.736 3.495 1.00 48.75 357 VAL A O 1
ATOM 2835 N N . ASP A 1 358 ? 25.319 3.004 2.127 1.00 49.88 358 ASP A N 1
ATOM 2836 C CA . ASP A 1 358 ? 25.336 4.208 1.279 1.00 49.88 358 ASP A CA 1
ATOM 2837 C C . ASP A 1 358 ? 24.067 4.365 0.422 1.00 49.88 358 ASP A C 1
ATOM 2839 O O . ASP A 1 358 ? 23.638 5.479 0.102 1.00 49.88 358 ASP A O 1
ATOM 2843 N N . THR A 1 359 ? 23.379 3.263 0.121 1.00 56.59 359 THR A N 1
ATOM 2844 C CA . THR A 1 359 ? 22.177 3.252 -0.727 1.00 56.59 359 THR A CA 1
ATOM 2845 C C . THR A 1 359 ? 20.948 3.809 -0.001 1.00 56.59 359 THR A C 1
ATOM 2847 O O . THR A 1 359 ? 20.094 4.451 -0.618 1.00 56.59 359 THR A O 1
ATOM 2850 N N . ILE A 1 360 ? 20.857 3.625 1.323 1.00 51.75 360 ILE A N 1
ATOM 2851 C CA . ILE A 1 360 ? 19.779 4.200 2.146 1.00 51.75 360 ILE A CA 1
ATOM 2852 C C . ILE A 1 360 ? 19.990 5.709 2.296 1.00 51.75 360 ILE A C 1
ATOM 2854 O O . ILE A 1 360 ? 19.044 6.475 2.103 1.00 51.75 360 ILE A O 1
ATOM 2858 N N . ALA A 1 361 ? 21.226 6.151 2.544 1.00 53.81 361 ALA A N 1
ATOM 2859 C CA . ALA A 1 361 ? 21.569 7.571 2.586 1.00 53.81 361 ALA A CA 1
ATOM 2860 C C . ALA A 1 361 ? 21.293 8.259 1.236 1.00 53.81 361 ALA A C 1
ATOM 2862 O O . ALA A 1 361 ? 20.693 9.336 1.201 1.00 53.81 361 ALA A O 1
ATOM 2863 N N . GLY A 1 362 ? 21.623 7.601 0.118 1.00 60.34 362 GLY A N 1
ATOM 2864 C CA . GLY A 1 362 ? 21.279 8.057 -1.231 1.00 60.34 362 GLY A CA 1
ATOM 2865 C C . GLY A 1 362 ? 19.767 8.178 -1.462 1.00 60.34 362 GLY A C 1
ATOM 2866 O O . GLY A 1 362 ? 19.303 9.170 -2.028 1.00 60.34 362 GLY A O 1
ATOM 2867 N N . ARG A 1 363 ? 18.972 7.228 -0.952 1.00 57.94 363 ARG A N 1
ATOM 2868 C CA . ARG A 1 363 ? 17.504 7.227 -1.091 1.00 57.94 363 ARG A CA 1
ATOM 2869 C C . ARG A 1 363 ? 16.801 8.233 -0.176 1.00 57.94 363 ARG A C 1
ATOM 2871 O O . ARG A 1 363 ? 15.849 8.869 -0.619 1.00 57.94 363 ARG A O 1
ATOM 2878 N N . VAL A 1 364 ? 17.283 8.465 1.046 1.00 57.72 364 VAL A N 1
ATOM 2879 C CA . VAL A 1 364 ? 16.781 9.547 1.920 1.00 57.72 364 VAL A CA 1
ATOM 2880 C C . VAL A 1 364 ? 17.070 10.916 1.293 1.00 57.72 364 VAL A C 1
ATOM 2882 O O . VAL A 1 364 ? 16.217 11.802 1.310 1.00 57.72 364 VAL A O 1
ATOM 2885 N N . LYS A 1 365 ? 18.223 11.066 0.631 1.00 56.34 365 LYS A N 1
ATOM 2886 C CA . LYS A 1 365 ? 18.582 12.265 -0.142 1.00 56.34 365 LYS A CA 1
ATOM 2887 C C . LYS A 1 365 ? 17.722 12.425 -1.408 1.00 56.34 365 LYS A C 1
ATOM 2889 O O . LYS A 1 365 ? 17.345 13.545 -1.751 1.00 56.34 365 LYS A O 1
ATOM 2894 N N . ALA A 1 366 ? 17.338 11.325 -2.060 1.00 52.94 366 ALA A N 1
ATOM 2895 C CA . ALA A 1 366 ? 16.392 11.319 -3.181 1.00 52.94 366 ALA A CA 1
ATOM 2896 C C . ALA A 1 366 ? 14.955 11.681 -2.745 1.00 52.94 366 ALA A C 1
ATOM 2898 O O . ALA A 1 366 ? 14.278 12.459 -3.410 1.00 52.94 366 ALA A O 1
ATOM 2899 N N . TYR A 1 367 ? 14.498 11.210 -1.581 1.00 48.19 367 TYR A N 1
ATOM 2900 C CA . TYR A 1 367 ? 13.198 11.602 -1.018 1.00 48.19 367 TYR A CA 1
ATOM 2901 C C . TYR A 1 367 ? 13.174 13.063 -0.557 1.00 48.19 367 TYR A C 1
ATOM 2903 O O . TYR A 1 367 ? 12.196 13.767 -0.802 1.00 48.19 367 TYR A O 1
ATOM 2911 N N . ALA A 1 368 ? 14.268 13.547 0.036 1.00 47.59 368 ALA A N 1
ATOM 2912 C CA . ALA A 1 368 ? 14.425 14.951 0.413 1.00 47.59 368 ALA A CA 1
ATOM 2913 C C . ALA A 1 368 ? 14.536 15.895 -0.799 1.00 47.59 368 ALA A C 1
ATOM 2915 O O . ALA A 1 368 ? 14.248 17.085 -0.681 1.00 47.59 368 ALA A O 1
ATOM 2916 N N . THR A 1 369 ? 14.948 15.387 -1.966 1.00 49.50 369 THR A N 1
ATOM 2917 C CA . THR A 1 369 ? 14.942 16.144 -3.228 1.00 49.50 369 THR A CA 1
ATOM 2918 C C . THR A 1 369 ? 13.608 16.030 -3.963 1.00 49.50 369 THR A C 1
ATOM 2920 O O . THR A 1 369 ? 13.200 17.007 -4.578 1.00 49.50 369 THR A O 1
ATOM 2923 N N . PHE A 1 370 ? 12.867 14.925 -3.830 1.00 43.59 370 PHE A N 1
ATOM 2924 C CA . PHE A 1 370 ? 11.525 14.767 -4.404 1.00 43.59 370 PHE A CA 1
ATOM 2925 C C . PHE A 1 370 ? 10.500 15.711 -3.760 1.00 43.59 370 PHE A C 1
ATOM 2927 O O . PHE A 1 370 ? 9.745 16.367 -4.477 1.00 43.59 370 PHE A O 1
ATOM 2934 N N . THR A 1 371 ? 10.532 15.874 -2.432 1.00 48.44 371 THR A N 1
ATOM 2935 C CA . THR A 1 371 ? 9.680 16.844 -1.713 1.00 48.44 371 THR A CA 1
ATOM 2936 C C . THR A 1 371 ? 10.066 18.303 -1.965 1.00 48.44 371 THR A C 1
ATOM 2938 O O . THR A 1 371 ? 9.250 19.192 -1.743 1.00 48.44 371 THR A O 1
ATOM 2941 N N . LYS A 1 372 ? 11.281 18.553 -2.468 1.00 46.75 372 LYS A N 1
ATOM 2942 C CA . LYS A 1 372 ? 11.773 19.881 -2.870 1.00 46.75 372 LYS A CA 1
ATOM 2943 C C . LYS A 1 372 ? 11.728 20.120 -4.383 1.00 46.75 372 LYS A C 1
ATOM 2945 O O . LYS A 1 372 ? 12.080 21.209 -4.830 1.00 46.75 372 LYS A O 1
ATOM 2950 N N . SER A 1 373 ? 11.344 19.127 -5.190 1.00 44.28 373 SER A N 1
ATOM 2951 C CA . SER A 1 373 ? 11.414 19.257 -6.643 1.00 44.28 373 SER A CA 1
ATOM 2952 C C . SER A 1 373 ? 10.206 20.012 -7.191 1.00 44.28 373 SER A C 1
ATOM 2954 O O . SER A 1 373 ? 9.048 19.657 -6.971 1.00 44.28 373 SER A O 1
ATOM 2956 N N . SER A 1 374 ? 10.533 21.036 -7.976 1.00 54.22 374 SER A N 1
ATOM 2957 C CA . SER A 1 374 ? 9.673 21.888 -8.797 1.00 54.22 374 SER A CA 1
ATOM 2958 C C . SER A 1 374 ? 8.600 21.146 -9.608 1.00 54.22 374 SER A C 1
ATOM 2960 O O . SER A 1 374 ? 7.686 21.799 -10.076 1.00 54.22 374 SER A O 1
ATOM 2962 N N . ALA A 1 375 ? 8.632 19.818 -9.756 1.00 51.59 375 ALA A N 1
ATOM 2963 C CA . ALA A 1 375 ? 7.635 19.065 -10.513 1.00 51.59 375 ALA A CA 1
ATOM 2964 C C . ALA A 1 375 ? 6.217 19.149 -9.920 1.00 51.59 375 ALA A C 1
ATOM 2966 O O . ALA A 1 375 ? 5.259 19.170 -10.681 1.00 51.59 375 ALA A O 1
ATOM 2967 N N . LEU A 1 376 ? 6.065 19.234 -8.592 1.00 51.66 376 LEU A N 1
ATOM 2968 C CA . LEU A 1 376 ? 4.742 19.374 -7.962 1.00 51.66 376 LEU A CA 1
ATOM 2969 C C . LEU A 1 376 ? 4.221 20.815 -8.082 1.00 51.66 376 LEU A C 1
ATOM 2971 O O . LEU A 1 376 ? 3.053 21.020 -8.397 1.00 51.66 376 LEU A O 1
ATOM 2975 N N . SER A 1 377 ? 5.106 21.803 -7.930 1.00 51.75 377 SER A N 1
ATOM 2976 C CA . SER A 1 377 ? 4.788 23.221 -8.148 1.00 51.75 377 SER A CA 1
ATOM 2977 C C . SER A 1 377 ? 4.468 23.515 -9.615 1.00 51.75 377 SER A C 1
ATOM 2979 O O . SER A 1 377 ? 3.477 24.167 -9.902 1.00 51.75 377 SER A O 1
ATOM 2981 N N . LYS A 1 378 ? 5.230 22.938 -10.547 1.00 58.38 378 LYS A N 1
ATOM 2982 C CA . LYS A 1 378 ? 5.043 23.061 -11.997 1.00 58.38 378 LYS A CA 1
ATOM 2983 C C . LYS A 1 378 ? 3.802 22.310 -12.475 1.00 58.38 378 LYS A C 1
ATOM 2985 O O . LYS A 1 378 ? 3.139 22.764 -13.386 1.00 58.38 378 LYS A O 1
ATOM 2990 N N . LEU A 1 379 ? 3.418 21.218 -11.806 1.00 52.09 379 LEU A N 1
ATOM 2991 C CA . LEU A 1 379 ? 2.147 20.526 -12.051 1.00 52.09 379 LEU A CA 1
ATOM 2992 C C . LEU A 1 379 ? 0.939 21.292 -11.483 1.00 52.09 379 LEU A C 1
ATOM 2994 O O . LEU A 1 379 ? -0.155 21.155 -12.013 1.00 52.09 379 LEU A O 1
ATOM 2998 N N . LEU A 1 380 ? 1.128 22.106 -10.439 1.00 51.31 380 LEU A N 1
ATOM 2999 C CA . LEU A 1 380 ? 0.128 23.055 -9.930 1.00 51.31 380 LEU A CA 1
ATOM 3000 C C . LEU A 1 380 ? 0.005 24.312 -10.809 1.00 51.31 380 LEU A C 1
ATOM 3002 O O . LEU A 1 380 ? -1.085 24.863 -10.922 1.00 51.31 380 LEU A O 1
ATOM 3006 N N . GLU A 1 381 ? 1.098 24.730 -11.444 1.00 57.28 381 GLU A N 1
ATOM 3007 C CA . GLU A 1 381 ? 1.178 25.880 -12.353 1.00 57.28 381 GLU A CA 1
ATOM 3008 C C . GLU A 1 381 ? 0.659 25.530 -13.765 1.00 57.28 381 GLU A C 1
ATOM 3010 O O . GLU A 1 381 ? -0.188 26.236 -14.306 1.00 57.28 381 GLU A O 1
ATOM 3015 N N . ASP A 1 382 ? 1.026 24.357 -14.298 1.00 49.34 382 ASP A N 1
ATOM 3016 C CA . ASP A 1 382 ? 0.528 23.801 -15.570 1.00 49.34 382 ASP A CA 1
ATOM 3017 C C . ASP A 1 382 ? -0.969 23.435 -15.521 1.00 49.34 382 ASP A C 1
ATOM 3019 O O . ASP A 1 382 ? -1.596 23.208 -16.558 1.00 49.34 382 ASP A O 1
ATOM 3023 N N . LEU A 1 383 ? -1.559 23.353 -14.322 1.00 53.94 383 LEU A N 1
ATOM 3024 C CA . LEU A 1 383 ? -2.995 23.129 -14.150 1.00 53.94 383 LEU A CA 1
ATOM 3025 C C . LEU A 1 383 ? -3.845 24.378 -14.406 1.00 53.94 383 LEU A C 1
ATOM 3027 O O . LEU A 1 383 ? -5.062 24.225 -14.372 1.00 53.94 383 LEU A O 1
ATOM 3031 N N . ASN A 1 384 ? -3.235 25.549 -14.667 1.00 46.19 384 ASN A N 1
ATOM 3032 C CA . ASN A 1 384 ? -3.859 26.813 -15.090 1.00 46.19 384 ASN A CA 1
ATOM 3033 C C . ASN A 1 384 ? -5.348 26.921 -14.723 1.00 46.19 384 ASN A C 1
ATOM 3035 O O . ASN A 1 384 ? -6.220 27.030 -15.586 1.00 46.19 384 ASN A O 1
ATOM 3039 N N . VAL A 1 385 ? -5.640 26.830 -13.421 1.00 43.47 385 VAL A N 1
ATOM 3040 C CA . VAL A 1 385 ? -6.970 27.115 -12.893 1.00 43.47 385 VAL A CA 1
ATOM 3041 C C . VAL A 1 385 ? -7.113 28.620 -13.019 1.00 43.47 385 VAL A C 1
ATOM 3043 O O . VAL A 1 385 ? -6.689 29.371 -12.136 1.00 43.47 385 VAL A O 1
ATOM 3046 N N . GLU A 1 386 ? -7.623 29.056 -14.168 1.00 39.25 386 GLU A N 1
ATOM 3047 C CA . GLU A 1 386 ? -8.082 30.418 -14.361 1.00 39.25 386 GLU A CA 1
ATOM 3048 C C . GLU A 1 386 ? -8.985 30.746 -13.177 1.00 39.25 386 GLU A C 1
ATOM 3050 O O . GLU A 1 386 ? -10.014 30.115 -12.926 1.00 39.25 386 GLU A O 1
ATOM 3055 N N . LYS A 1 387 ? -8.515 31.693 -12.369 1.00 45.41 387 LYS A N 1
ATOM 3056 C CA . LYS A 1 387 ? -9.321 32.312 -11.336 1.00 45.41 387 LYS A CA 1
ATOM 3057 C C . LYS A 1 387 ? -10.437 33.046 -12.061 1.00 45.41 387 LYS A C 1
ATOM 3059 O O . LYS A 1 387 ? -10.247 34.186 -12.471 1.00 45.41 387 LYS A O 1
ATOM 3064 N N . GLU A 1 388 ? -11.594 32.408 -12.179 1.00 38.34 388 GLU A N 1
ATOM 3065 C CA . GLU A 1 388 ? -12.855 33.115 -12.363 1.00 38.34 388 GLU A CA 1
ATOM 3066 C C . GLU A 1 388 ? -13.072 33.997 -11.127 1.00 38.34 388 GLU A C 1
ATOM 3068 O O . GLU A 1 388 ? -13.631 33.607 -10.100 1.00 38.34 388 GLU A O 1
ATOM 3073 N N . THR A 1 389 ? -12.546 35.216 -11.199 1.00 45.22 389 THR A N 1
ATOM 3074 C CA . THR A 1 389 ? -12.852 36.308 -10.284 1.00 45.22 389 THR A CA 1
ATOM 3075 C C . THR A 1 389 ? -14.170 36.949 -10.697 1.00 45.22 389 THR A C 1
ATOM 3077 O O . THR A 1 389 ? -14.179 38.100 -11.105 1.00 45.22 389 THR A O 1
ATOM 3080 N N . GLU A 1 390 ? -15.282 36.226 -10.575 1.00 38.94 390 GLU A N 1
ATOM 3081 C CA . GLU A 1 390 ? -16.626 36.817 -10.684 1.00 38.94 390 GLU A CA 1
ATOM 3082 C C . GLU A 1 390 ? -17.620 36.217 -9.674 1.00 38.94 390 GLU A C 1
ATOM 3084 O O . GLU A 1 390 ? -18.786 36.022 -9.975 1.00 38.94 390 GLU A O 1
ATOM 3089 N N . VAL A 1 391 ? -17.207 35.947 -8.425 1.00 43.94 391 VAL A N 1
ATOM 3090 C CA . VAL A 1 391 ? -18.180 35.690 -7.329 1.00 43.94 391 VAL A CA 1
ATOM 3091 C C . VAL A 1 391 ? -17.734 36.268 -5.971 1.00 43.94 391 VAL A C 1
ATOM 3093 O O . VAL A 1 391 ? -18.095 35.761 -4.913 1.00 43.94 391 VAL A O 1
ATOM 3096 N N . VAL A 1 392 ? -16.947 37.353 -5.941 1.00 43.81 392 VAL A N 1
ATOM 3097 C CA . VAL A 1 392 ? -16.477 37.965 -4.671 1.00 43.81 392 VAL A CA 1
ATOM 3098 C C . VAL A 1 392 ? -16.930 39.417 -4.521 1.00 43.81 392 VAL A C 1
ATOM 3100 O O . VAL A 1 392 ? -16.150 40.283 -4.149 1.00 43.81 392 VAL A O 1
ATOM 3103 N N . ASN A 1 393 ? -18.214 39.685 -4.760 1.00 41.00 393 ASN A N 1
ATOM 3104 C CA . ASN A 1 393 ? -18.827 40.956 -4.346 1.00 41.00 393 ASN A CA 1
ATOM 3105 C C . ASN A 1 393 ? -19.736 40.836 -3.113 1.00 41.00 393 ASN A C 1
ATOM 3107 O O . ASN A 1 393 ? -20.270 41.845 -2.680 1.00 41.00 393 ASN A O 1
ATOM 3111 N N . ASN A 1 394 ? -19.864 39.652 -2.493 1.00 45.78 394 ASN A N 1
ATOM 3112 C CA . ASN A 1 394 ? -20.715 39.461 -1.304 1.00 45.78 394 ASN A CA 1
ATOM 3113 C C . ASN A 1 394 ? -20.079 38.627 -0.169 1.00 45.78 394 ASN A C 1
ATOM 3115 O O . ASN A 1 394 ? -20.794 38.073 0.664 1.00 45.78 394 ASN A O 1
ATOM 3119 N N . ALA A 1 395 ? -18.747 38.530 -0.091 1.00 42.69 395 ALA A N 1
ATOM 3120 C CA . ALA A 1 395 ? -18.095 37.869 1.044 1.00 42.69 395 ALA A CA 1
ATOM 3121 C C . ALA A 1 395 ? -17.840 38.860 2.203 1.00 42.69 395 ALA A C 1
ATOM 3123 O O . ALA A 1 395 ? -17.331 39.959 1.966 1.00 42.69 395 ALA A O 1
ATOM 3124 N N . PRO A 1 396 ? -18.147 38.496 3.463 1.00 45.12 396 PRO A N 1
ATOM 3125 C CA . PRO A 1 396 ? -17.948 39.367 4.618 1.00 45.12 396 PRO A CA 1
ATOM 3126 C C . PRO A 1 396 ? -16.459 39.665 4.851 1.00 45.12 396 PRO A C 1
ATOM 3128 O O . PRO A 1 396 ? -15.593 38.806 4.670 1.00 45.12 396 PRO A O 1
ATOM 3131 N N . ALA A 1 397 ? -16.169 40.882 5.323 1.00 50.38 397 ALA A N 1
ATOM 3132 C CA . ALA A 1 397 ? -14.827 41.450 5.499 1.00 50.38 397 ALA A CA 1
ATOM 3133 C C . ALA A 1 397 ? -13.815 40.580 6.290 1.00 50.38 397 ALA A C 1
ATOM 3135 O O . ALA A 1 397 ? -12.613 40.808 6.188 1.00 50.38 397 ALA A O 1
ATOM 3136 N N . SER A 1 398 ? -14.264 39.554 7.026 1.00 48.91 398 SER A N 1
ATOM 3137 C CA . SER A 1 398 ? -13.412 38.613 7.774 1.00 48.91 398 SER A CA 1
ATOM 3138 C C . SER A 1 398 ? -12.622 37.602 6.929 1.00 48.91 398 SER A C 1
ATOM 3140 O O . SER A 1 398 ? -11.627 37.073 7.416 1.00 48.91 398 SER A O 1
ATOM 3142 N N . VAL A 1 399 ? -13.011 37.319 5.681 1.00 47.78 399 VAL A N 1
ATOM 3143 C CA . VAL A 1 399 ? -12.278 36.346 4.835 1.00 47.78 399 VAL A CA 1
ATOM 3144 C C . VAL A 1 399 ? -11.121 37.014 4.077 1.00 47.78 399 VAL A C 1
ATOM 3146 O O . VAL A 1 399 ? -10.080 36.402 3.847 1.00 47.78 399 VAL A O 1
ATOM 3149 N N . SER A 1 400 ? -11.246 38.311 3.772 1.00 48.38 400 SER A N 1
ATOM 3150 C CA . SER A 1 400 ? -10.196 39.105 3.111 1.00 48.38 400 SER A CA 1
ATOM 3151 C C . SER A 1 400 ? -8.958 39.313 3.999 1.00 48.38 400 SER A C 1
ATOM 3153 O O . SER A 1 400 ? -7.844 39.428 3.491 1.00 48.38 400 SER A O 1
ATOM 3155 N N . THR A 1 401 ? -9.122 39.308 5.326 1.00 51.97 401 THR A N 1
ATOM 3156 C CA . THR A 1 401 ? -8.008 39.383 6.288 1.00 51.97 401 THR A CA 1
ATOM 3157 C C . THR A 1 401 ? -7.209 38.078 6.363 1.00 51.97 401 THR A C 1
ATOM 3159 O O . THR A 1 401 ? -5.986 38.123 6.304 1.00 51.97 401 THR A O 1
ATOM 3162 N N . LEU A 1 402 ? -7.868 36.914 6.352 1.00 46.34 402 LEU A N 1
ATOM 3163 C CA . LEU A 1 402 ? -7.191 35.608 6.454 1.00 46.34 402 LEU A CA 1
ATOM 3164 C C . LEU A 1 402 ? -6.328 35.270 5.224 1.00 46.34 402 LEU A C 1
ATOM 3166 O O . LEU A 1 402 ? -5.262 34.675 5.353 1.00 46.34 402 LEU A O 1
ATOM 3170 N N . ILE A 1 403 ? -6.746 35.696 4.027 1.00 52.75 403 ILE A N 1
ATOM 3171 C CA . ILE A 1 403 ? -5.979 35.476 2.786 1.00 52.75 403 ILE A CA 1
ATOM 3172 C C . ILE A 1 403 ? -4.736 36.385 2.720 1.00 52.75 403 ILE A C 1
ATOM 3174 O O . ILE A 1 403 ? -3.728 36.024 2.105 1.00 52.75 403 ILE A O 1
ATOM 3178 N N . LYS A 1 404 ? -4.776 37.563 3.358 1.00 55.00 404 LYS A N 1
ATOM 3179 C CA . LYS A 1 404 ? -3.614 38.461 3.457 1.00 55.00 404 LYS A CA 1
ATOM 3180 C C . LYS A 1 404 ? -2.561 37.907 4.419 1.00 55.00 404 LYS A C 1
ATOM 3182 O O . LYS A 1 404 ? -1.376 37.981 4.097 1.00 55.00 404 LYS A O 1
ATOM 3187 N N . ASP A 1 405 ? -2.990 37.273 5.509 1.00 55.22 405 ASP A N 1
ATOM 3188 C CA . ASP A 1 405 ? -2.096 36.668 6.503 1.00 55.22 405 ASP A CA 1
ATOM 3189 C C . ASP A 1 405 ? -1.314 35.467 5.936 1.00 55.22 405 ASP A C 1
ATOM 3191 O O . ASP A 1 405 ? -0.124 35.309 6.211 1.00 55.22 405 ASP A O 1
ATOM 3195 N N . GLU A 1 406 ? -1.927 34.654 5.065 1.00 63.78 406 GLU A N 1
ATOM 3196 C CA . GLU A 1 406 ? -1.240 33.507 4.449 1.00 63.78 406 GLU A CA 1
ATOM 3197 C C . GLU A 1 406 ? -0.172 33.933 3.422 1.00 63.78 406 GLU A C 1
ATOM 3199 O O . GLU A 1 406 ? 0.899 33.326 3.339 1.00 63.78 406 GLU A O 1
ATOM 3204 N N . LYS A 1 407 ? -0.420 35.009 2.661 1.00 66.44 407 LYS A N 1
ATOM 3205 C CA . LYS A 1 407 ? 0.577 35.572 1.731 1.00 66.44 407 LYS A CA 1
ATOM 3206 C C . LYS A 1 407 ? 1.757 36.201 2.470 1.00 66.44 407 LYS A C 1
ATOM 3208 O O . LYS A 1 407 ? 2.897 36.022 2.047 1.00 66.44 407 LYS A O 1
ATOM 3213 N N . TYR A 1 408 ? 1.492 36.889 3.581 1.00 65.94 408 TYR A N 1
ATOM 3214 C CA . TYR A 1 408 ? 2.541 37.474 4.418 1.00 65.94 408 TYR A CA 1
ATOM 3215 C C . TYR A 1 408 ? 3.446 36.398 5.033 1.00 65.94 408 TYR A C 1
ATOM 3217 O O . TYR A 1 408 ? 4.662 36.567 5.091 1.00 65.94 408 TYR A O 1
ATOM 3225 N N . ASN A 1 409 ? 2.867 35.255 5.412 1.00 79.00 409 ASN A N 1
ATOM 3226 C CA . ASN A 1 409 ? 3.616 34.136 5.980 1.00 79.00 409 ASN A CA 1
ATOM 3227 C C . ASN A 1 409 ? 4.531 33.454 4.942 1.00 79.00 409 ASN A C 1
ATOM 3229 O O . ASN A 1 409 ? 5.670 33.117 5.250 1.00 79.00 409 ASN A O 1
ATOM 3233 N N . LYS A 1 410 ? 4.089 33.320 3.682 1.00 86.06 410 LYS A N 1
ATOM 3234 C CA . LYS A 1 410 ? 4.925 32.743 2.607 1.00 86.06 410 LYS A CA 1
ATOM 3235 C C . LYS A 1 410 ? 6.122 33.626 2.255 1.00 86.06 410 LYS A C 1
ATOM 3237 O O . LYS A 1 410 ? 7.218 33.104 2.087 1.00 86.06 410 LYS A O 1
ATOM 3242 N N . LYS A 1 411 ? 5.936 34.949 2.206 1.00 91.62 411 LYS A N 1
ATOM 3243 C CA . LYS A 1 411 ? 7.029 35.898 1.950 1.00 91.62 411 LYS A CA 1
ATOM 3244 C C . LYS A 1 411 ? 8.126 35.803 3.019 1.00 91.62 411 LYS A C 1
ATOM 3246 O O . LYS A 1 411 ? 9.293 35.639 2.682 1.00 91.62 411 LYS A O 1
ATOM 3251 N N . ALA A 1 412 ? 7.732 35.815 4.294 1.00 91.62 412 ALA A N 1
ATOM 3252 C CA . ALA A 1 412 ? 8.663 35.697 5.416 1.00 91.62 412 ALA A CA 1
ATOM 3253 C C . ALA A 1 412 ? 9.446 34.369 5.395 1.00 91.62 412 ALA A C 1
ATOM 3255 O O . ALA A 1 412 ? 10.648 34.359 5.642 1.00 91.62 412 ALA A O 1
ATOM 3256 N N . GLN A 1 413 ? 8.790 33.259 5.036 1.00 89.25 413 GLN A N 1
ATOM 3257 C CA . GLN A 1 413 ? 9.447 31.952 4.912 1.00 89.25 413 GLN A CA 1
ATOM 3258 C C . GLN A 1 413 ? 10.483 31.910 3.780 1.00 89.25 413 GLN A C 1
ATOM 3260 O O . GLN A 1 413 ? 11.532 31.284 3.929 1.00 89.25 413 GLN A O 1
ATOM 3265 N N . VAL A 1 414 ? 10.213 32.566 2.646 1.00 92.69 414 VAL A N 1
ATOM 3266 C CA . VAL A 1 414 ? 11.170 32.641 1.528 1.00 92.69 414 VAL A CA 1
ATOM 3267 C C . VAL A 1 414 ? 12.375 33.510 1.901 1.00 92.69 414 VAL A C 1
ATOM 3269 O O . VAL A 1 414 ? 13.509 33.110 1.645 1.00 92.69 414 VAL A O 1
ATOM 3272 N N . GLU A 1 415 ? 12.156 34.646 2.569 1.00 95.69 415 GLU A N 1
ATOM 3273 C CA . GLU A 1 415 ? 13.234 35.515 3.067 1.00 95.69 415 GLU A CA 1
ATOM 3274 C C . GLU A 1 415 ? 14.128 34.802 4.099 1.00 95.69 415 GLU A C 1
ATOM 3276 O O . GLU A 1 415 ? 15.357 34.899 4.033 1.00 95.69 415 GLU A O 1
ATOM 3281 N N . GLU A 1 416 ? 13.535 34.032 5.017 1.00 95.44 416 GLU A N 1
ATOM 3282 C CA . GLU A 1 416 ? 14.277 33.227 5.995 1.00 95.44 416 GLU A CA 1
ATOM 3283 C C . GLU A 1 416 ? 15.113 32.134 5.310 1.00 95.44 416 GLU A C 1
ATOM 3285 O O . GLU A 1 416 ? 16.308 32.001 5.587 1.00 95.44 416 GLU A O 1
ATOM 3290 N N . ALA A 1 417 ? 14.541 31.431 4.327 1.00 94.31 417 ALA A N 1
ATOM 3291 C CA . ALA A 1 417 ? 15.259 30.420 3.556 1.00 94.31 417 ALA A CA 1
ATOM 3292 C C . ALA A 1 417 ? 16.444 31.005 2.762 1.00 94.31 417 ALA A C 1
ATOM 3294 O O . ALA A 1 417 ? 17.504 30.382 2.683 1.00 94.31 417 ALA A O 1
ATOM 3295 N N . ILE A 1 418 ? 16.306 32.207 2.187 1.00 96.44 418 ILE A N 1
ATOM 3296 C CA . ILE A 1 418 ? 17.413 32.897 1.501 1.00 96.44 418 ILE A CA 1
ATOM 3297 C C . ILE A 1 418 ? 18.553 33.185 2.482 1.00 96.44 418 ILE A C 1
ATOM 3299 O O . ILE A 1 418 ? 19.718 32.929 2.161 1.00 96.44 418 ILE A O 1
ATOM 3303 N N . LYS A 1 419 ? 18.227 33.660 3.688 1.00 97.25 419 LYS A N 1
ATOM 3304 C CA . LYS A 1 419 ? 19.214 33.965 4.730 1.00 97.25 419 LYS A CA 1
ATOM 3305 C C . LYS A 1 419 ? 19.993 32.721 5.165 1.00 97.25 419 LYS A C 1
ATOM 3307 O O . LYS A 1 419 ? 21.216 32.784 5.285 1.00 97.25 419 LYS A O 1
ATOM 3312 N N . GLU A 1 420 ? 19.319 31.587 5.348 1.00 95.81 420 GLU A N 1
ATOM 3313 C CA . GLU A 1 420 ? 19.977 30.312 5.669 1.00 95.81 420 GLU A CA 1
ATOM 3314 C C . GLU A 1 420 ? 20.929 29.859 4.551 1.00 95.81 420 GLU A C 1
ATOM 3316 O O . GLU A 1 420 ? 22.072 29.472 4.810 1.00 95.81 420 GLU A O 1
ATOM 3321 N N . ILE A 1 421 ? 20.504 29.950 3.285 1.00 94.56 421 ILE A N 1
ATOM 3322 C CA . ILE A 1 421 ? 21.351 29.562 2.147 1.00 94.56 421 ILE A CA 1
ATOM 3323 C C . ILE A 1 421 ? 22.584 30.476 2.050 1.00 94.56 421 ILE A C 1
ATOM 3325 O O . ILE A 1 421 ? 23.687 29.990 1.795 1.00 94.56 421 ILE A O 1
ATOM 3329 N N . GLN A 1 422 ? 22.433 31.780 2.299 1.00 97.38 422 GLN A N 1
ATOM 3330 C CA . GLN A 1 422 ? 23.554 32.726 2.329 1.00 97.38 422 GLN A CA 1
ATOM 3331 C C . GLN A 1 422 ? 24.564 32.404 3.440 1.00 97.38 422 GLN A C 1
ATOM 3333 O O . GLN A 1 422 ? 25.770 32.468 3.200 1.00 97.38 422 GLN A O 1
ATOM 3338 N N . GLN A 1 423 ? 24.106 31.979 4.623 1.00 96.62 423 GLN A N 1
ATOM 3339 C CA . GLN A 1 423 ? 25.000 31.512 5.691 1.00 96.62 423 GLN A CA 1
ATOM 3340 C C . GLN A 1 423 ? 25.794 30.265 5.271 1.00 96.62 423 GLN A C 1
ATOM 3342 O O . GLN A 1 423 ? 26.993 30.177 5.535 1.00 96.62 423 GLN A O 1
ATOM 3347 N N . HIS A 1 424 ? 25.164 29.324 4.561 1.00 94.56 424 HIS A N 1
ATOM 3348 C CA . HIS A 1 424 ? 25.853 28.147 4.023 1.00 94.56 424 HIS A CA 1
ATOM 3349 C C . HIS A 1 424 ? 26.881 28.484 2.934 1.00 94.56 424 HIS A C 1
ATOM 3351 O O . HIS A 1 424 ? 27.913 27.809 2.847 1.00 94.56 424 HIS A O 1
ATOM 3357 N N . ILE A 1 425 ? 26.618 29.509 2.116 1.00 96.50 425 ILE A N 1
ATOM 3358 C CA . ILE A 1 425 ? 27.584 30.022 1.135 1.00 96.50 425 ILE A CA 1
ATOM 3359 C C . ILE A 1 425 ? 28.808 30.574 1.866 1.00 96.50 425 ILE A C 1
ATOM 3361 O O . ILE A 1 425 ? 29.907 30.099 1.601 1.00 96.50 425 ILE A O 1
ATOM 3365 N N . ALA A 1 426 ? 28.612 31.465 2.842 1.00 96.81 426 ALA A N 1
ATOM 3366 C CA . ALA A 1 426 ? 29.708 32.051 3.6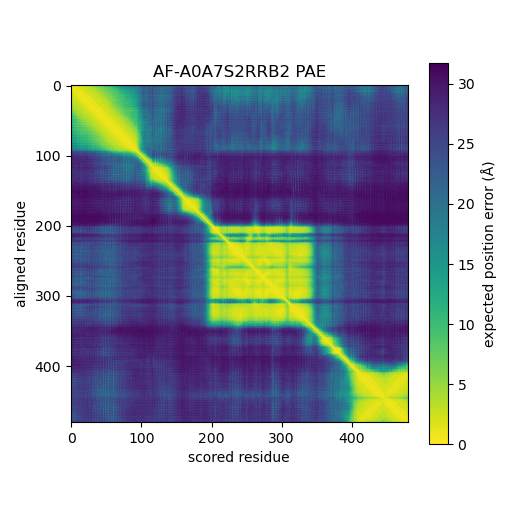16 1.00 96.81 426 ALA A CA 1
ATOM 3367 C C . ALA A 1 426 ? 30.552 30.983 4.340 1.00 96.81 426 ALA A C 1
ATOM 3369 O O . ALA A 1 426 ? 31.780 31.038 4.339 1.00 96.81 426 ALA A O 1
ATOM 3370 N N . ALA A 1 427 ? 29.906 29.962 4.913 1.00 96.25 427 ALA A N 1
ATOM 3371 C CA . ALA A 1 427 ? 30.610 28.848 5.545 1.00 96.25 427 ALA A CA 1
ATOM 3372 C C . ALA A 1 427 ? 31.442 28.026 4.543 1.00 96.25 427 ALA A C 1
ATOM 3374 O O . ALA A 1 427 ? 32.556 27.619 4.860 1.00 96.25 427 ALA A O 1
ATOM 3375 N N . SER A 1 428 ? 30.920 27.787 3.335 1.00 95.56 428 SER A N 1
ATOM 3376 C CA . SER A 1 428 ? 31.640 27.032 2.297 1.00 95.56 428 SER A CA 1
ATOM 3377 C C . SER A 1 428 ? 32.781 27.851 1.680 1.00 95.56 428 SER A C 1
ATOM 3379 O O . SER A 1 428 ? 33.820 27.291 1.349 1.00 95.56 428 SER A O 1
ATOM 3381 N N . GLU A 1 429 ? 32.623 29.173 1.566 1.00 97.31 429 GLU A N 1
ATOM 3382 C CA . GLU A 1 429 ? 33.684 30.092 1.132 1.00 97.31 429 GLU A CA 1
ATOM 3383 C C . GLU A 1 429 ? 34.856 30.093 2.118 1.00 97.31 429 GLU A C 1
ATOM 3385 O O . GLU A 1 429 ? 36.002 29.976 1.692 1.00 97.31 429 GLU A O 1
ATOM 3390 N N . LYS A 1 430 ? 34.581 30.086 3.429 1.00 97.75 430 LYS A N 1
ATOM 3391 C CA . LYS A 1 430 ? 35.626 29.948 4.452 1.00 97.75 430 LYS A CA 1
ATOM 3392 C C . LYS A 1 430 ? 36.410 28.634 4.317 1.00 97.75 430 LYS A C 1
ATOM 3394 O O . LYS A 1 430 ? 37.633 28.634 4.399 1.00 97.75 430 LYS A O 1
ATOM 3399 N N . VAL A 1 431 ? 35.722 27.515 4.078 1.00 97.06 431 VAL A N 1
ATOM 3400 C CA . VAL A 1 431 ? 36.382 26.215 3.843 1.00 97.06 431 VAL A CA 1
ATOM 3401 C C . VAL A 1 431 ? 37.249 26.261 2.585 1.00 97.06 431 VAL A C 1
ATOM 3403 O O . VAL A 1 431 ? 38.343 25.706 2.566 1.00 97.06 431 VAL A O 1
ATOM 3406 N N . LEU A 1 432 ? 36.784 26.938 1.535 1.00 97.31 432 LEU A N 1
ATOM 3407 C CA . LEU A 1 432 ? 37.552 27.099 0.306 1.00 97.31 432 LEU A CA 1
ATOM 3408 C C . LEU A 1 432 ? 38.830 27.918 0.547 1.00 97.31 432 LEU A C 1
ATOM 3410 O O . LEU A 1 432 ? 39.888 27.517 0.073 1.00 97.31 432 LEU A O 1
ATOM 3414 N N . GLU A 1 433 ? 38.768 28.984 1.349 1.00 97.44 433 GLU A N 1
ATOM 3415 C CA . GLU A 1 433 ? 39.954 29.747 1.768 1.00 97.44 433 GLU A CA 1
ATOM 3416 C C . GLU A 1 433 ? 40.959 28.888 2.555 1.00 97.44 433 GLU A C 1
ATOM 3418 O O . GLU A 1 433 ? 42.162 28.947 2.288 1.00 97.44 433 GLU A O 1
ATOM 3423 N N . GLU A 1 434 ? 40.480 28.049 3.480 1.00 97.62 434 GLU A N 1
ATOM 3424 C CA . GLU A 1 434 ? 41.317 27.115 4.250 1.00 97.62 434 GLU A CA 1
ATOM 3425 C C . GLU A 1 434 ? 41.987 26.059 3.346 1.00 97.62 434 GLU A C 1
ATOM 3427 O O . GLU A 1 434 ? 43.173 25.748 3.516 1.00 97.62 434 GLU A O 1
ATOM 3432 N N . ILE A 1 435 ? 41.267 25.546 2.339 1.00 97.19 435 ILE A N 1
ATOM 3433 C CA . ILE A 1 435 ? 41.816 24.615 1.340 1.00 97.19 435 ILE A CA 1
ATOM 3434 C C . ILE A 1 435 ? 42.884 25.313 0.495 1.00 97.19 435 ILE A C 1
ATOM 3436 O O . ILE A 1 435 ? 43.984 24.780 0.351 1.00 97.19 435 ILE A O 1
ATOM 3440 N N . SER A 1 436 ? 42.612 26.513 -0.023 1.00 97.00 436 SER A N 1
ATOM 3441 C CA . SER A 1 436 ? 43.582 27.255 -0.835 1.00 97.00 436 SER A CA 1
ATOM 3442 C C . SER A 1 436 ? 44.833 27.644 -0.032 1.00 97.00 436 SER A C 1
ATOM 3444 O O . SER A 1 436 ? 45.935 27.646 -0.581 1.00 97.00 436 SER A O 1
ATOM 3446 N N . ALA A 1 437 ? 44.707 27.929 1.270 1.00 97.38 437 ALA A N 1
ATOM 3447 C CA . ALA A 1 437 ? 45.855 28.126 2.158 1.00 97.38 437 ALA A CA 1
ATOM 3448 C C . ALA A 1 437 ? 46.672 26.832 2.337 1.00 97.38 437 ALA A C 1
ATOM 3450 O O . ALA A 1 437 ? 47.897 26.856 2.218 1.00 97.38 437 ALA A O 1
ATOM 3451 N N . SER A 1 438 ? 45.994 25.697 2.532 1.00 97.19 438 SER A N 1
ATOM 3452 C CA . SER A 1 438 ? 46.628 24.376 2.660 1.00 97.19 438 SER A CA 1
ATOM 3453 C C . SER A 1 438 ? 47.348 23.936 1.380 1.00 97.19 438 SER A C 1
ATOM 3455 O O . SER A 1 438 ? 48.374 23.262 1.456 1.00 97.19 438 SER A O 1
ATOM 3457 N N . ILE A 1 439 ? 46.841 24.326 0.202 1.00 96.69 439 ILE A N 1
ATOM 3458 C CA . ILE A 1 439 ? 47.506 24.082 -1.089 1.00 96.69 439 ILE A CA 1
ATOM 3459 C C . ILE A 1 439 ? 48.839 24.830 -1.137 1.00 96.69 439 ILE A C 1
ATOM 3461 O O . ILE A 1 439 ? 49.857 24.211 -1.429 1.00 96.69 439 ILE A O 1
ATOM 3465 N N . LYS A 1 440 ? 48.863 26.119 -0.769 1.00 97.00 440 LYS A N 1
ATOM 3466 C CA . LYS A 1 440 ? 50.103 26.916 -0.737 1.00 97.00 440 LYS A CA 1
ATOM 3467 C C . LYS A 1 440 ? 51.145 26.326 0.214 1.00 97.00 440 LYS A C 1
ATOM 3469 O O . LYS A 1 440 ? 52.326 26.287 -0.110 1.00 97.00 440 LYS A O 1
ATOM 3474 N N . GLU A 1 441 ? 50.720 25.840 1.378 1.00 96.69 441 GLU A N 1
ATOM 3475 C CA . GLU A 1 441 ? 51.621 25.165 2.318 1.00 96.69 441 GLU A CA 1
ATOM 3476 C C . GLU A 1 441 ? 52.146 23.835 1.745 1.00 96.69 441 GLU A C 1
ATOM 3478 O O . GLU A 1 441 ? 53.338 23.536 1.834 1.00 96.69 441 GLU A O 1
ATOM 3483 N N . ALA A 1 442 ? 51.292 23.036 1.102 1.00 95.69 442 ALA A N 1
ATOM 3484 C CA . ALA A 1 442 ? 51.710 21.789 0.462 1.00 95.69 442 ALA A CA 1
ATOM 3485 C C . ALA A 1 442 ? 52.671 22.026 -0.721 1.00 95.69 442 ALA A C 1
ATOM 3487 O O . ALA A 1 442 ? 53.623 21.263 -0.887 1.00 95.69 442 ALA A O 1
ATOM 3488 N N . GLU A 1 443 ? 52.485 23.111 -1.482 1.00 96.19 443 GLU A N 1
ATOM 3489 C CA . GLU A 1 443 ? 53.404 23.552 -2.540 1.00 96.19 443 GLU A CA 1
ATOM 3490 C C . GLU A 1 443 ? 54.798 23.866 -1.988 1.00 96.19 443 GLU A C 1
ATOM 3492 O O . GLU A 1 443 ? 55.793 23.455 -2.585 1.00 96.19 443 GLU A O 1
ATOM 3497 N N . THR A 1 444 ? 54.895 24.508 -0.815 1.00 96.25 444 THR A N 1
ATOM 3498 C CA . THR A 1 444 ? 56.202 24.756 -0.173 1.00 96.25 444 THR A CA 1
ATOM 3499 C C . THR A 1 444 ? 56.913 23.476 0.271 1.00 96.25 444 THR A C 1
ATOM 3501 O O . THR A 1 444 ? 58.140 23.436 0.288 1.00 96.25 444 THR A O 1
ATOM 3504 N N . ASN A 1 445 ? 56.154 22.420 0.574 1.00 94.75 445 ASN A N 1
ATOM 3505 C CA . ASN A 1 445 ? 56.674 21.129 1.026 1.00 94.75 445 ASN A CA 1
ATOM 3506 C C . ASN A 1 445 ? 56.874 20.108 -0.113 1.00 94.75 445 ASN A C 1
ATOM 3508 O O . ASN A 1 445 ? 57.313 18.991 0.151 1.00 94.75 445 ASN A O 1
ATOM 3512 N N . ALA A 1 446 ? 56.565 20.477 -1.364 1.00 94.12 446 ALA A N 1
ATOM 3513 C CA . ALA A 1 4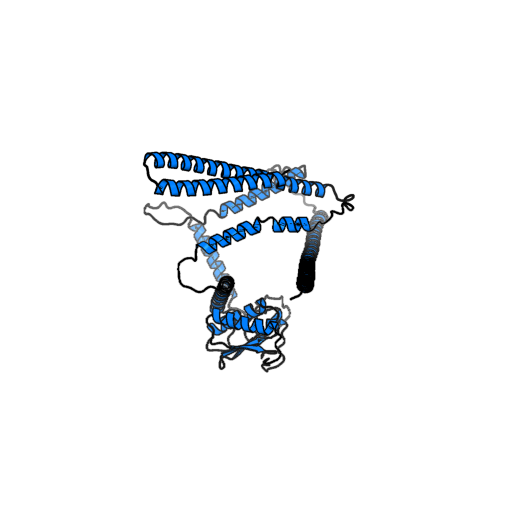46 ? 56.662 19.623 -2.554 1.00 94.12 446 ALA A CA 1
ATOM 3514 C C . ALA A 1 446 ? 55.886 18.284 -2.469 1.00 94.12 446 ALA A C 1
ATOM 3516 O O . ALA A 1 446 ? 56.264 17.296 -3.101 1.00 94.12 446 ALA A O 1
ATOM 3517 N N . ASP A 1 447 ? 54.777 18.249 -1.722 1.00 95.56 447 ASP A N 1
ATOM 3518 C CA . ASP A 1 447 ? 53.944 17.051 -1.552 1.00 95.56 447 ASP A CA 1
ATOM 3519 C C . ASP A 1 447 ? 52.870 16.956 -2.652 1.00 95.56 447 ASP A C 1
ATOM 3521 O O . ASP A 1 447 ? 51.755 17.476 -2.534 1.00 95.56 447 ASP A O 1
ATOM 3525 N N . ALA A 1 448 ? 53.223 16.303 -3.762 1.00 93.94 448 ALA A N 1
ATOM 3526 C CA . ALA A 1 448 ? 52.376 16.212 -4.951 1.00 93.94 448 ALA A CA 1
ATOM 3527 C C . ALA A 1 448 ? 51.038 15.485 -4.709 1.00 93.94 448 ALA A C 1
ATOM 3529 O O . ALA A 1 448 ? 50.019 15.857 -5.300 1.00 93.94 448 ALA A O 1
ATOM 3530 N N . GLU A 1 449 ? 51.014 14.475 -3.835 1.00 94.69 449 GLU A N 1
ATOM 3531 C CA . GLU A 1 449 ? 49.807 13.690 -3.554 1.00 94.69 449 GLU A CA 1
ATOM 3532 C C . GLU A 1 449 ? 48.808 14.508 -2.720 1.00 94.69 449 GLU A C 1
ATOM 3534 O O . GLU A 1 449 ? 47.611 14.580 -3.035 1.00 94.69 449 GLU A O 1
ATOM 3539 N N . LYS A 1 450 ? 49.309 15.235 -1.715 1.00 95.81 450 LYS A N 1
ATOM 3540 C CA . LYS A 1 450 ? 48.498 16.162 -0.917 1.00 95.81 450 LYS A CA 1
ATOM 3541 C C . LYS A 1 450 ? 47.940 17.315 -1.756 1.00 95.81 450 LYS A C 1
ATOM 3543 O O . LYS A 1 450 ? 46.776 17.680 -1.597 1.00 95.81 450 LYS A O 1
ATOM 3548 N N . ILE A 1 451 ? 48.709 17.852 -2.704 1.00 95.81 451 ILE A N 1
ATOM 3549 C CA . ILE A 1 451 ? 48.220 18.897 -3.623 1.00 95.81 451 ILE A CA 1
ATOM 3550 C C . ILE A 1 451 ? 47.063 18.371 -4.484 1.00 95.81 451 ILE A C 1
ATOM 3552 O O . ILE A 1 451 ? 46.035 19.037 -4.623 1.00 95.81 451 ILE A O 1
ATOM 3556 N N . GLN A 1 452 ? 47.181 17.158 -5.034 1.00 96.25 452 GLN A N 1
ATOM 3557 C CA . GLN A 1 452 ? 46.140 16.587 -5.890 1.00 96.25 452 GLN A CA 1
ATOM 3558 C C . GLN A 1 452 ? 44.817 16.371 -5.137 1.00 96.25 452 GLN A C 1
ATOM 3560 O O . GLN A 1 452 ? 43.745 16.669 -5.676 1.00 96.25 452 GLN A O 1
ATOM 3565 N N . THR A 1 453 ? 44.876 15.889 -3.894 1.00 96.44 453 THR A N 1
ATOM 3566 C CA . THR A 1 453 ? 43.684 15.683 -3.052 1.00 96.44 453 THR A CA 1
ATOM 3567 C C . THR A 1 453 ? 43.028 17.007 -2.645 1.00 96.44 453 THR A C 1
ATOM 3569 O O . THR A 1 453 ? 41.799 17.144 -2.714 1.00 96.44 453 THR A O 1
ATOM 3572 N N . LEU A 1 454 ? 43.822 18.027 -2.309 1.00 96.88 454 LEU A N 1
ATOM 3573 C CA . LEU A 1 454 ? 43.316 19.365 -1.995 1.00 96.88 454 LEU A CA 1
ATOM 3574 C C . LEU A 1 454 ? 42.669 20.047 -3.213 1.00 96.88 454 LEU A C 1
ATOM 3576 O O . LEU A 1 454 ? 41.584 20.608 -3.080 1.00 96.88 454 LEU A O 1
ATOM 3580 N N . LEU A 1 455 ? 43.240 19.912 -4.415 1.00 96.44 455 LEU A N 1
ATOM 3581 C CA . LEU A 1 455 ? 42.645 20.431 -5.658 1.00 96.44 455 LEU A CA 1
ATOM 3582 C C . LEU A 1 455 ? 41.302 19.763 -6.000 1.00 96.44 455 LEU A C 1
ATOM 3584 O O . LEU A 1 455 ? 40.385 20.405 -6.519 1.00 96.44 455 LEU A O 1
ATOM 3588 N N . GLN A 1 456 ? 41.151 18.465 -5.723 1.00 95.69 456 GLN A N 1
ATOM 3589 C CA . GLN A 1 456 ? 39.855 17.791 -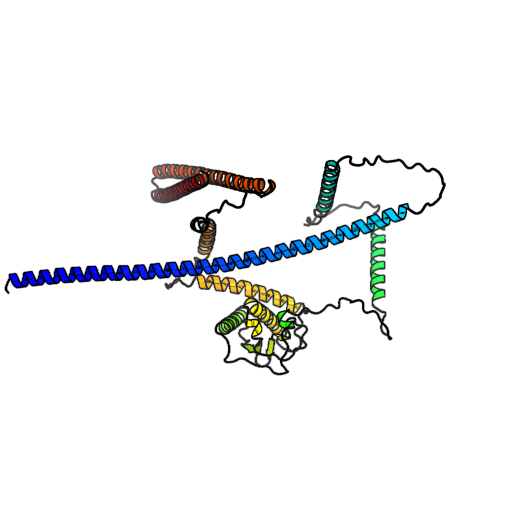5.872 1.00 95.69 456 GLN A CA 1
ATOM 3590 C C . GLN A 1 456 ? 38.824 18.340 -4.880 1.00 95.69 456 GLN A C 1
ATOM 3592 O O . GLN A 1 456 ? 37.668 18.572 -5.255 1.00 95.69 456 GLN A O 1
ATOM 3597 N N . SER A 1 457 ? 39.259 18.600 -3.647 1.00 95.62 457 SER A N 1
ATOM 3598 C CA . SER A 1 457 ? 38.425 19.156 -2.582 1.00 95.62 457 SER A CA 1
ATOM 3599 C C . SER A 1 457 ? 37.973 20.582 -2.925 1.00 95.62 457 SER A C 1
ATOM 3601 O O . SER A 1 457 ? 36.773 20.863 -2.891 1.00 95.62 457 SER A O 1
ATOM 3603 N N . GLU A 1 458 ? 38.881 21.434 -3.409 1.00 97.50 458 GLU A N 1
ATOM 3604 C CA . GLU A 1 458 ? 38.601 22.794 -3.898 1.00 97.50 458 GLU A CA 1
ATOM 3605 C C . GLU A 1 458 ? 37.574 22.803 -5.044 1.00 97.50 458 GLU A C 1
ATOM 3607 O O . GLU A 1 458 ? 36.604 23.569 -5.027 1.00 97.50 458 GLU A O 1
ATOM 3612 N N . ARG A 1 459 ? 37.722 21.901 -6.027 1.00 96.31 459 ARG A N 1
ATOM 3613 C CA . ARG A 1 459 ? 36.753 21.752 -7.130 1.00 96.31 459 ARG A CA 1
ATOM 3614 C C . ARG A 1 459 ? 35.378 21.318 -6.628 1.00 96.31 459 ARG A C 1
ATOM 3616 O O . ARG A 1 459 ? 34.362 21.727 -7.197 1.00 96.31 459 ARG A O 1
ATOM 3623 N N . SER A 1 460 ? 35.330 20.465 -5.606 1.00 95.25 460 SER A N 1
ATOM 3624 C CA . SER A 1 460 ? 34.074 19.980 -5.033 1.00 95.25 460 SER A CA 1
ATOM 3625 C C . SER A 1 460 ? 33.327 21.081 -4.268 1.00 95.25 460 SER A C 1
ATOM 3627 O O . SER A 1 460 ? 32.132 21.280 -4.513 1.00 95.25 460 SER A O 1
ATOM 3629 N N . GLU A 1 461 ? 34.032 21.871 -3.451 1.00 96.56 461 GLU A N 1
ATOM 3630 C CA . GLU A 1 461 ? 33.453 22.994 -2.705 1.00 96.56 461 GLU A CA 1
ATOM 3631 C C . GLU A 1 461 ? 33.071 24.15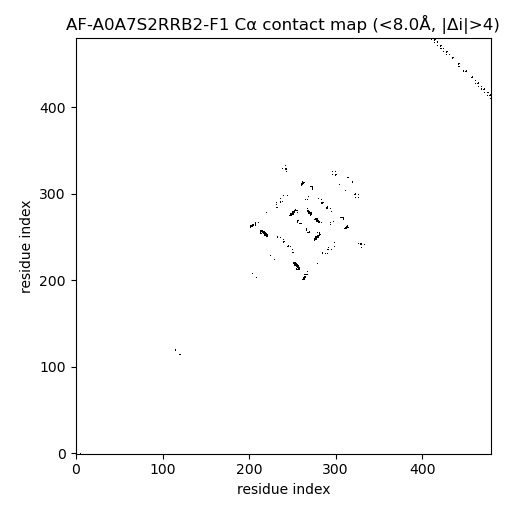7 -3.636 1.00 96.56 461 GLU A C 1
ATOM 3633 O O . GLU A 1 461 ? 31.970 24.697 -3.523 1.00 96.56 461 GLU A O 1
ATOM 3638 N N . SER A 1 462 ? 33.867 24.446 -4.671 1.00 96.00 462 SER A N 1
ATOM 3639 C CA . SER A 1 462 ? 33.509 25.431 -5.709 1.00 96.00 462 SER A CA 1
ATOM 3640 C C . SER A 1 462 ? 32.187 25.086 -6.409 1.00 96.00 462 SER A C 1
ATOM 3642 O O . SER A 1 462 ? 31.314 25.939 -6.594 1.00 96.00 462 SER A O 1
ATOM 3644 N N . LYS A 1 463 ? 31.987 23.807 -6.768 1.00 95.69 463 LYS A N 1
ATOM 3645 C CA . LYS A 1 463 ? 30.726 23.329 -7.368 1.00 95.69 463 LYS A CA 1
ATOM 3646 C C . LYS A 1 463 ? 29.548 23.447 -6.401 1.00 95.69 463 LYS A C 1
ATOM 3648 O O . LYS A 1 463 ? 28.424 23.701 -6.838 1.00 95.69 463 LYS A O 1
ATOM 3653 N N . LYS A 1 464 ? 29.779 23.242 -5.103 1.00 95.81 464 LYS A N 1
ATOM 3654 C CA . LYS A 1 464 ? 28.759 23.377 -4.058 1.00 95.81 464 LYS A CA 1
ATOM 3655 C C . LYS A 1 464 ? 28.338 24.837 -3.879 1.00 95.81 464 LYS A C 1
ATOM 3657 O O . LYS A 1 464 ? 27.138 25.104 -3.904 1.00 95.81 464 LYS A O 1
ATOM 3662 N N . ILE A 1 465 ? 29.287 25.774 -3.828 1.00 95.81 465 ILE A N 1
ATOM 3663 C CA . ILE A 1 465 ? 29.010 27.221 -3.782 1.00 95.81 465 ILE A CA 1
ATOM 3664 C C . ILE A 1 465 ? 28.203 27.664 -5.009 1.00 95.81 465 ILE A C 1
ATOM 3666 O O . ILE A 1 465 ? 27.189 28.346 -4.862 1.00 95.81 465 ILE A O 1
ATOM 3670 N N . ALA A 1 466 ? 28.585 27.227 -6.215 1.00 96.69 466 ALA A N 1
ATOM 3671 C CA . ALA A 1 466 ? 27.859 27.564 -7.442 1.00 96.69 466 ALA A CA 1
ATOM 3672 C C . ALA A 1 466 ? 26.385 27.116 -7.399 1.00 96.69 466 ALA A C 1
ATOM 3674 O O . ALA A 1 466 ? 25.489 27.893 -7.731 1.00 96.69 466 ALA A O 1
ATOM 3675 N N . LYS A 1 467 ? 26.117 25.893 -6.916 1.00 95.81 467 LYS A N 1
ATOM 3676 C CA . LYS A 1 467 ? 24.747 25.380 -6.739 1.00 95.81 467 LYS A CA 1
ATOM 3677 C C . LYS A 1 467 ? 23.952 26.163 -5.695 1.00 95.81 467 LYS A C 1
ATOM 3679 O O . LYS A 1 467 ? 22.770 26.422 -5.904 1.00 95.81 467 LYS A O 1
ATOM 3684 N N . LEU A 1 468 ? 24.579 26.534 -4.577 1.00 95.06 468 LEU A N 1
ATOM 3685 C CA . LEU A 1 468 ? 23.918 27.329 -3.539 1.00 95.06 468 LEU A CA 1
ATOM 3686 C C . LEU A 1 468 ? 23.555 28.727 -4.058 1.00 95.06 468 LEU A C 1
ATOM 3688 O O . LEU A 1 468 ? 22.437 29.181 -3.832 1.00 95.06 468 LEU A O 1
ATOM 3692 N N . ARG A 1 469 ? 24.437 29.374 -4.830 1.00 97.00 469 ARG A N 1
ATOM 3693 C CA . ARG A 1 469 ? 24.148 30.668 -5.474 1.00 97.00 469 ARG A CA 1
ATOM 3694 C C . ARG A 1 469 ? 22.999 30.574 -6.483 1.00 97.00 469 ARG A C 1
ATOM 3696 O O . ARG A 1 469 ? 22.147 31.458 -6.518 1.00 97.00 469 ARG A O 1
ATOM 3703 N N . GLU A 1 470 ? 22.922 29.491 -7.258 1.00 97.06 470 GLU A N 1
ATOM 3704 C CA . GLU A 1 470 ? 21.782 29.246 -8.154 1.00 97.06 470 GLU A CA 1
ATOM 3705 C C . GLU A 1 470 ? 20.464 29.089 -7.375 1.00 97.06 470 GLU A C 1
ATOM 3707 O O . GLU A 1 470 ? 19.423 29.582 -7.811 1.00 97.06 470 GLU A O 1
ATOM 3712 N N . LEU A 1 471 ? 20.506 28.437 -6.209 1.00 95.12 471 LEU A N 1
ATOM 3713 C CA . LEU A 1 471 ? 19.339 28.268 -5.346 1.00 95.12 471 LEU A CA 1
ATOM 3714 C C . LEU A 1 471 ? 18.869 29.601 -4.749 1.00 95.12 471 LEU A C 1
ATOM 3716 O O . LEU A 1 471 ? 17.665 29.847 -4.725 1.00 95.12 471 LEU A O 1
ATOM 3720 N N . VAL A 1 472 ? 19.797 30.473 -4.333 1.00 97.00 472 VAL A N 1
ATOM 3721 C CA . VAL A 1 472 ? 19.468 31.844 -3.901 1.00 97.00 472 VAL A CA 1
ATOM 3722 C C . VAL A 1 472 ? 18.780 32.605 -5.027 1.00 97.00 472 VAL A C 1
ATOM 3724 O O . VAL A 1 472 ? 17.725 33.182 -4.795 1.00 97.00 472 VAL A O 1
ATOM 3727 N N . ARG A 1 473 ? 19.318 32.557 -6.255 1.00 97.19 473 ARG A N 1
ATOM 3728 C CA . ARG A 1 473 ? 18.704 33.227 -7.413 1.00 97.19 473 ARG A CA 1
ATOM 3729 C C . ARG A 1 473 ? 17.266 32.758 -7.645 1.00 97.19 473 ARG A C 1
ATOM 3731 O O . ARG A 1 473 ? 16.379 33.588 -7.768 1.00 97.19 473 ARG A O 1
ATOM 3738 N N . LYS A 1 474 ? 17.026 31.443 -7.632 1.00 95.81 474 LYS A N 1
ATOM 3739 C CA . LYS A 1 474 ? 15.676 30.869 -7.780 1.00 95.81 474 LYS A CA 1
ATOM 3740 C C . LYS A 1 474 ? 14.725 31.303 -6.665 1.00 95.81 474 LYS A C 1
ATOM 3742 O O . LYS A 1 474 ? 13.559 31.548 -6.927 1.00 95.81 474 LYS A O 1
ATOM 3747 N N . LYS A 1 475 ? 15.207 31.397 -5.422 1.00 94.75 475 LYS A N 1
ATOM 3748 C CA . LYS A 1 475 ? 14.385 31.857 -4.293 1.00 94.75 475 LYS A CA 1
ATOM 3749 C C . LYS A 1 475 ? 14.105 33.354 -4.334 1.00 94.75 475 LYS A C 1
ATOM 3751 O O . LYS A 1 475 ? 13.032 33.760 -3.912 1.00 94.75 475 LYS A O 1
ATOM 3756 N N . GLN A 1 476 ? 15.022 34.146 -4.881 1.00 95.75 476 GLN A N 1
ATOM 3757 C CA . GLN A 1 476 ? 14.780 35.557 -5.154 1.00 95.75 476 GLN A CA 1
ATOM 3758 C C . GLN A 1 476 ? 13.734 35.733 -6.267 1.00 95.75 476 GLN A C 1
ATOM 3760 O O . GLN A 1 476 ? 12.818 36.524 -6.103 1.00 95.75 476 GLN A O 1
ATOM 3765 N N . GLU A 1 477 ? 13.797 34.920 -7.329 1.00 95.12 477 GLU A N 1
ATOM 3766 C CA . GLU A 1 477 ? 12.770 34.871 -8.387 1.00 95.12 477 GLU A CA 1
ATOM 3767 C C . GLU A 1 477 ? 11.389 34.412 -7.865 1.00 95.12 477 GLU A C 1
ATOM 3769 O O . GLU A 1 477 ? 10.377 34.760 -8.455 1.00 95.12 477 GLU A O 1
ATOM 3774 N N . GLU A 1 478 ? 11.322 33.631 -6.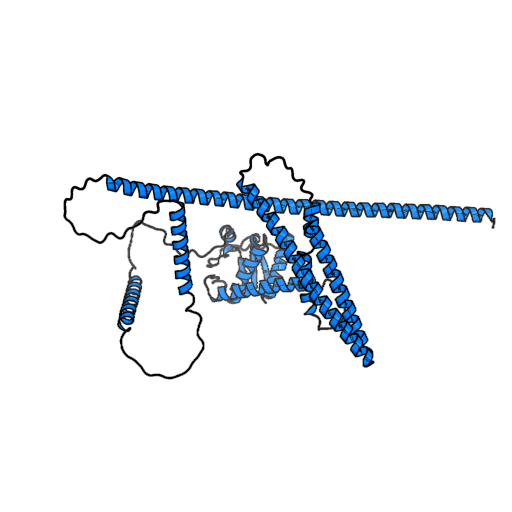776 1.00 92.56 478 GLU A N 1
ATOM 3775 C CA . GLU A 1 478 ? 10.058 33.289 -6.091 1.00 92.56 478 GLU A CA 1
ATOM 3776 C C . GLU A 1 478 ? 9.530 34.423 -5.187 1.00 92.56 478 GLU A C 1
ATOM 3778 O O . GLU A 1 478 ? 8.363 34.395 -4.788 1.00 92.56 478 GLU A O 1
ATOM 3783 N N . LEU A 1 479 ? 10.400 35.359 -4.793 1.00 92.25 479 LEU A N 1
ATOM 3784 C CA . LEU A 1 479 ? 10.083 36.462 -3.884 1.00 92.25 479 LEU A CA 1
ATOM 3785 C C . LEU A 1 479 ? 9.584 37.708 -4.629 1.00 92.25 479 LEU A C 1
ATOM 3787 O O . LEU A 1 479 ? 8.713 38.409 -4.100 1.00 92.25 479 LEU A O 1
ATOM 3791 N N . ASP A 1 480 ? 10.171 37.974 -5.797 1.00 90.25 480 ASP A N 1
ATOM 3792 C CA . ASP A 1 480 ? 9.824 39.061 -6.722 1.00 90.25 480 ASP A CA 1
ATOM 3793 C C . ASP A 1 480 ? 8.497 38.770 -7.452 1.00 90.25 480 ASP A C 1
ATOM 3795 O O . ASP A 1 480 ? 7.669 39.711 -7.561 1.00 90.25 480 ASP A O 1
#

Solvent-accessible surface area (backbone atoms only — not comparable to full-atom values): 28706 Å² total; per-residue (Å²): 130,64,68,68,62,53,52,56,49,53,52,50,53,51,52,52,50,51,52,50,52,50,50,52,51,53,49,53,53,49,54,48,51,55,49,52,53,50,52,50,50,50,53,54,54,49,51,59,50,52,50,53,52,48,57,48,51,52,47,56,51,52,54,51,50,54,52,49,50,54,53,49,52,54,50,51,52,51,53,50,53,52,50,51,54,54,50,49,56,57,57,56,65,72,69,61,88,76,89,72,93,80,82,92,78,92,70,89,80,73,87,77,79,72,72,91,42,72,69,52,48,51,50,52,51,51,50,56,52,50,56,52,50,53,64,56,56,72,67,68,73,82,80,82,87,87,84,88,90,83,87,87,82,86,90,82,89,84,84,72,60,67,67,51,50,58,48,49,52,52,50,52,53,51,52,50,59,57,55,70,70,71,81,80,86,91,84,84,86,91,79,94,79,86,73,85,71,83,69,85,70,75,68,60,38,78,68,31,76,68,46,73,59,81,49,81,55,72,39,72,60,88,84,81,72,50,73,69,41,49,53,48,52,55,48,48,56,53,52,32,45,68,72,72,40,76,79,51,47,79,45,44,14,80,32,31,37,79,48,92,40,65,33,39,52,30,56,40,42,45,74,39,77,89,77,32,32,40,33,35,32,54,80,39,52,78,38,72,66,58,31,48,51,53,48,49,51,52,51,26,44,44,67,75,40,74,85,55,89,82,72,50,48,66,82,40,68,69,41,52,54,41,33,54,50,49,52,51,46,47,55,52,47,54,53,50,54,51,56,49,64,74,63,65,81,66,91,72,92,77,89,78,95,83,84,70,67,66,61,53,58,53,47,54,51,48,53,61,43,58,80,66,39,61,66,63,58,49,55,61,56,74,55,64,75,74,78,80,85,80,80,79,90,81,71,65,77,72,59,65,54,57,60,52,54,56,54,54,51,52,53,53,53,50,54,51,53,44,53,54,50,52,51,53,40,56,54,49,51,52,53,44,53,55,43,56,52,51,38,56,55,28,60,76,68,69,40,65,67,62,37,54,54,44,54,52,50,45,54,52,50,53,53,49,45,53,53,50,52,52,50,45,52,54,51,49,66,74,71,110

Organism: NCBI:txid96639

Radius of gyration: 40.03 Å; Cα contacts (8 Å, |Δi|>4): 240; chains: 1; bounding box: 101×79×139 Å

pLDDT: mean 78.33, std 21.27, range [29.78, 97.94]

Sequence (480 aa):
IDPEAHRKLLERFANDRERLVTALRAERSRQQRDLDNKIDLMKARSRRYYERTLNRRMRDIADRALQMEFIMENSLTRMVAERTKKFEIVLAGYKTPQSVSRTLGQAPVSNFERPTSLKQLQHMRRQHSLSRINSMSSRNLNLLAVDTPRTSATPREGEPHDQLASRLEKIESLLSSLKDGVDGEERAVSSTSKRAGAQHRDYIDPIDARLKTRGSNLETVKEDLSAGEAVRLEFGTKVAKILGRDDITIKVARSTPPNDSRSAFRNSFHWDAAAKVLHIRVERLQSIGDFTLVLVHCLAHIKINSSSTSSFDDTDPAFVAEFHSSLRKVSGGLFTSRSTALATDEDTPEEGSQQTVDTIAGRVKAYATFTKSSALSKLLEDLNVEKETEVVNNAPASVSTLIKDEKYNKKAQVEEAIKEIQQHIAASEKVLEEISASIKEAETNADAEKIQTLLQSERSESKKIAKLRELVRKKQEELD

Nearest PDB structures (foldseek):
  6zw6-assembly1_A  TM=9.084E-01  e=1.823E+00  Nostoc punctiforme
  6zw5-assembly1_A  TM=9.435E-01  e=5.125E+00  Nostoc punctiforme
  6zw4-assembly1_A  TM=9.336E-01  e=5.125E+00  Nostoc punctiforme
  6zw4-assembly1_E  TM=4.083E-01  e=3.429E+00  Nostoc punctiforme
  6zvr-assembly1_D  TM=4.021E-01  e=6.089E+00  Nostoc punctiforme

Mean predicted aligned error: 21.95 Å

Foldseek 3Di:
DPPVVVVVVVVVVVVVVVVVVVVVVVVVVVVVVVVVVVVVVVVVVVVVVVVVVVVVVVVVVVVVVVVVVVVVVVVVVVVVVVVVVVVVVVVVVVPDPDDDDDDDDDDDDDPPDDPPDPVVVVVVVVVVVVVVVVVVVVVPPPPPDDDDDDDDDDDDDDDDVVVVVVVVVVVVVVVVVVVVVPPDDDDDDDDDDDDDDPPPQLAADPVLVVQDAPDQDWAFDDDPDDPLLVVLLVVLCVLCVLVVNVVAAETETQGDGQAPESDNNRGAWAADLVSNYIYGYSVQSPDSVSVSLVSLLVVLQCVVCVDDRRYSYCPDPSSVVSSVVSVVSSVVVVVVVVVVVVVPPDDDDDDDPDPDPVVVVVVVVVVVVVVVDCPVVVVVVVVCPPPPPPPPPDDDPVVVVVVVVVVVVVLVVLVVVLVVLVVVLVVLVVVLVVLVVVLVVCVVVVPPVSNVVSVVVNVVSVVVSVVSVVVSVVSVVVND

Secondary structure (DSSP, 8-state):
--HHHHHHHHHHHHHHHHHHHHHHHHHHHHHHHHHHHHHHHHHHHHHHHHHHHHHHHHHHHHHHHHHHHHHHHHHHHHHHHHHHHHHHHHHHHTT--------------------SSHHHHHHHHHHHHHHHHHHHHTTSTTS-----------------HHHHHHHHHHHHHHHHHHHTTSS-----------------PPP--TTGGG----SSS-EE-SS---HHHHHHHHHHHHHHHHTT-TTPEEEEEEE------S-TTTTTEEEETTTTEEEEEGGGGGSHHHHHHHHHHHHHHHHH-SS-SS---TT-HHHHHHHHHHHHHHHHHHHHHHHHHTTS-S---------SSHHHHHHHHHHHHHTT-THHHHHHHTT-------S-SS--THHHHHHHHHHHHHHHHHHHHHHHHHHHHHHHHHHHHHHHHHHHHHHHTT-HHHHHHHHHHHHHHHHHHHHHHHHHHHHHHHH-